Protein AF-A0A813G0X5-F1 (afdb_monomer)

InterPro domains:
  IPR016039 Thiolase-like [G3DSA:3.40.47.10] (2-83)

Organism: Polarella glacialis (NCBI:txid89957)

Nearest PDB structures (foldseek):
  5zu5-assembly1_A  TM=3.132E-01  e=1.385E-01  Vibrio splendidus
  8wok-assembly1_A  TM=3.064E-01  e=2.233E-01  Saccharina japonica
  7w12-assembly1_A  TM=3.823E-01  e=6.451E-01  Vibrio splendidus
  4u59-assembly1_A  TM=1.296E-01  e=5.743E-03  Salmonella enterica subsp. enterica serovar Typhimurium
  8wok-assembly2_B  TM=1.815E-01  e=2.483E-01  Saccharina japonica

pLDDT: mean 80.86, std 19.65, range [25.77, 98.5]

Sequence (488 aa):
MSNATPNCHLRDMNPHLDVDGFPAYFESESVETRLNSNYAGVSSFGFSGTNARADVWSQCKKGPRKAAQKVDVTKADQIHRRCPITLGHIELVTGEPATAAFKKKRDYKADVLRDEWAPYDISRLAYEGGFRYRRAPAAEEQDEELDPNVEVFICGSWSGWTRSEAMERREGGLFVAPVVLGEGRYEMFRLCLNNTRTMELYPTIKDASEKIWIEGPDSKANGRYWIIDGRDLQVAAGTAYQVLFRWHSEVKSIRWEEIRSELPPMLPAFEHRYALTGTFSSGHFLDMKPAAEGQHGVWEGRFRVGVTGEEEFQIARDSDPNQLIYPAMAGALRTTIPVRGPDSLGKGKFWLIRGMPNEVVRIRLEIADAHVAVTTSSEVRGDKVWESLEGWDRHQYCVVGSWSGWVPAAMVMDPAEPGLFKAYGKVGKALSLRKPCLKRAAFAAQVAQAWSHQHGAYIERFQVAVDGDSAQASKTSLQAVVLVVRLL

Solvent-accessible surface area (backbone atoms only — not comparable to full-atom values): 28002 Å² total; per-residue (Å²): 92,27,58,49,75,40,42,93,82,60,86,71,80,64,91,84,64,86,57,86,92,53,98,72,84,87,46,69,51,74,44,77,67,83,34,38,49,48,76,50,72,51,74,46,85,44,99,86,73,64,64,49,74,50,76,45,76,49,62,9,84,41,63,99,45,42,39,73,95,61,85,58,68,91,72,47,46,74,56,73,42,67,12,74,63,32,62,35,50,12,32,60,82,55,4,42,66,60,28,70,71,56,72,68,56,68,77,59,68,88,55,57,37,57,40,88,92,56,73,37,73,33,29,54,93,76,51,90,73,60,68,76,42,64,79,66,84,56,72,73,78,51,72,32,72,65,60,88,91,59,47,51,19,42,33,26,52,66,45,72,65,72,50,71,44,78,37,51,78,50,80,62,21,28,30,37,41,80,45,58,23,43,51,61,12,41,41,39,33,36,37,19,43,65,79,32,78,60,27,24,34,23,33,80,45,55,71,22,56,58,68,39,31,68,40,68,70,28,66,75,49,85,85,21,19,36,44,54,72,28,41,55,79,59,44,59,45,65,47,39,29,38,38,41,38,35,48,41,96,70,55,56,50,49,43,73,45,76,58,88,64,88,76,70,90,74,72,82,80,58,84,80,46,45,15,41,28,22,62,83,49,77,62,42,72,43,76,37,42,72,48,66,95,89,46,81,49,30,34,39,39,70,52,54,27,44,89,81,22,53,38,39,37,38,37,18,46,64,69,32,84,56,25,18,32,22,34,75,45,56,64,38,74,57,55,89,46,34,36,37,61,70,27,65,70,36,82,85,20,25,32,43,46,76,49,56,59,67,39,61,39,36,37,37,40,38,43,51,68,45,44,37,39,44,33,42,37,31,95,88,78,43,75,46,58,25,42,40,52,64,35,64,68,59,61,86,54,64,51,67,39,80,88,51,74,62,43,74,42,70,42,45,71,38,90,91,44,82,60,29,33,38,35,81,45,78,63,69,96,78,72,79,82,83,67,100,61,100,58,87,60,61,66,62,50,55,55,52,50,59,50,23,77,74,53,69,54,66,65,62,44,82,44,80,46,66,67,76,85,72,99,70,83,62,102,74,77,82,47,44,35,42,41,36,41,32,54,124

Structure (mmCIF, N/CA/C/O backbone):
data_AF-A0A813G0X5-F1
#
_entry.id   AF-A0A813G0X5-F1
#
loop_
_atom_site.group_PDB
_atom_site.id
_atom_site.type_symbol
_atom_site.label_atom_id
_atom_site.label_alt_id
_atom_site.label_comp_id
_atom_site.label_asym_id
_atom_site.label_entity_id
_atom_site.label_seq_id
_atom_site.pdbx_PDB_ins_code
_atom_site.Cartn_x
_atom_site.Cartn_y
_atom_site.Cartn_z
_atom_site.occupancy
_atom_site.B_iso_or_equiv
_atom_site.auth_seq_id
_atom_site.auth_comp_id
_atom_site.auth_asym_id
_atom_site.auth_atom_id
_atom_site.pdbx_PDB_model_num
ATOM 1 N N . MET A 1 1 ? 13.283 38.219 -19.180 1.00 61.62 1 MET A N 1
ATOM 2 C CA . MET A 1 1 ? 14.517 37.792 -18.504 1.00 61.62 1 MET A CA 1
ATOM 3 C C . MET A 1 1 ? 14.166 36.597 -17.634 1.00 61.62 1 MET A C 1
ATOM 5 O O . MET A 1 1 ? 13.019 36.514 -17.198 1.00 61.62 1 MET A O 1
ATOM 9 N N . SER A 1 2 ? 15.069 35.624 -17.519 1.00 73.00 2 SER A N 1
ATOM 10 C CA . SER A 1 2 ? 14.877 34.453 -16.661 1.00 73.00 2 SER A CA 1
ATOM 11 C C . SER A 1 2 ? 15.291 34.841 -15.251 1.00 73.00 2 SER A C 1
ATOM 13 O O . SER A 1 2 ? 16.487 34.983 -14.997 1.00 73.00 2 SER A O 1
ATOM 15 N N . ASN A 1 3 ? 14.327 35.050 -14.360 1.00 79.38 3 ASN A N 1
ATOM 16 C CA . ASN A 1 3 ? 14.588 35.634 -13.048 1.00 79.38 3 ASN A CA 1
ATOM 17 C C . ASN A 1 3 ? 14.038 34.737 -11.934 1.00 79.38 3 ASN A C 1
ATOM 19 O O . ASN A 1 3 ? 13.016 34.076 -12.133 1.00 79.38 3 ASN A O 1
ATOM 23 N N . ALA A 1 4 ? 14.708 34.738 -10.785 1.00 82.00 4 ALA A N 1
ATOM 24 C CA . ALA A 1 4 ? 14.129 34.336 -9.512 1.00 82.00 4 ALA A CA 1
ATOM 25 C C . ALA A 1 4 ? 13.266 35.495 -8.993 1.00 82.00 4 ALA A C 1
ATOM 27 O O . ALA A 1 4 ? 13.633 36.667 -9.126 1.00 82.00 4 ALA A O 1
ATOM 28 N N . THR A 1 5 ? 12.068 35.179 -8.507 1.00 79.62 5 THR A N 1
ATOM 29 C CA . THR A 1 5 ? 11.125 36.182 -8.001 1.00 79.62 5 THR A CA 1
ATOM 30 C C . THR A 1 5 ? 11.486 36.574 -6.573 1.00 79.62 5 THR A C 1
ATOM 32 O O . THR A 1 5 ? 11.813 35.681 -5.798 1.00 79.62 5 THR A O 1
ATOM 35 N N . PRO A 1 6 ? 11.358 37.858 -6.195 1.00 82.62 6 PRO A N 1
ATOM 36 C CA . PRO A 1 6 ? 11.661 38.300 -4.840 1.00 82.62 6 PRO A CA 1
ATOM 37 C C . PRO A 1 6 ? 10.765 37.599 -3.824 1.00 82.62 6 PRO A C 1
ATOM 39 O O . PRO A 1 6 ? 9.581 37.358 -4.087 1.00 82.62 6 PRO A O 1
ATOM 42 N N . ASN A 1 7 ? 11.299 37.352 -2.633 1.00 78.56 7 ASN A N 1
ATOM 43 C CA . ASN A 1 7 ? 10.490 36.887 -1.522 1.00 78.56 7 ASN A CA 1
ATOM 44 C C . ASN A 1 7 ? 9.668 38.058 -0.957 1.00 78.56 7 ASN A C 1
ATOM 46 O O . ASN A 1 7 ? 10.181 38.911 -0.235 1.00 78.56 7 ASN A O 1
ATOM 50 N N . CYS A 1 8 ? 8.375 38.108 -1.295 1.00 72.50 8 CYS A N 1
ATOM 51 C CA . CYS A 1 8 ? 7.492 39.239 -0.982 1.00 72.50 8 CYS A CA 1
ATOM 52 C C . CYS A 1 8 ? 7.300 39.518 0.521 1.00 72.50 8 CYS A C 1
ATOM 54 O O . CYS A 1 8 ? 6.747 40.560 0.873 1.00 72.50 8 CYS A O 1
ATOM 56 N N . HIS A 1 9 ? 7.730 38.608 1.400 1.00 76.38 9 HIS A N 1
ATOM 57 C CA . HIS A 1 9 ? 7.592 38.732 2.853 1.00 76.38 9 HIS A CA 1
ATOM 58 C C . HIS A 1 9 ? 8.935 38.745 3.599 1.00 76.38 9 HIS A C 1
ATOM 60 O O . HIS A 1 9 ? 8.946 38.772 4.829 1.00 76.38 9 HIS A O 1
ATOM 66 N N . LEU A 1 10 ? 10.064 38.760 2.883 1.00 78.62 10 LEU A N 1
ATOM 67 C CA . LEU A 1 10 ? 11.391 38.804 3.491 1.00 78.62 10 LEU A CA 1
ATOM 68 C C . LEU A 1 10 ? 11.828 40.259 3.709 1.00 78.62 10 LEU A C 1
ATOM 70 O O . LEU A 1 10 ? 12.359 40.900 2.805 1.00 78.62 10 LEU A O 1
ATOM 74 N N . ARG A 1 11 ? 11.579 40.788 4.914 1.00 78.69 11 ARG A N 1
ATOM 75 C CA . ARG A 1 11 ? 12.043 42.127 5.325 1.00 78.69 11 ARG A CA 1
ATOM 76 C C . ARG A 1 11 ? 13.406 42.091 6.006 1.00 78.69 11 ARG A C 1
ATOM 78 O O . ARG A 1 11 ? 14.220 42.973 5.766 1.00 78.69 11 ARG A O 1
ATOM 85 N N . ASP A 1 12 ? 13.615 41.095 6.855 1.00 82.56 12 ASP A N 1
ATOM 86 C CA . ASP A 1 12 ? 14.874 40.852 7.545 1.00 82.56 12 ASP A CA 1
ATOM 87 C C . ASP A 1 12 ? 15.024 39.343 7.762 1.00 82.56 12 ASP A C 1
ATOM 89 O O . ASP A 1 12 ? 14.021 38.637 7.932 1.00 82.56 12 ASP A O 1
ATOM 93 N N . MET A 1 13 ? 16.252 38.838 7.706 1.00 79.88 13 MET A N 1
ATOM 94 C CA . MET A 1 13 ? 16.524 37.421 7.956 1.00 79.88 13 MET A CA 1
ATOM 95 C C . MET A 1 13 ? 16.481 37.153 9.458 1.00 79.88 13 MET A C 1
ATOM 97 O O . MET A 1 13 ? 16.937 37.968 10.254 1.00 79.88 13 MET A O 1
ATOM 101 N N . ASN A 1 14 ? 15.954 35.997 9.864 1.00 81.62 14 ASN A N 1
ATOM 102 C CA . ASN A 1 14 ? 16.012 35.609 11.270 1.00 81.62 14 ASN A CA 1
ATOM 103 C C . ASN A 1 14 ? 17.492 35.426 11.675 1.00 81.62 14 ASN A C 1
ATOM 105 O O . ASN A 1 14 ? 18.146 34.557 11.101 1.00 81.62 14 ASN A O 1
ATOM 109 N N . PRO A 1 15 ? 18.025 36.186 12.652 1.00 82.31 15 PRO A N 1
ATOM 110 C CA . PRO A 1 15 ? 19.436 36.115 13.047 1.00 82.31 15 PRO A CA 1
ATOM 111 C C . PRO A 1 15 ? 19.827 34.777 13.692 1.00 82.31 15 PRO A C 1
ATOM 113 O O . PRO A 1 15 ? 21.009 34.509 13.877 1.00 82.31 15 PRO A O 1
ATOM 116 N N . HIS A 1 16 ? 18.848 33.937 14.038 1.00 84.31 16 HIS A N 1
ATOM 117 C CA . HIS A 1 16 ? 19.056 32.579 14.543 1.00 84.31 16 HIS A CA 1
ATOM 118 C C . HIS A 1 16 ? 18.974 31.503 13.448 1.00 84.31 16 HIS A C 1
ATOM 120 O O . HIS A 1 16 ? 19.062 30.316 13.758 1.00 84.31 16 HIS A O 1
ATOM 126 N N . LEU A 1 17 ? 18.749 31.889 12.188 1.00 81.94 17 LEU A N 1
ATOM 127 C CA . LEU A 1 17 ? 18.749 30.965 11.058 1.00 81.94 17 LEU A CA 1
ATOM 128 C C . LEU A 1 17 ? 20.197 30.632 10.682 1.00 81.94 17 LEU A C 1
ATOM 130 O O . LEU A 1 17 ? 20.912 31.490 10.170 1.00 81.94 17 LEU A O 1
ATOM 134 N N . ASP A 1 18 ? 20.610 29.389 10.920 1.00 81.19 18 ASP A N 1
ATOM 135 C CA . ASP A 1 18 ? 21.898 28.884 10.448 1.00 81.19 18 ASP A CA 1
ATOM 136 C C . ASP A 1 18 ? 21.823 28.596 8.943 1.00 81.19 18 ASP A C 1
ATOM 138 O O . ASP A 1 18 ? 20.979 27.827 8.474 1.00 81.19 18 ASP A O 1
ATOM 142 N N . VAL A 1 19 ? 22.679 29.273 8.185 1.00 81.88 19 VAL A N 1
ATOM 143 C CA . VAL A 1 19 ? 22.779 29.162 6.726 1.00 81.88 19 VAL A CA 1
ATOM 144 C C . VAL A 1 19 ? 24.152 28.649 6.292 1.00 81.88 19 VAL A C 1
ATOM 146 O O . VAL A 1 19 ? 24.400 28.521 5.089 1.00 81.88 19 VAL A O 1
ATOM 149 N N . ASP A 1 20 ? 25.043 28.339 7.240 1.00 83.50 20 ASP A N 1
ATOM 150 C CA . ASP A 1 20 ? 26.391 27.885 6.924 1.00 83.50 20 ASP A CA 1
ATOM 151 C C . ASP A 1 20 ? 26.344 26.533 6.201 1.00 83.50 20 ASP A C 1
ATOM 153 O O . ASP A 1 20 ? 25.703 25.567 6.614 1.00 83.50 20 ASP A O 1
ATOM 157 N N . GLY A 1 21 ? 27.011 26.474 5.046 1.00 77.44 21 GLY A N 1
ATOM 158 C CA . GLY A 1 21 ? 27.030 25.288 4.188 1.00 77.44 21 GLY A CA 1
ATOM 159 C C . GLY A 1 21 ? 25.767 25.067 3.346 1.00 77.44 21 GLY A C 1
ATOM 160 O O . GLY A 1 21 ? 25.745 24.120 2.557 1.00 77.44 21 GLY A O 1
ATOM 161 N N . PHE A 1 22 ? 24.748 25.932 3.436 1.00 78.94 22 PHE A N 1
ATOM 162 C CA . PHE A 1 22 ? 23.573 25.879 2.565 1.00 78.94 22 PHE A CA 1
ATOM 163 C C . PHE A 1 22 ? 23.739 26.856 1.385 1.00 78.94 22 PHE A C 1
ATOM 165 O O . PHE A 1 22 ? 23.655 28.068 1.581 1.00 78.94 22 PHE A O 1
ATOM 172 N N . PRO A 1 23 ? 23.984 26.378 0.146 1.00 76.75 23 PRO A N 1
ATOM 173 C CA . PRO A 1 23 ? 24.228 27.241 -1.010 1.00 76.75 23 PRO A CA 1
ATOM 174 C C . PRO A 1 23 ? 22.915 27.857 -1.521 1.00 76.75 23 PRO A C 1
ATOM 176 O O . PRO A 1 23 ? 22.400 27.484 -2.577 1.00 76.75 23 PRO A O 1
ATOM 179 N N . ALA A 1 24 ? 22.361 28.792 -0.753 1.00 80.88 24 ALA A N 1
ATOM 180 C CA . ALA A 1 24 ? 21.135 29.512 -1.059 1.00 80.88 24 ALA A CA 1
ATOM 181 C C . ALA A 1 24 ? 21.386 31.020 -1.150 1.00 80.88 24 ALA A C 1
ATOM 183 O O . ALA A 1 24 ? 22.147 31.595 -0.375 1.00 80.88 24 ALA A O 1
ATOM 184 N N . TYR A 1 25 ? 20.702 31.658 -2.096 1.00 80.56 25 TYR A N 1
ATOM 185 C CA . TYR A 1 25 ? 20.570 33.108 -2.155 1.00 80.56 25 TYR A CA 1
ATOM 186 C C . TYR A 1 25 ? 19.180 33.485 -1.645 1.00 80.56 25 TYR A C 1
ATOM 188 O O . TYR A 1 25 ? 18.181 32.920 -2.083 1.00 80.56 25 TYR A O 1
ATOM 196 N N . PHE A 1 26 ? 19.121 34.417 -0.694 1.00 85.81 26 PHE A N 1
ATOM 197 C CA . PHE A 1 26 ? 17.869 34.938 -0.151 1.00 85.81 26 PHE A CA 1
ATOM 198 C C . PHE A 1 26 ? 17.554 36.270 -0.829 1.00 85.81 26 PHE A C 1
ATOM 200 O O . PHE A 1 26 ? 18.076 37.316 -0.446 1.00 85.81 26 PHE A O 1
ATOM 207 N N . GLU A 1 27 ? 16.740 36.228 -1.880 1.00 83.81 27 GLU A N 1
ATOM 208 C CA . GLU A 1 27 ? 16.447 37.415 -2.679 1.00 83.81 27 GLU A CA 1
ATOM 209 C C . GLU A 1 27 ? 15.315 38.297 -2.114 1.00 83.81 27 GLU A C 1
ATOM 211 O O . GLU A 1 27 ? 14.176 37.860 -1.931 1.00 83.81 27 GLU A O 1
ATOM 216 N N . SER A 1 28 ? 15.612 39.584 -1.907 1.00 84.12 28 SER A N 1
ATOM 217 C CA . SER A 1 28 ? 14.626 40.642 -1.627 1.00 84.12 28 SER A CA 1
ATOM 218 C C . SER A 1 28 ? 14.151 41.371 -2.895 1.00 84.12 28 SER A C 1
ATOM 220 O O . SER A 1 28 ? 13.141 42.073 -2.876 1.00 84.12 28 SER A O 1
ATOM 222 N N . GLU A 1 29 ? 14.841 41.168 -4.019 1.00 83.81 29 GLU A N 1
ATOM 223 C CA . GLU A 1 29 ? 14.529 41.736 -5.332 1.00 83.81 29 GLU A CA 1
ATOM 224 C C . GLU A 1 29 ? 14.552 40.664 -6.435 1.00 83.81 29 GLU A C 1
ATOM 226 O O . GLU A 1 29 ? 14.914 39.516 -6.204 1.00 83.81 29 GLU A O 1
ATOM 231 N N . SER A 1 30 ? 14.116 40.997 -7.652 1.00 84.00 30 SER A N 1
ATOM 232 C CA . SER A 1 30 ? 14.170 40.029 -8.758 1.00 84.00 30 SER A CA 1
ATOM 233 C C . SER A 1 30 ? 15.614 39.796 -9.207 1.00 84.00 30 SER A C 1
ATOM 235 O O . SER A 1 30 ? 16.231 40.709 -9.752 1.00 84.00 30 SER A O 1
ATOM 237 N N . VAL A 1 31 ? 16.121 38.568 -9.085 1.00 85.12 31 VAL A N 1
ATOM 238 C CA . VAL A 1 31 ? 17.505 38.226 -9.463 1.00 85.12 31 VAL A CA 1
ATOM 239 C C . VAL A 1 31 ? 17.541 37.536 -10.824 1.00 85.12 31 VAL A C 1
ATOM 241 O O . VAL A 1 31 ? 16.832 36.559 -11.060 1.00 85.12 31 VAL A O 1
ATOM 244 N N . GLU A 1 32 ? 18.373 38.018 -11.750 1.00 81.69 32 GLU A N 1
ATOM 245 C CA . GLU A 1 32 ? 18.557 37.365 -13.050 1.00 81.69 32 GLU A CA 1
ATOM 246 C C . GLU A 1 32 ? 19.384 36.075 -12.913 1.00 81.69 32 GLU A C 1
ATOM 248 O O . GLU A 1 32 ? 20.536 36.084 -12.492 1.00 81.69 32 GLU A O 1
ATOM 253 N N . THR A 1 33 ? 18.821 34.956 -13.370 1.00 81.19 33 THR A N 1
ATOM 254 C CA . THR A 1 33 ? 19.461 33.623 -13.321 1.00 81.19 33 THR A CA 1
ATOM 255 C C . THR A 1 33 ? 20.426 33.354 -14.476 1.00 81.19 33 THR A C 1
ATOM 257 O O . THR A 1 33 ? 21.085 32.322 -14.511 1.00 81.19 33 THR A O 1
ATOM 260 N N . ARG A 1 34 ? 20.498 34.259 -15.461 1.00 82.06 34 ARG A N 1
ATOM 261 C CA . ARG A 1 34 ? 21.300 34.164 -16.701 1.00 82.06 34 ARG A CA 1
ATOM 262 C C . ARG A 1 34 ? 20.977 32.974 -17.619 1.00 82.06 34 ARG A C 1
ATOM 264 O O . ARG A 1 34 ? 21.628 32.817 -18.653 1.00 82.06 34 ARG A O 1
ATOM 271 N N . LEU A 1 35 ? 19.955 32.184 -17.302 1.00 81.69 35 LEU A N 1
ATOM 272 C CA . LEU A 1 35 ? 19.498 31.054 -18.110 1.00 81.69 35 LEU A CA 1
ATOM 273 C C . LEU A 1 35 ? 18.450 31.479 -19.154 1.00 81.69 35 LEU A C 1
ATOM 275 O O . LEU A 1 35 ? 17.855 32.555 -19.083 1.00 81.69 35 LEU A O 1
ATOM 279 N N . ASN A 1 36 ? 18.216 30.632 -20.159 1.00 81.88 36 ASN A N 1
ATOM 280 C CA . ASN A 1 36 ? 17.144 30.821 -21.149 1.00 81.88 36 ASN A CA 1
ATOM 281 C C . ASN A 1 36 ? 15.823 30.140 -20.737 1.00 81.88 36 ASN A C 1
ATOM 283 O O . ASN A 1 36 ? 14.782 30.376 -21.346 1.00 81.88 36 ASN A O 1
ATOM 287 N N . SER A 1 37 ? 15.845 29.323 -19.690 1.00 81.12 37 SER A N 1
ATOM 288 C CA . SER A 1 37 ? 14.687 28.709 -19.050 1.00 81.12 37 SER A CA 1
ATOM 289 C C . SER A 1 37 ? 14.995 28.498 -17.574 1.00 81.12 37 SER A C 1
ATOM 291 O O . SER A 1 37 ? 16.164 28.475 -17.194 1.00 81.12 37 SER A O 1
ATOM 293 N N . ASN A 1 38 ? 13.959 28.392 -16.750 1.00 78.88 38 ASN A N 1
ATOM 294 C CA . ASN A 1 38 ? 14.112 28.218 -15.316 1.00 78.88 38 ASN A CA 1
ATOM 295 C C . ASN A 1 38 ? 13.070 27.255 -14.761 1.00 78.88 38 ASN A C 1
ATOM 297 O O . ASN A 1 38 ? 11.992 27.082 -15.339 1.00 78.88 38 ASN A O 1
ATOM 301 N N . TYR A 1 39 ? 13.402 26.678 -13.616 1.00 80.00 39 TYR A N 1
ATOM 302 C CA . TYR A 1 39 ? 12.510 25.890 -12.789 1.00 80.00 39 TYR A CA 1
ATOM 303 C C . TYR A 1 39 ? 12.348 26.613 -11.454 1.00 80.00 39 TYR A C 1
ATOM 305 O O . TYR A 1 39 ? 13.339 26.930 -10.802 1.00 80.00 39 TYR A O 1
ATOM 313 N N . ALA A 1 40 ? 11.114 26.900 -11.062 1.00 78.31 40 ALA A N 1
ATOM 314 C CA . ALA A 1 40 ? 10.792 27.527 -9.789 1.00 78.31 40 ALA A CA 1
ATOM 315 C C . ALA A 1 40 ? 9.806 26.638 -9.034 1.00 78.31 40 ALA A C 1
ATOM 317 O O . ALA A 1 40 ? 8.807 26.204 -9.603 1.00 78.31 40 ALA A O 1
ATOM 318 N N . GLY A 1 41 ? 10.086 26.370 -7.763 1.00 78.50 41 GLY A N 1
ATOM 319 C CA . GLY A 1 41 ? 9.209 25.594 -6.895 1.00 78.50 41 GLY A CA 1
ATOM 320 C C . GLY A 1 41 ? 8.661 26.465 -5.775 1.00 78.50 41 GLY A C 1
ATOM 321 O O . GLY A 1 41 ? 9.437 27.101 -5.069 1.00 78.50 41 GLY A O 1
ATOM 322 N N . VAL A 1 42 ? 7.346 26.465 -5.572 1.00 77.12 42 VAL A N 1
ATOM 323 C CA . VAL A 1 42 ? 6.714 27.035 -4.376 1.00 77.12 42 VAL A CA 1
ATOM 324 C C . VAL A 1 42 ? 6.265 25.880 -3.499 1.00 77.12 42 VAL A C 1
ATOM 326 O O . VAL A 1 42 ? 5.498 25.025 -3.939 1.00 77.12 42 VAL A O 1
ATOM 329 N N . SER A 1 43 ? 6.769 25.837 -2.269 1.00 75.12 43 SER A N 1
ATOM 330 C CA . SER A 1 43 ? 6.363 24.849 -1.268 1.00 75.12 43 SER A CA 1
ATOM 331 C C . SER A 1 43 ? 5.579 25.553 -0.167 1.00 75.12 43 SER A C 1
ATOM 333 O O . SER A 1 43 ? 6.050 26.532 0.406 1.00 75.12 43 SER A O 1
ATOM 335 N N . SER A 1 44 ? 4.371 25.074 0.102 1.00 73.12 44 SER A N 1
ATOM 336 C CA . SER A 1 44 ? 3.555 25.478 1.240 1.00 73.12 44 SER A CA 1
ATOM 337 C C . SER A 1 44 ? 3.726 24.441 2.339 1.00 73.12 44 SER A C 1
ATOM 339 O O . SER A 1 44 ? 3.520 23.251 2.096 1.00 73.12 44 SER A O 1
ATOM 341 N N . PHE A 1 45 ? 4.111 24.903 3.527 1.00 66.62 45 PHE A N 1
ATOM 342 C CA . PHE A 1 45 ? 4.219 24.085 4.727 1.00 66.62 45 PHE A CA 1
ATOM 343 C C . PHE A 1 45 ? 3.123 24.509 5.704 1.00 66.62 45 PHE A C 1
ATOM 345 O O . PHE A 1 45 ? 3.108 25.652 6.161 1.00 66.62 45 PHE A O 1
ATOM 352 N N . GLY A 1 46 ? 2.178 23.612 5.981 1.00 59.69 46 GLY A N 1
ATOM 353 C CA . GLY A 1 46 ? 1.058 23.861 6.886 1.00 59.69 46 GLY A CA 1
ATOM 354 C C . GLY A 1 46 ? 1.148 22.988 8.133 1.00 59.69 46 GLY A C 1
ATOM 355 O O . GLY A 1 46 ? 1.410 21.791 8.035 1.00 59.69 46 GLY A O 1
ATOM 356 N N . PHE A 1 47 ? 0.866 23.562 9.305 1.00 52.66 47 PHE A N 1
ATOM 357 C CA . PHE A 1 47 ? 0.888 22.843 10.589 1.00 52.66 47 PHE A CA 1
ATOM 358 C C . PHE A 1 47 ? -0.125 21.676 10.645 1.00 52.66 47 PHE A C 1
ATOM 360 O O . PHE A 1 47 ? 0.052 20.733 11.403 1.00 52.66 47 PHE A O 1
ATOM 367 N N . SER A 1 48 ? -1.160 21.697 9.793 1.00 52.53 48 SER A N 1
ATOM 368 C CA . SER A 1 48 ? -2.198 20.658 9.678 1.00 52.53 48 SER A CA 1
ATOM 369 C C . SER A 1 48 ? -1.864 19.517 8.697 1.00 52.53 48 SER A C 1
ATOM 371 O O . SER A 1 48 ? -2.722 18.689 8.383 1.00 52.53 48 SER A O 1
ATOM 373 N N . GLY A 1 49 ? -0.621 19.440 8.206 1.00 54.28 49 GLY A N 1
ATOM 374 C CA . GLY A 1 49 ? -0.101 18.249 7.524 1.00 54.28 49 GLY A CA 1
ATOM 375 C C . GLY A 1 49 ? -0.487 18.087 6.050 1.00 54.28 49 GLY A C 1
ATOM 376 O O . GLY A 1 49 ? -0.352 16.987 5.516 1.00 54.28 49 GLY A O 1
ATOM 377 N N . THR A 1 50 ? -0.953 19.148 5.382 1.00 53.69 50 THR A N 1
ATOM 378 C CA . THR A 1 50 ? -1.036 19.189 3.910 1.00 53.69 50 THR A CA 1
ATOM 379 C C . THR A 1 50 ? 0.003 20.167 3.388 1.00 53.69 50 THR A C 1
ATOM 381 O O . THR A 1 50 ? -0.203 21.378 3.424 1.00 53.69 50 THR A O 1
ATOM 384 N N . ASN A 1 51 ? 1.119 19.629 2.901 1.00 72.56 51 ASN A N 1
ATOM 385 C CA . ASN A 1 51 ? 2.134 20.416 2.218 1.00 72.56 51 ASN A CA 1
ATOM 386 C C . ASN A 1 51 ? 1.868 20.342 0.716 1.00 72.56 51 ASN A C 1
ATOM 388 O O . ASN A 1 51 ? 1.765 19.253 0.151 1.00 72.56 51 ASN A O 1
ATOM 392 N N . ALA A 1 52 ? 1.743 21.491 0.066 1.00 61.72 52 ALA A N 1
ATOM 393 C CA . ALA A 1 52 ? 1.570 21.568 -1.378 1.00 61.72 52 ALA A CA 1
ATOM 394 C C . ALA A 1 52 ? 2.874 22.047 -2.008 1.00 61.72 52 ALA A C 1
ATOM 396 O O . ALA A 1 52 ? 3.438 23.052 -1.577 1.00 61.72 52 ALA A O 1
ATOM 397 N N . ARG A 1 53 ? 3.341 21.351 -3.046 1.00 75.69 53 ARG A N 1
ATOM 398 C CA . ARG A 1 53 ? 4.460 21.804 -3.870 1.00 75.69 53 ARG A CA 1
ATOM 399 C C . ARG A 1 53 ? 3.976 22.034 -5.291 1.00 75.69 53 ARG A C 1
ATOM 401 O O . ARG A 1 53 ? 3.437 21.128 -5.921 1.00 75.69 53 ARG A O 1
ATOM 408 N N . ALA A 1 54 ? 4.185 23.245 -5.783 1.00 66.69 54 ALA A N 1
ATOM 409 C CA . ALA A 1 54 ? 3.975 23.596 -7.174 1.00 66.69 54 ALA A CA 1
ATOM 410 C C . ALA A 1 54 ? 5.334 23.842 -7.814 1.00 66.69 54 ALA A C 1
ATOM 412 O O . ALA A 1 54 ? 6.038 24.777 -7.442 1.00 66.69 54 ALA A O 1
ATOM 413 N N . ASP A 1 55 ? 5.680 23.002 -8.777 1.00 75.81 55 ASP A N 1
ATOM 414 C CA . ASP A 1 55 ? 6.877 23.159 -9.578 1.00 75.81 55 ASP A CA 1
ATOM 415 C C . ASP A 1 55 ? 6.510 23.714 -10.954 1.00 75.81 55 ASP A C 1
ATOM 417 O O . ASP A 1 55 ? 5.662 23.177 -11.669 1.00 75.81 55 ASP A O 1
ATOM 421 N N . VAL A 1 56 ? 7.144 24.822 -11.317 1.00 73.19 56 VAL A N 1
ATOM 422 C CA . VAL A 1 56 ? 6.868 25.573 -12.534 1.00 73.19 56 VAL A CA 1
ATOM 423 C C . VAL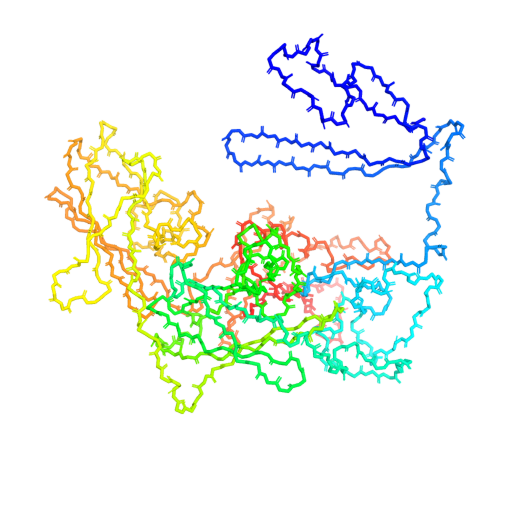 A 1 56 ? 8.147 25.672 -13.336 1.00 73.19 56 VAL A C 1
ATOM 425 O O . VAL A 1 56 ? 9.088 26.376 -12.976 1.00 73.19 56 VAL A O 1
ATOM 428 N N . TRP A 1 57 ? 8.151 25.011 -14.484 1.00 80.38 57 TRP A N 1
ATOM 429 C CA . TRP A 1 57 ? 9.131 25.284 -15.517 1.00 80.38 57 TRP A CA 1
ATOM 430 C C . TRP A 1 57 ? 8.612 26.370 -16.459 1.00 80.38 57 TRP A C 1
ATOM 432 O O . TRP A 1 57 ? 7.449 26.359 -16.873 1.00 80.38 57 TRP A O 1
ATOM 442 N N . SER A 1 58 ? 9.480 27.305 -16.832 1.00 72.19 58 SER A N 1
ATOM 443 C CA . SER A 1 58 ? 9.157 28.319 -17.828 1.00 72.19 58 SER A CA 1
ATOM 444 C C . SER A 1 58 ? 10.377 28.708 -18.644 1.00 72.19 58 SER A C 1
ATOM 446 O O . SER A 1 58 ? 11.519 28.671 -18.191 1.00 72.19 58 SER A O 1
ATOM 448 N N . GLN A 1 59 ? 10.119 29.135 -19.871 1.00 80.06 59 GLN A N 1
ATOM 449 C CA . GLN A 1 59 ? 11.131 29.661 -20.768 1.00 80.06 59 GLN A CA 1
ATOM 450 C C . GLN A 1 59 ? 11.173 31.184 -20.720 1.00 80.06 59 GLN A C 1
ATOM 452 O O . GLN A 1 59 ? 10.148 31.857 -20.580 1.00 80.06 59 GLN A O 1
ATOM 457 N N . CYS A 1 60 ? 12.359 31.751 -20.915 1.00 79.56 60 CYS A N 1
ATOM 458 C CA . CYS A 1 60 ? 12.541 33.187 -21.034 1.00 79.56 60 CYS A CA 1
ATOM 459 C C . CYS A 1 60 ? 11.851 33.691 -22.312 1.00 79.56 60 CYS A C 1
ATOM 461 O O . CYS A 1 60 ? 12.324 33.473 -23.424 1.00 79.56 60 CYS A O 1
ATOM 463 N N . LYS A 1 61 ? 10.710 34.376 -22.173 1.00 74.31 61 LYS A N 1
ATOM 464 C CA . LYS A 1 61 ? 9.900 34.830 -23.323 1.00 74.31 61 LYS A CA 1
ATOM 465 C C . LYS A 1 61 ? 10.395 36.137 -23.962 1.00 74.31 61 LYS A C 1
ATOM 467 O O . LYS A 1 61 ? 9.999 36.458 -25.083 1.00 74.31 61 LYS A O 1
ATOM 472 N N . LYS A 1 62 ? 11.218 36.914 -23.249 1.00 71.81 62 LYS A N 1
ATOM 473 C CA . LYS A 1 62 ? 11.673 38.268 -23.625 1.00 71.81 62 LYS A CA 1
ATOM 474 C C . LYS A 1 62 ? 13.088 38.543 -23.097 1.00 71.81 62 LYS A C 1
ATOM 476 O O . LYS A 1 62 ? 13.410 38.099 -21.995 1.00 71.81 62 LYS A O 1
ATOM 481 N N . GLY A 1 63 ? 13.867 39.356 -23.812 1.00 78.81 63 GLY A N 1
ATOM 482 C CA . GLY A 1 63 ? 15.215 39.799 -23.419 1.00 78.81 63 GLY A CA 1
ATOM 483 C C . GLY A 1 63 ? 16.358 39.030 -24.104 1.00 78.81 63 GLY A C 1
ATOM 484 O O . GLY A 1 63 ? 16.084 38.168 -24.939 1.00 78.81 63 GLY A O 1
ATOM 485 N N . PRO A 1 64 ? 17.628 39.310 -23.751 1.00 77.31 64 PRO A N 1
ATOM 486 C CA . PRO A 1 64 ? 18.813 38.759 -24.431 1.00 77.31 64 PRO A CA 1
ATOM 487 C C . PRO A 1 64 ? 18.923 37.230 -24.371 1.00 77.31 64 PRO A C 1
ATOM 489 O O . PRO A 1 64 ? 19.514 36.605 -25.244 1.00 77.31 64 PRO A O 1
ATOM 492 N N . ARG A 1 65 ? 18.324 36.613 -23.346 1.00 79.06 65 ARG A N 1
ATOM 493 C CA . ARG A 1 65 ? 18.267 35.156 -23.149 1.00 79.06 65 ARG A CA 1
ATOM 494 C C . ARG A 1 65 ? 16.946 34.536 -23.611 1.00 79.06 65 ARG A C 1
ATOM 496 O O . ARG A 1 65 ? 16.567 33.482 -23.111 1.00 79.06 65 ARG A O 1
ATOM 503 N N . LYS A 1 66 ? 16.201 35.202 -24.501 1.00 80.19 66 LYS A N 1
ATOM 504 C CA . LYS A 1 66 ? 14.914 34.704 -25.003 1.00 80.19 66 LYS A CA 1
ATOM 505 C C . LYS A 1 66 ? 15.091 33.302 -25.596 1.00 80.19 66 LYS A C 1
ATOM 507 O O . LYS A 1 66 ? 15.837 33.123 -26.554 1.00 80.19 66 LYS A O 1
ATOM 512 N N . ALA A 1 67 ? 14.392 32.322 -25.036 1.00 72.50 67 ALA A N 1
ATOM 513 C CA . ALA A 1 67 ? 14.331 30.985 -25.606 1.00 72.50 67 ALA A CA 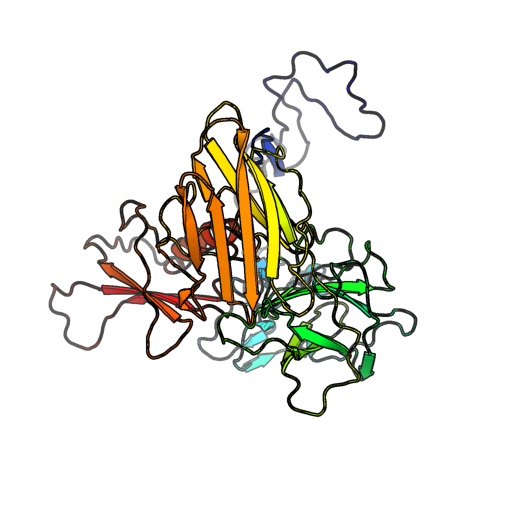1
ATOM 514 C C . ALA A 1 67 ? 13.533 31.003 -26.915 1.00 72.50 67 ALA A C 1
ATOM 516 O O . ALA A 1 67 ? 12.636 31.835 -27.105 1.00 72.50 67 ALA A O 1
ATOM 517 N N . ALA A 1 68 ? 13.836 30.065 -27.812 1.00 66.75 68 ALA A N 1
ATOM 518 C CA . ALA A 1 68 ? 13.018 29.838 -28.996 1.00 66.75 68 ALA A CA 1
ATOM 519 C C . ALA A 1 68 ? 11.549 29.636 -28.573 1.00 66.75 68 ALA A C 1
ATOM 521 O O . ALA A 1 68 ? 11.256 28.852 -27.679 1.00 66.75 68 ALA A O 1
ATOM 522 N N . GLN A 1 69 ? 10.625 30.380 -29.192 1.00 62.25 69 GLN A N 1
ATOM 523 C CA . GLN A 1 69 ? 9.222 30.535 -28.757 1.00 62.25 69 GLN A CA 1
ATOM 524 C C . GLN A 1 69 ? 8.407 29.230 -28.665 1.00 62.25 69 GLN A C 1
ATOM 526 O O . GLN A 1 69 ? 7.327 29.233 -28.072 1.00 62.25 69 GLN A O 1
ATOM 531 N N . LYS A 1 70 ? 8.896 28.141 -29.264 1.00 61.56 70 LYS A N 1
ATOM 532 C CA . LYS A 1 70 ? 8.366 26.784 -29.147 1.00 61.56 70 LYS A CA 1
ATOM 533 C C . LYS A 1 70 ? 9.540 25.840 -28.915 1.00 61.56 70 LYS A C 1
ATOM 535 O O . LYS A 1 70 ? 10.500 25.877 -29.681 1.00 61.56 70 LYS A O 1
ATOM 540 N N . VAL A 1 71 ? 9.432 24.981 -27.900 1.00 62.53 71 VAL A N 1
ATOM 541 C CA . VAL A 1 71 ? 10.213 23.740 -27.874 1.00 62.53 71 VAL A CA 1
ATOM 542 C C . VAL A 1 71 ? 9.822 22.984 -29.127 1.00 62.53 71 VAL A C 1
ATOM 544 O O . VAL A 1 71 ? 8.659 22.614 -29.301 1.00 62.53 71 VAL A O 1
ATOM 547 N N . ASP A 1 72 ? 10.780 22.831 -30.025 1.00 66.31 72 ASP A N 1
ATOM 548 C CA . ASP A 1 72 ? 10.587 22.015 -31.200 1.00 66.31 72 ASP A CA 1
ATOM 549 C C . ASP A 1 72 ? 10.678 20.555 -30.761 1.00 66.31 72 ASP A C 1
ATOM 551 O O . ASP A 1 72 ? 11.761 19.985 -30.677 1.00 66.31 72 ASP A O 1
ATOM 555 N N . VAL A 1 73 ? 9.539 19.973 -30.383 1.00 65.12 73 VAL A N 1
ATOM 556 C CA . VAL A 1 73 ? 9.454 18.574 -29.937 1.00 65.12 73 VAL A CA 1
ATOM 557 C C . VAL A 1 73 ? 9.970 17.600 -30.995 1.00 65.12 73 VAL A C 1
ATOM 559 O O . VAL A 1 73 ? 10.390 16.509 -30.636 1.00 65.12 73 VAL A O 1
ATOM 562 N N . THR A 1 74 ? 10.017 17.991 -32.276 1.00 63.91 74 THR A N 1
ATOM 563 C CA . THR A 1 74 ? 10.618 17.160 -33.331 1.00 63.91 74 THR A CA 1
ATOM 564 C C . THR A 1 74 ? 12.147 17.163 -33.294 1.00 63.91 74 THR A C 1
ATOM 566 O O . THR A 1 74 ? 12.766 16.371 -33.992 1.00 63.91 74 THR A O 1
ATOM 569 N N . LYS A 1 75 ? 12.759 18.058 -32.509 1.00 67.50 75 LYS A N 1
ATOM 570 C CA . LYS A 1 75 ? 14.199 18.093 -32.207 1.00 67.50 75 LYS A CA 1
ATOM 571 C C . LYS A 1 75 ? 14.519 17.544 -30.817 1.00 67.50 75 LYS A C 1
ATOM 573 O O . LYS A 1 75 ? 15.672 17.601 -30.405 1.00 67.50 75 LYS A O 1
ATOM 578 N N . ALA A 1 76 ? 13.517 17.088 -30.064 1.00 71.19 76 ALA A N 1
ATOM 579 C CA . ALA A 1 76 ? 13.768 16.421 -28.798 1.00 71.19 76 ALA A CA 1
ATOM 580 C C . ALA A 1 76 ? 14.308 15.018 -29.089 1.00 71.19 76 ALA A C 1
ATOM 582 O O . ALA A 1 76 ? 13.642 14.236 -29.762 1.00 71.19 76 ALA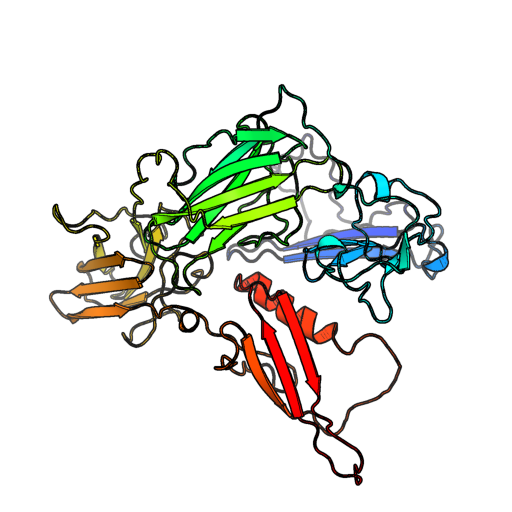 A O 1
ATOM 583 N N . ASP A 1 77 ? 15.490 14.705 -28.557 1.00 75.25 77 ASP A N 1
ATOM 584 C CA . ASP A 1 77 ? 16.089 13.371 -28.682 1.00 75.25 77 ASP A CA 1
ATOM 585 C C . ASP A 1 77 ? 15.190 12.283 -28.087 1.00 75.25 77 ASP A C 1
ATOM 587 O O . ASP A 1 77 ? 15.166 11.153 -28.570 1.00 75.25 77 ASP A O 1
ATOM 591 N N . GLN A 1 78 ? 14.482 12.619 -27.001 1.00 81.50 78 GLN A N 1
ATOM 592 C CA . GLN A 1 78 ? 13.621 11.708 -26.257 1.00 81.50 78 GLN A CA 1
ATOM 593 C C . GLN A 1 78 ? 12.455 12.461 -25.619 1.00 81.50 78 GLN A C 1
ATOM 595 O O . GLN A 1 78 ? 12.628 13.557 -25.078 1.00 81.50 78 GLN A O 1
ATOM 600 N N . ILE A 1 79 ? 11.276 11.841 -25.619 1.00 83.75 79 ILE A N 1
ATOM 601 C CA . ILE A 1 79 ? 10.114 12.321 -24.871 1.00 83.75 79 ILE A CA 1
ATOM 602 C C . ILE A 1 79 ? 9.626 11.172 -24.002 1.00 83.75 79 ILE A C 1
ATOM 604 O O . ILE A 1 79 ? 9.287 10.105 -24.506 1.00 83.75 79 ILE A O 1
ATOM 608 N N . HIS A 1 80 ? 9.592 11.381 -22.687 1.00 88.19 80 HIS A N 1
ATOM 609 C CA . HIS A 1 80 ? 9.104 10.375 -21.747 1.00 88.19 80 HIS A CA 1
ATOM 610 C C . HIS A 1 80 ? 7.757 10.784 -21.170 1.00 88.19 80 HIS A C 1
ATOM 612 O O . HIS A 1 80 ? 7.446 11.967 -21.018 1.00 88.19 80 HIS A O 1
ATOM 618 N N . ARG A 1 81 ? 6.972 9.786 -20.786 1.00 86.06 81 ARG A N 1
ATOM 619 C CA . ARG A 1 81 ? 5.761 9.950 -19.984 1.00 86.06 81 ARG A CA 1
ATOM 620 C C . ARG A 1 81 ? 5.702 8.882 -18.906 1.00 86.06 81 ARG A C 1
ATOM 622 O O . ARG A 1 81 ? 6.440 7.907 -18.957 1.00 86.06 81 ARG A O 1
ATOM 629 N N . ARG A 1 82 ? 4.806 9.043 -17.940 1.00 87.25 82 ARG A N 1
ATOM 630 C CA . ARG A 1 82 ? 4.546 8.010 -16.937 1.00 87.25 82 ARG A CA 1
ATOM 631 C C . ARG A 1 82 ? 3.571 6.971 -17.494 1.00 87.25 82 ARG A C 1
ATOM 633 O O . ARG A 1 82 ? 2.520 7.349 -18.009 1.00 87.25 82 ARG A O 1
ATOM 640 N N . CYS A 1 83 ? 3.913 5.689 -17.392 1.00 86.31 83 CYS A N 1
ATOM 641 C CA . CYS A 1 83 ? 2.983 4.603 -17.685 1.00 86.31 83 CYS A CA 1
ATOM 642 C C . CYS A 1 83 ? 1.830 4.629 -16.667 1.00 86.31 83 CYS A C 1
ATOM 644 O O . CYS A 1 83 ? 2.106 4.704 -15.473 1.00 86.31 83 CYS A O 1
ATOM 646 N N . PRO A 1 84 ? 0.556 4.543 -17.087 1.00 83.50 84 PRO A N 1
ATOM 647 C CA . PRO A 1 84 ? -0.568 4.550 -16.151 1.00 83.50 84 PRO A CA 1
ATOM 648 C C . PRO A 1 84 ? -0.668 3.273 -15.304 1.00 83.50 84 PRO A C 1
ATOM 650 O O . PRO A 1 84 ? -1.240 3.333 -14.225 1.00 83.50 84 PRO A O 1
ATOM 653 N N . ILE A 1 85 ? -0.097 2.158 -15.774 1.00 84.50 85 ILE A N 1
ATOM 654 C CA . ILE A 1 85 ? -0.092 0.875 -15.062 1.00 84.50 85 ILE A CA 1
ATOM 655 C C . ILE A 1 85 ? 1.151 0.808 -14.172 1.00 84.50 85 ILE A C 1
ATOM 657 O O . ILE A 1 85 ? 1.064 0.941 -12.958 1.00 84.50 85 ILE A O 1
ATOM 661 N N . THR A 1 86 ? 2.344 0.709 -14.756 1.00 89.25 86 THR A N 1
ATOM 662 C CA . THR A 1 86 ? 3.561 0.489 -13.960 1.00 89.25 86 THR A CA 1
ATOM 663 C C . THR A 1 86 ? 4.027 1.720 -13.185 1.00 89.25 86 THR A C 1
ATOM 665 O O . THR A 1 86 ? 4.893 1.607 -12.328 1.00 89.25 86 THR A O 1
ATOM 668 N N . LEU A 1 87 ? 3.521 2.917 -13.508 1.00 90.38 87 LEU A N 1
ATOM 669 C CA . LEU A 1 87 ? 3.963 4.209 -12.959 1.00 90.38 87 LEU A CA 1
ATOM 670 C C . LEU A 1 87 ? 5.444 4.557 -13.202 1.00 90.38 87 LEU A C 1
ATOM 672 O O . LEU A 1 87 ? 5.887 5.646 -12.826 1.00 90.38 87 LEU A O 1
ATOM 676 N N . GLY A 1 88 ? 6.177 3.702 -13.917 1.00 89.81 88 GLY A N 1
ATOM 677 C CA . GLY A 1 88 ? 7.515 3.979 -14.423 1.00 89.81 88 GLY A CA 1
ATOM 678 C C . GLY A 1 88 ? 7.490 4.948 -15.605 1.00 89.81 88 GLY A C 1
ATOM 679 O O . GLY A 1 88 ? 6.476 5.113 -16.293 1.00 89.81 88 GLY A O 1
ATOM 680 N N . HIS A 1 89 ? 8.621 5.604 -15.858 1.00 91.94 89 HIS A N 1
ATOM 681 C CA . HIS A 1 89 ? 8.786 6.410 -17.066 1.00 91.94 89 HIS A CA 1
ATOM 682 C C . HIS A 1 89 ? 8.953 5.504 -18.286 1.00 91.94 89 HIS A C 1
ATOM 684 O O . HIS A 1 89 ? 9.712 4.540 -18.245 1.00 91.94 89 HIS A O 1
ATOM 690 N N . ILE A 1 90 ? 8.266 5.842 -19.371 1.00 91.50 90 ILE A N 1
ATOM 691 C CA . ILE A 1 90 ? 8.320 5.153 -20.658 1.00 91.50 90 ILE A CA 1
ATOM 692 C C . ILE A 1 90 ? 8.564 6.160 -21.776 1.00 91.50 90 ILE A C 1
ATOM 694 O O . ILE A 1 90 ? 8.138 7.316 -21.686 1.00 91.50 90 ILE A O 1
ATOM 698 N N . GLU A 1 91 ? 9.226 5.721 -22.836 1.00 90.62 91 GLU A N 1
ATOM 699 C CA . GLU A 1 91 ? 9.352 6.466 -24.083 1.00 90.62 91 GLU A CA 1
ATOM 700 C C . GLU A 1 91 ? 7.969 6.616 -24.739 1.00 90.62 91 GLU A C 1
ATOM 702 O O . GLU A 1 91 ? 7.150 5.694 -24.735 1.00 90.62 91 GLU A O 1
ATOM 707 N N . LEU A 1 92 ? 7.669 7.813 -25.242 1.00 85.25 92 LEU A N 1
ATOM 708 C CA . LEU A 1 92 ? 6.336 8.183 -25.708 1.00 85.25 92 LEU A CA 1
ATOM 709 C C . LEU A 1 92 ? 5.863 7.361 -26.917 1.00 85.25 92 LEU A C 1
ATOM 711 O O . LEU A 1 92 ? 4.670 7.065 -27.007 1.00 85.25 92 LEU A O 1
ATOM 715 N N . VAL A 1 93 ? 6.764 7.048 -27.848 1.00 85.81 93 VAL A N 1
ATOM 716 C CA . VAL A 1 93 ? 6.462 6.410 -29.135 1.00 85.81 93 VAL A CA 1
ATOM 717 C C . VAL A 1 93 ? 6.482 4.887 -2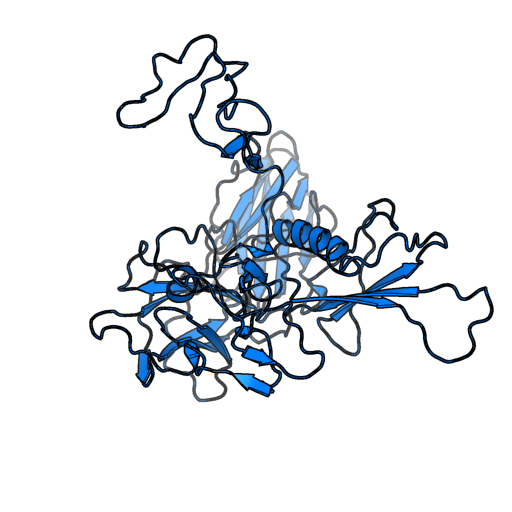9.030 1.00 85.81 93 VAL A C 1
ATOM 719 O O . VAL A 1 93 ? 5.601 4.245 -29.590 1.00 85.81 93 VAL A O 1
ATOM 722 N N . THR A 1 94 ? 7.442 4.299 -28.316 1.00 89.06 94 THR A N 1
ATOM 723 C CA . THR A 1 94 ? 7.647 2.842 -28.228 1.00 89.06 94 THR A CA 1
ATOM 724 C C . THR A 1 94 ? 7.057 2.218 -26.965 1.00 89.06 94 THR A C 1
ATOM 726 O O . THR A 1 94 ? 6.845 1.001 -26.909 1.00 89.06 94 THR A O 1
ATOM 729 N N . GLY A 1 95 ? 6.744 3.029 -25.950 1.00 89.81 95 GLY A N 1
ATOM 730 C CA . GLY A 1 95 ? 6.289 2.541 -24.648 1.00 89.81 95 GLY A CA 1
ATOM 731 C C . GLY A 1 95 ? 7.339 1.682 -23.933 1.00 89.81 95 GLY A C 1
ATOM 732 O O . GLY A 1 95 ? 6.999 0.927 -23.022 1.00 89.81 95 GLY A O 1
ATOM 733 N N . GLU A 1 96 ? 8.598 1.746 -24.369 1.00 90.88 96 GLU A N 1
ATOM 734 C CA . GLU A 1 96 ? 9.727 1.085 -23.719 1.00 90.88 96 GLU A CA 1
ATOM 735 C C . GLU A 1 96 ? 10.083 1.829 -22.420 1.00 90.88 96 GLU A C 1
ATOM 737 O O . GLU A 1 96 ? 9.993 3.060 -22.384 1.00 90.88 96 GLU A O 1
ATOM 742 N N . PRO A 1 97 ? 10.481 1.132 -21.343 1.00 91.44 97 PRO A N 1
ATOM 743 C CA . PRO A 1 97 ? 10.927 1.780 -20.117 1.00 91.44 97 PRO A CA 1
ATOM 744 C C . PRO A 1 97 ? 12.081 2.759 -20.361 1.00 91.44 97 PRO A C 1
ATOM 746 O O . PRO A 1 97 ? 13.048 2.453 -21.056 1.00 91.44 97 PRO A O 1
ATOM 749 N N . ALA A 1 98 ? 12.012 3.937 -19.745 1.00 90.69 98 ALA A N 1
ATOM 750 C CA . ALA A 1 98 ? 13.063 4.946 -19.808 1.00 90.69 98 ALA A CA 1
ATOM 751 C C . ALA A 1 98 ? 14.195 4.606 -18.822 1.00 90.69 98 ALA A C 1
ATOM 753 O O . ALA A 1 98 ? 14.371 5.266 -17.789 1.00 90.69 98 ALA A O 1
ATOM 754 N N . THR A 1 99 ? 14.944 3.550 -19.141 1.00 89.12 99 THR A N 1
ATOM 755 C CA . THR A 1 99 ? 16.053 3.042 -18.327 1.00 89.12 99 THR A CA 1
ATOM 756 C C . THR A 1 99 ? 17.236 4.024 -18.245 1.00 89.12 99 THR A C 1
ATOM 758 O O . THR A 1 99 ? 17.259 5.072 -18.903 1.00 89.12 99 THR A O 1
ATOM 761 N N . ALA A 1 100 ? 18.240 3.717 -17.420 1.00 86.75 100 ALA A N 1
ATOM 762 C CA . ALA A 1 100 ? 19.421 4.565 -17.261 1.00 86.75 100 ALA A CA 1
ATOM 763 C C . ALA A 1 100 ? 20.257 4.630 -18.549 1.00 86.75 100 ALA A C 1
ATOM 765 O O . ALA A 1 100 ? 20.653 5.719 -18.975 1.00 86.75 100 ALA A O 1
ATOM 766 N N . ALA A 1 101 ? 20.480 3.488 -19.203 1.00 85.50 101 ALA A N 1
ATOM 767 C CA . ALA A 1 101 ? 21.109 3.414 -20.516 1.00 85.50 101 ALA A CA 1
ATOM 768 C C . ALA A 1 101 ? 20.268 4.124 -21.584 1.00 85.50 101 ALA A C 1
ATOM 770 O O . ALA A 1 101 ? 20.815 4.871 -22.399 1.00 85.50 101 ALA A O 1
ATOM 771 N N . PHE A 1 102 ? 18.938 3.961 -21.548 1.00 84.31 102 PHE A N 1
ATOM 772 C CA . PHE A 1 102 ? 18.038 4.640 -22.477 1.00 84.31 102 PHE A CA 1
ATOM 773 C C . PHE A 1 102 ? 18.193 6.162 -22.397 1.00 84.31 102 PHE A C 1
ATOM 775 O O . PHE A 1 102 ? 18.438 6.805 -23.414 1.00 84.31 102 PHE A O 1
ATOM 782 N N . LYS A 1 103 ? 18.175 6.735 -21.189 1.00 84.12 103 LYS A N 1
ATOM 783 C CA . LYS A 1 103 ? 18.331 8.183 -20.945 1.00 84.12 103 LYS A CA 1
ATOM 784 C C . LYS A 1 103 ? 19.644 8.779 -21.466 1.00 84.12 103 LYS A C 1
ATOM 786 O O . LYS A 1 103 ? 19.726 9.990 -21.640 1.00 84.12 103 LYS A O 1
ATOM 791 N N . LYS A 1 104 ? 20.670 7.958 -21.719 1.00 84.94 104 LYS A N 1
ATOM 792 C CA . LYS A 1 104 ? 21.959 8.397 -22.280 1.00 84.94 104 LYS A CA 1
ATOM 793 C C . LYS A 1 104 ? 21.976 8.427 -23.816 1.00 84.94 104 LYS A C 1
ATOM 795 O O . LYS A 1 104 ? 22.885 9.034 -24.383 1.00 84.94 104 LYS A O 1
ATOM 800 N N . LYS A 1 105 ? 21.014 7.789 -24.501 1.00 81.56 105 LYS A N 1
ATOM 801 C CA . LYS A 1 105 ? 20.945 7.763 -25.974 1.00 81.56 105 LYS A CA 1
ATOM 802 C C . LYS A 1 105 ? 20.660 9.162 -26.537 1.00 81.56 105 LYS A C 1
ATOM 804 O O . LYS A 1 105 ? 19.803 9.880 -26.033 1.00 81.56 105 LYS A O 1
ATOM 809 N N . ARG A 1 106 ? 21.341 9.535 -27.616 1.00 80.62 106 ARG A N 1
ATOM 810 C CA . ARG A 1 106 ? 21.034 10.739 -28.409 1.00 80.62 106 ARG A CA 1
ATOM 811 C C . ARG A 1 106 ? 20.437 10.324 -29.744 1.00 80.62 106 ARG A C 1
ATOM 813 O O . ARG A 1 106 ? 20.680 9.191 -30.165 1.00 80.62 106 ARG A O 1
ATOM 820 N N . ASP A 1 107 ? 19.648 11.199 -30.365 1.00 79.00 107 ASP A N 1
ATOM 821 C CA . ASP A 1 107 ? 19.015 10.943 -31.662 1.00 79.00 107 ASP A CA 1
ATOM 822 C C . ASP A 1 107 ? 18.249 9.603 -31.704 1.00 79.00 107 ASP A C 1
ATOM 824 O O . ASP A 1 107 ? 18.312 8.857 -32.690 1.00 79.00 107 ASP A O 1
ATOM 828 N N . TYR A 1 108 ? 17.568 9.247 -30.605 1.00 81.12 108 TYR A N 1
ATOM 829 C CA . TYR A 1 108 ? 16.889 7.958 -30.506 1.00 81.12 108 TYR A CA 1
ATOM 830 C C . TYR A 1 108 ? 15.791 7.856 -31.567 1.00 81.12 108 TYR A C 1
ATOM 832 O O . TYR A 1 108 ? 14.951 8.740 -31.729 1.00 81.12 108 TYR A O 1
ATOM 840 N N . LYS A 1 109 ? 15.792 6.735 -32.289 1.00 81.00 109 LYS A N 1
ATOM 841 C CA . LYS A 1 109 ? 14.750 6.379 -33.248 1.00 81.00 109 LYS A CA 1
ATOM 842 C C . LYS A 1 109 ? 14.039 5.142 -32.738 1.00 81.00 109 LYS A C 1
ATOM 844 O O . LYS A 1 109 ? 14.708 4.175 -32.376 1.00 81.00 109 LYS A O 1
ATOM 849 N N . ALA A 1 110 ? 12.710 5.180 -32.773 1.00 84.19 110 ALA A N 1
ATOM 850 C CA . ALA A 1 110 ? 11.868 4.041 -32.442 1.00 84.19 110 ALA A CA 1
ATOM 851 C C . ALA A 1 110 ? 12.337 2.787 -33.195 1.00 84.19 110 ALA A C 1
ATOM 853 O O . ALA A 1 110 ? 12.460 2.785 -34.422 1.00 84.19 110 ALA A O 1
ATOM 854 N N . ASP A 1 111 ? 12.627 1.733 -32.442 1.00 87.06 111 ASP A N 1
ATOM 855 C CA . ASP A 1 111 ? 13.204 0.478 -32.926 1.00 87.06 111 ASP A CA 1
ATOM 856 C C . ASP A 1 111 ? 12.386 -0.751 -32.502 1.00 87.06 111 ASP A C 1
ATOM 858 O O . ASP A 1 111 ? 12.863 -1.886 -32.5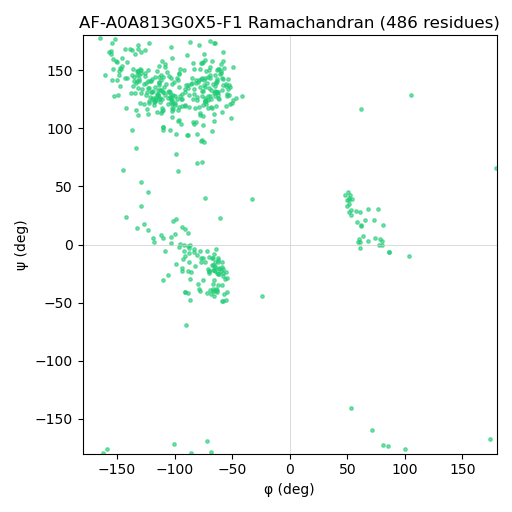84 1.00 87.06 111 ASP A O 1
ATOM 862 N N . VAL A 1 112 ? 11.134 -0.512 -32.102 1.00 89.75 112 VAL A N 1
ATOM 863 C CA . VAL A 1 112 ? 10.163 -1.512 -31.660 1.00 89.75 112 VAL A CA 1
ATOM 864 C C . VAL A 1 112 ? 8.798 -1.216 -32.283 1.00 89.75 112 VAL A C 1
ATOM 866 O O . VAL A 1 112 ? 8.351 -0.069 -32.306 1.00 89.75 112 VAL A O 1
ATOM 869 N N . LEU A 1 113 ? 8.135 -2.265 -32.766 1.00 91.50 113 LEU A N 1
ATOM 870 C CA . LEU A 1 113 ? 6.778 -2.269 -33.295 1.00 91.50 113 LEU A CA 1
ATOM 871 C C . LEU A 1 113 ? 6.007 -3.434 -32.656 1.00 91.50 113 LEU A C 1
ATOM 873 O O . LEU A 1 113 ? 6.292 -4.599 -32.925 1.00 91.50 113 LEU A O 1
ATOM 877 N N . ARG A 1 114 ? 5.034 -3.111 -31.808 1.00 92.81 114 ARG A N 1
ATOM 878 C CA . ARG A 1 114 ? 4.012 -4.011 -31.253 1.00 92.81 114 ARG A CA 1
ATOM 879 C C . ARG A 1 114 ? 3.012 -4.458 -32.330 1.00 92.81 114 ARG A C 1
ATOM 881 O O . ARG A 1 114 ? 3.054 -3.984 -33.469 1.00 92.81 114 ARG A O 1
ATOM 888 N N . ASP A 1 115 ? 2.110 -5.357 -31.959 1.00 91.50 115 ASP A N 1
ATOM 889 C CA . ASP A 1 115 ? 0.995 -5.790 -32.802 1.00 91.50 115 ASP A CA 1
ATOM 890 C C . ASP A 1 115 ? 0.077 -4.641 -33.241 1.00 91.50 115 ASP A C 1
ATOM 892 O O . ASP A 1 115 ? 0.123 -3.516 -32.733 1.00 91.50 115 ASP A O 1
ATOM 896 N N . GLU A 1 116 ? -0.769 -4.918 -34.235 1.00 88.81 116 GLU A N 1
ATOM 897 C CA . GLU A 1 116 ? -1.757 -3.942 -34.690 1.00 88.81 116 GLU A CA 1
ATOM 898 C C . GLU A 1 116 ? -2.673 -3.530 -33.549 1.00 88.81 116 GLU A C 1
ATOM 900 O O . GLU A 1 116 ? -3.137 -4.375 -32.787 1.00 88.81 116 GLU A O 1
ATOM 905 N N . TRP A 1 117 ? -2.955 -2.230 -33.462 1.00 84.88 117 TRP A N 1
ATOM 906 C CA . TRP A 1 117 ? -3.828 -1.660 -32.432 1.00 84.88 117 TRP A CA 1
ATOM 907 C C . TRP A 1 117 ? -3.305 -1.815 -30.995 1.00 84.88 117 TRP A C 1
ATOM 909 O O . TRP A 1 117 ? -4.004 -1.441 -30.052 1.00 84.88 117 TRP A O 1
ATOM 919 N N . ALA A 1 118 ? -2.069 -2.294 -30.815 1.00 87.50 118 ALA A N 1
ATOM 920 C CA . ALA A 1 118 ? -1.449 -2.396 -29.507 1.00 87.50 118 ALA A CA 1
ATOM 921 C C . ALA A 1 118 ? -1.246 -1.007 -28.871 1.00 87.50 118 ALA A C 1
ATOM 923 O O . ALA A 1 118 ? -0.819 -0.058 -29.544 1.00 87.50 118 ALA A O 1
ATOM 924 N N . PRO A 1 119 ? -1.509 -0.865 -27.561 1.00 85.56 119 PRO A N 1
ATOM 925 C CA . PRO A 1 119 ? -1.302 0.391 -26.865 1.00 85.56 119 PRO A CA 1
ATOM 926 C C . PRO A 1 119 ? 0.194 0.635 -26.671 1.00 85.56 119 PRO A C 1
ATOM 928 O O . PRO A 1 119 ? 0.885 -0.157 -26.040 1.00 85.56 119 PRO A O 1
ATOM 931 N N . TYR A 1 120 ? 0.689 1.773 -27.147 1.00 86.81 120 TYR A N 1
ATOM 932 C CA . TYR A 1 120 ? 1.997 2.325 -26.750 1.00 86.81 120 TYR A CA 1
ATOM 933 C C . TYR A 1 120 ? 1.882 3.207 -25.503 1.00 86.81 120 TYR A C 1
ATOM 935 O O . TYR A 1 120 ? 2.877 3.627 -24.916 1.00 86.81 120 TYR A O 1
ATOM 943 N N . ASP A 1 121 ? 0.630 3.443 -25.092 1.00 82.75 121 ASP A N 1
ATOM 944 C CA . ASP A 1 121 ? 0.111 3.880 -23.796 1.00 82.75 121 ASP A CA 1
ATOM 945 C C . ASP A 1 121 ? 0.919 3.623 -22.544 1.00 82.75 121 ASP A C 1
ATOM 947 O O . ASP A 1 121 ? 1.002 4.403 -21.595 1.00 82.75 121 ASP A O 1
ATOM 951 N N . ILE A 1 122 ? 1.399 2.390 -22.561 1.00 88.75 122 ILE A N 1
ATOM 952 C CA . ILE A 1 122 ? 1.722 1.584 -21.414 1.00 88.75 122 ILE A CA 1
ATOM 953 C C . ILE A 1 122 ? 3.104 0.999 -21.618 1.00 88.75 122 ILE A C 1
ATOM 955 O O . ILE A 1 122 ? 3.539 0.720 -22.744 1.00 88.75 122 ILE A O 1
ATOM 959 N N . SER A 1 123 ? 3.773 0.796 -20.493 1.00 91.88 123 SER A N 1
ATOM 960 C CA . SER A 1 123 ? 5.041 0.103 -20.451 1.00 91.88 123 SER A CA 1
ATOM 961 C C . SER A 1 123 ? 4.904 -1.244 -21.126 1.00 91.88 123 SER A C 1
ATOM 963 O O . SER A 1 123 ? 3.892 -1.926 -20.959 1.00 91.88 123 SER A O 1
ATOM 965 N N . ARG A 1 124 ? 5.945 -1.646 -21.847 1.00 89.75 124 ARG A N 1
ATOM 966 C CA . ARG A 1 124 ? 6.036 -3.012 -22.360 1.00 89.75 124 ARG A CA 1
ATOM 967 C C . ARG A 1 124 ? 5.887 -4.056 -21.245 1.00 89.75 124 ARG A C 1
ATOM 969 O O . ARG A 1 124 ? 5.373 -5.125 -21.504 1.00 89.75 124 ARG A O 1
ATOM 976 N N . LEU A 1 125 ? 6.283 -3.711 -20.015 1.00 88.94 125 LEU A N 1
ATOM 977 C CA . LEU A 1 125 ? 6.191 -4.588 -18.839 1.00 88.94 125 LEU A CA 1
ATOM 978 C C . LEU A 1 125 ? 4.747 -4.880 -18.418 1.00 88.94 125 LEU A C 1
ATOM 980 O O . LEU A 1 125 ? 4.501 -5.800 -17.656 1.00 88.94 125 LEU A O 1
ATOM 984 N N . ALA A 1 126 ? 3.801 -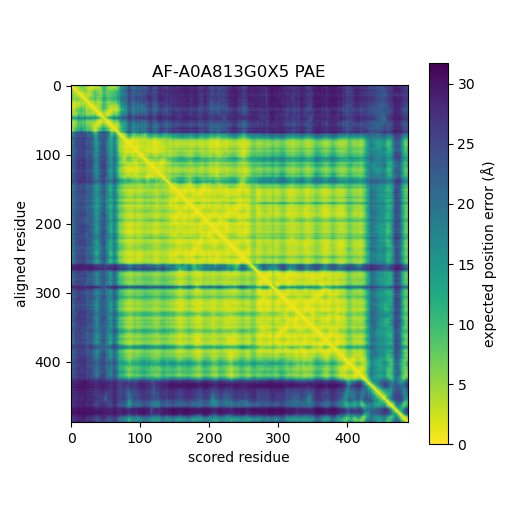4.067 -18.886 1.00 89.62 126 ALA A N 1
ATOM 985 C CA . ALA A 1 126 ? 2.372 -4.260 -18.675 1.00 89.62 126 ALA A CA 1
ATOM 986 C C . ALA A 1 126 ? 1.644 -4.645 -19.974 1.00 89.62 126 ALA A C 1
ATOM 988 O O . ALA A 1 126 ? 0.416 -4.666 -20.009 1.00 89.62 126 ALA A O 1
ATOM 989 N N . TYR A 1 127 ? 2.380 -4.864 -21.066 1.00 89.88 127 TYR A N 1
ATOM 990 C CA . TYR A 1 127 ? 1.826 -5.219 -22.363 1.00 89.88 127 TYR A CA 1
ATOM 991 C C . TYR A 1 127 ? 2.010 -6.716 -22.600 1.00 89.88 127 TYR A C 1
ATOM 993 O O . TYR A 1 127 ? 3.131 -7.201 -22.689 1.00 89.88 127 TYR A O 1
ATOM 1001 N N . GLU A 1 128 ? 0.894 -7.424 -22.734 1.00 88.75 128 GLU A N 1
ATOM 1002 C CA . GLU A 1 128 ? 0.859 -8.887 -22.872 1.00 88.75 128 GLU A CA 1
ATOM 1003 C C . GLU A 1 128 ? 0.787 -9.357 -24.338 1.00 88.75 128 GLU A C 1
ATOM 1005 O O . GLU A 1 128 ? 0.755 -10.554 -24.608 1.00 88.75 128 GLU A O 1
ATOM 1010 N N . GLY A 1 129 ? 0.724 -8.428 -25.300 1.00 88.81 129 GLY A N 1
ATOM 1011 C CA . GLY A 1 129 ? 0.656 -8.764 -26.724 1.00 88.81 129 GLY A CA 1
ATOM 1012 C C . GLY A 1 129 ? 2.030 -8.980 -27.369 1.00 88.81 129 GLY A C 1
ATOM 1013 O O . GLY A 1 129 ? 3.079 -8.843 -26.740 1.00 88.81 129 GLY A O 1
ATOM 1014 N N . GLY A 1 130 ? 2.032 -9.277 -28.668 1.00 90.19 130 GLY A N 1
ATOM 1015 C CA . GLY A 1 130 ? 3.236 -9.555 -29.443 1.00 90.19 130 GLY A CA 1
ATOM 1016 C C . GLY A 1 130 ? 3.917 -8.318 -30.033 1.00 90.19 130 GLY A C 1
ATOM 1017 O O . GLY A 1 130 ? 3.431 -7.179 -29.956 1.00 90.19 130 GLY A O 1
ATOM 1018 N N . PHE A 1 131 ? 5.078 -8.572 -30.641 1.00 91.38 131 PHE A N 1
ATOM 1019 C CA . PHE A 1 131 ? 5.870 -7.599 -31.385 1.00 91.38 131 PHE A CA 1
ATOM 1020 C C . PHE A 1 131 ? 6.004 -8.038 -32.843 1.00 91.38 131 PHE A C 1
ATOM 1022 O O . PHE A 1 131 ? 6.487 -9.129 -33.135 1.00 91.38 131 PHE A O 1
ATOM 1029 N N . ARG A 1 132 ? 5.640 -7.146 -33.767 1.00 92.31 132 ARG A N 1
ATOM 1030 C CA . ARG A 1 132 ? 5.873 -7.300 -35.209 1.00 92.31 132 ARG A CA 1
ATOM 1031 C C . ARG A 1 132 ? 7.330 -7.053 -35.587 1.00 92.31 132 ARG A C 1
ATOM 1033 O O . ARG A 1 132 ? 7.810 -7.607 -36.570 1.00 92.31 132 ARG A O 1
ATOM 1040 N N . TYR A 1 133 ? 8.023 -6.193 -34.842 1.00 90.88 133 TYR A N 1
ATOM 1041 C CA . TYR A 1 133 ? 9.440 -5.910 -35.050 1.00 90.88 133 TYR A CA 1
ATOM 1042 C C . TYR A 1 133 ? 10.099 -5.427 -33.757 1.00 90.88 133 TYR A C 1
ATOM 1044 O O . TYR A 1 133 ? 9.528 -4.631 -33.014 1.00 90.88 133 TYR A O 1
ATOM 1052 N N . ARG A 1 134 ? 11.336 -5.859 -33.516 1.00 88.56 134 ARG A N 1
ATOM 1053 C CA . ARG A 1 134 ? 12.186 -5.369 -32.429 1.00 88.56 134 ARG A CA 1
ATOM 1054 C C . ARG A 1 134 ? 13.646 -5.532 -32.842 1.00 88.56 134 ARG A C 1
ATOM 1056 O O . ARG A 1 134 ? 14.051 -6.611 -33.260 1.00 88.56 134 ARG A O 1
ATOM 1063 N N . ARG A 1 135 ? 14.434 -4.456 -32.748 1.00 86.75 135 ARG A N 1
ATOM 1064 C CA . ARG A 1 135 ? 15.851 -4.480 -33.157 1.00 86.75 135 ARG A CA 1
ATOM 1065 C C . ARG A 1 135 ? 16.743 -5.274 -32.201 1.00 86.75 135 ARG A C 1
ATOM 1067 O O . ARG A 1 135 ? 17.651 -5.954 -32.662 1.00 86.75 135 ARG A O 1
ATOM 1074 N N . ALA A 1 136 ? 16.535 -5.121 -30.897 1.00 78.81 136 ALA A N 1
ATOM 1075 C CA . ALA A 1 136 ? 17.343 -5.748 -29.857 1.00 78.81 136 ALA A CA 1
ATOM 1076 C C . ALA A 1 136 ? 16.427 -6.432 -28.838 1.00 78.81 136 ALA A C 1
ATOM 1078 O O . ALA A 1 136 ? 15.370 -5.867 -28.549 1.00 78.81 136 ALA A O 1
ATOM 1079 N N . PRO A 1 137 ? 16.810 -7.603 -28.298 1.00 77.88 137 PRO A N 1
ATOM 1080 C CA . PRO A 1 137 ? 16.049 -8.256 -27.240 1.00 77.88 137 PRO A CA 1
ATOM 1081 C C . PRO A 1 137 ? 15.905 -7.325 -26.040 1.00 77.88 137 PRO A C 1
ATOM 1083 O O . PRO A 1 137 ? 16.719 -6.419 -25.820 1.00 77.88 137 PRO A O 1
ATOM 1086 N N . ALA A 1 138 ? 14.824 -7.515 -25.299 1.00 74.00 138 ALA A N 1
ATOM 1087 C CA . ALA A 1 138 ? 14.501 -6.640 -24.190 1.00 74.00 138 ALA A CA 1
ATOM 1088 C C . ALA A 1 138 ? 15.490 -6.846 -23.031 1.00 74.00 138 ALA A C 1
ATOM 1090 O O . ALA A 1 138 ? 16.006 -7.942 -22.855 1.00 74.00 138 ALA A O 1
ATOM 1091 N N . ALA A 1 139 ? 15.754 -5.804 -22.234 1.00 70.69 139 ALA A N 1
ATOM 1092 C CA . ALA A 1 139 ? 16.755 -5.881 -21.163 1.00 70.69 139 ALA A CA 1
ATOM 1093 C C . ALA A 1 139 ? 16.472 -7.041 -20.187 1.00 70.69 139 ALA A C 1
ATOM 1095 O O . ALA A 1 139 ? 17.329 -7.875 -19.968 1.00 70.69 139 ALA A O 1
ATOM 1096 N N . GLU A 1 140 ? 15.233 -7.185 -19.714 1.00 67.50 140 GLU A N 1
ATOM 1097 C CA . GLU A 1 140 ? 14.833 -8.304 -18.836 1.00 67.50 140 GLU A CA 1
ATOM 1098 C C . GLU A 1 140 ? 14.832 -9.701 -19.475 1.00 67.50 140 GLU A C 1
ATOM 1100 O O . GLU A 1 140 ? 14.653 -10.680 -18.760 1.00 67.50 140 GLU A O 1
ATOM 1105 N N . GLU A 1 141 ? 14.954 -9.804 -20.803 1.00 71.19 141 GLU A N 1
ATOM 1106 C CA . GLU A 1 141 ? 15.129 -11.097 -21.481 1.00 71.19 141 GLU A CA 1
ATOM 1107 C C . GLU A 1 141 ? 16.596 -11.555 -21.399 1.00 71.19 141 GLU A C 1
ATOM 1109 O O . GLU A 1 141 ? 16.917 -12.674 -21.793 1.00 71.19 141 GLU A O 1
ATOM 1114 N N . GLN A 1 142 ? 17.490 -10.686 -20.918 1.00 79.25 142 GLN A N 1
ATOM 1115 C CA . GLN A 1 142 ? 18.881 -11.000 -20.637 1.00 79.25 142 GLN A CA 1
ATOM 1116 C C . GLN A 1 142 ? 19.026 -11.204 -19.134 1.00 79.25 142 GLN A C 1
ATOM 1118 O O . GLN A 1 142 ? 18.821 -10.279 -18.346 1.00 79.25 142 GLN A O 1
ATOM 1123 N N . ASP A 1 143 ? 19.387 -12.420 -18.745 1.00 82.25 143 ASP A N 1
ATOM 1124 C CA . ASP A 1 143 ? 19.689 -12.711 -17.352 1.00 82.25 143 ASP A CA 1
ATOM 1125 C C . ASP A 1 143 ? 20.947 -11.939 -16.923 1.00 82.25 143 ASP A C 1
ATOM 1127 O O . ASP A 1 143 ? 21.982 -11.964 -17.596 1.00 82.25 143 ASP A O 1
ATOM 1131 N N . GLU A 1 144 ? 20.853 -11.244 -15.789 1.00 90.31 144 GLU A N 1
ATOM 1132 C CA . GLU A 1 144 ? 21.961 -10.512 -15.181 1.00 90.31 144 GLU A CA 1
ATOM 1133 C C . GLU A 1 144 ? 22.158 -11.001 -13.745 1.00 90.31 144 GLU A C 1
ATOM 1135 O O . GLU A 1 144 ? 21.297 -10.828 -12.881 1.00 90.31 144 GLU A O 1
ATOM 1140 N N . GLU A 1 145 ? 23.322 -11.582 -13.473 1.00 92.19 145 GLU A N 1
ATOM 1141 C CA . GLU A 1 145 ? 23.703 -11.969 -12.118 1.00 92.19 145 GLU A CA 1
ATOM 1142 C C . GLU A 1 145 ? 24.125 -10.740 -11.306 1.00 92.19 145 GLU A C 1
ATOM 1144 O O . GLU A 1 145 ? 25.002 -9.968 -11.704 1.00 92.19 145 GLU A O 1
ATOM 1149 N N . LEU A 1 146 ? 23.526 -10.576 -10.126 1.00 94.12 146 LEU A N 1
ATOM 1150 C CA . LEU A 1 146 ? 24.013 -9.624 -9.132 1.00 94.12 146 LEU A CA 1
ATOM 1151 C C . LEU A 1 146 ? 25.353 -10.115 -8.568 1.00 94.12 146 LEU A C 1
ATOM 1153 O O . LEU A 1 146 ? 25.495 -11.316 -8.336 1.00 94.12 146 LEU A O 1
ATOM 1157 N N . ASP A 1 147 ? 26.284 -9.197 -8.277 1.00 93.81 147 ASP A N 1
ATOM 1158 C CA . ASP A 1 147 ? 27.581 -9.504 -7.648 1.00 93.81 147 ASP A CA 1
ATOM 1159 C C . ASP A 1 147 ? 27.413 -10.548 -6.519 1.00 93.81 147 ASP A C 1
ATOM 1161 O O . ASP A 1 147 ? 26.548 -10.362 -5.655 1.00 93.81 147 ASP A O 1
ATOM 1165 N N . PRO A 1 148 ? 28.185 -11.654 -6.520 1.00 93.06 148 PRO A N 1
ATOM 1166 C CA . PRO A 1 148 ? 28.064 -12.715 -5.518 1.00 93.06 148 PRO A CA 1
ATOM 1167 C C . PRO A 1 148 ? 28.253 -12.248 -4.072 1.00 93.06 148 PRO A C 1
ATOM 1169 O O . PRO A 1 148 ? 27.735 -12.884 -3.160 1.00 93.06 148 PRO A O 1
ATOM 1172 N N . ASN A 1 149 ? 28.971 -11.143 -3.855 1.00 95.00 149 ASN A N 1
ATOM 1173 C CA . ASN A 1 149 ? 29.187 -10.559 -2.530 1.00 95.00 149 ASN A CA 1
ATOM 1174 C C . ASN A 1 149 ? 28.029 -9.660 -2.076 1.00 95.00 149 ASN A C 1
ATOM 1176 O O . ASN A 1 149 ? 28.076 -9.111 -0.976 1.00 95.00 149 ASN A O 1
ATOM 1180 N N . VAL A 1 150 ? 27.029 -9.448 -2.934 1.00 95.69 150 VAL A N 1
ATOM 1181 C CA . VAL A 1 150 ? 25.833 -8.679 -2.606 1.00 95.69 150 VAL A CA 1
ATOM 1182 C C . VAL A 1 150 ? 24.680 -9.637 -2.349 1.00 95.69 150 VAL A C 1
ATOM 1184 O O . VAL A 1 150 ? 24.288 -10.426 -3.206 1.00 95.69 150 VAL A O 1
ATOM 1187 N N . GLU A 1 151 ? 24.098 -9.540 -1.166 1.00 96.88 151 GLU A N 1
ATOM 1188 C CA . GLU A 1 151 ? 22.940 -10.322 -0.755 1.00 96.88 151 GLU A CA 1
ATOM 1189 C C . GLU A 1 151 ? 21.676 -9.464 -0.813 1.00 96.88 151 GLU A C 1
ATOM 1191 O O . GLU A 1 151 ? 21.694 -8.270 -0.497 1.00 96.88 151 GLU A O 1
ATOM 1196 N N . VAL A 1 152 ? 20.561 -10.075 -1.205 1.00 98.12 152 VAL A N 1
ATOM 1197 C CA . VAL A 1 152 ? 19.246 -9.430 -1.185 1.00 98.12 152 VAL A CA 1
ATOM 1198 C C . VAL A 1 152 ? 18.515 -9.891 0.064 1.00 98.12 152 VAL A C 1
ATOM 1200 O O . VAL A 1 152 ? 18.399 -11.086 0.315 1.00 98.12 152 VAL A O 1
ATOM 1203 N N . PHE A 1 153 ? 18.013 -8.941 0.841 1.00 97.94 153 PHE A N 1
ATOM 1204 C CA . PHE A 1 153 ? 17.225 -9.188 2.039 1.00 97.94 153 PHE A CA 1
ATOM 1205 C C . PHE A 1 153 ? 15.794 -8.703 1.837 1.00 97.94 153 PHE A C 1
ATOM 1207 O O . PHE A 1 153 ? 15.577 -7.658 1.223 1.00 97.94 153 PHE A O 1
ATOM 1214 N N . ILE A 1 154 ? 14.832 -9.420 2.409 1.00 97.38 154 ILE A N 1
ATOM 1215 C CA . ILE A 1 154 ? 13.422 -9.038 2.481 1.00 97.38 154 ILE A CA 1
ATOM 1216 C C . ILE A 1 154 ? 13.066 -8.640 3.916 1.00 97.38 154 ILE A C 1
ATOM 1218 O O . ILE A 1 154 ? 13.503 -9.269 4.878 1.00 97.38 154 ILE A O 1
ATOM 1222 N N . CYS A 1 155 ? 12.295 -7.568 4.068 1.00 95.44 155 CYS A N 1
ATOM 1223 C CA . CYS A 1 155 ? 11.823 -7.071 5.357 1.00 95.44 155 CYS A CA 1
ATOM 1224 C C . CYS A 1 155 ? 10.357 -6.669 5.213 1.00 95.44 155 CYS A C 1
ATOM 1226 O O . CYS A 1 155 ? 10.011 -5.930 4.285 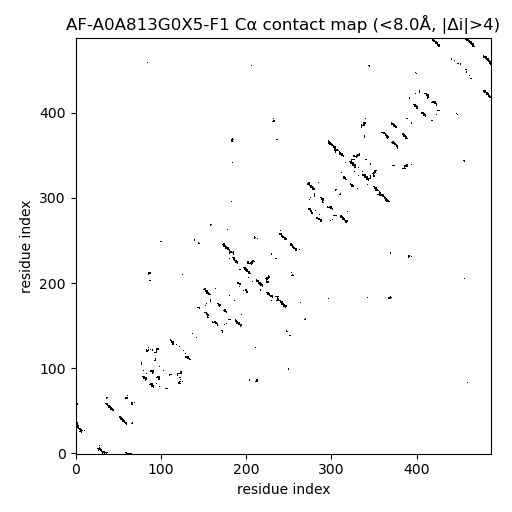1.00 95.44 155 CYS A O 1
ATOM 1228 N N . GLY A 1 156 ? 9.505 -7.137 6.121 1.00 95.31 156 GLY A N 1
ATOM 1229 C CA . GLY A 1 156 ? 8.070 -6.909 6.020 1.00 95.31 156 GLY A CA 1
ATOM 1230 C C . GLY A 1 156 ? 7.328 -6.885 7.346 1.00 95.31 156 GLY A C 1
ATOM 1231 O O . GLY A 1 156 ? 7.907 -7.096 8.422 1.00 95.31 156 GLY A O 1
ATOM 1232 N N . SER A 1 157 ? 6.028 -6.607 7.251 1.00 95.31 157 SER A N 1
ATOM 1233 C CA . SER A 1 157 ? 5.127 -6.474 8.398 1.00 95.31 157 SER A CA 1
ATOM 1234 C C . SER A 1 157 ? 5.004 -7.759 9.209 1.00 95.31 157 SER A C 1
ATOM 1236 O O . SER A 1 157 ? 4.854 -7.651 10.417 1.00 95.31 157 SER A O 1
ATOM 1238 N N . TRP A 1 158 ? 5.227 -8.942 8.625 1.00 93.44 158 TRP A N 1
ATOM 1239 C CA . TRP A 1 158 ? 5.224 -10.245 9.320 1.00 93.44 158 TRP A CA 1
ATOM 1240 C C . TRP A 1 158 ? 6.322 -10.396 10.379 1.00 93.44 158 TRP A C 1
ATOM 1242 O O . TRP A 1 158 ? 6.431 -11.427 11.029 1.00 93.44 158 TRP A O 1
ATOM 1252 N N . SER A 1 159 ? 7.196 -9.403 10.519 1.00 91.44 159 SER A N 1
ATOM 1253 C CA . SER A 1 159 ? 8.199 -9.315 11.583 1.00 91.44 159 SER A CA 1
ATOM 1254 C C . SER A 1 159 ? 8.066 -8.026 12.402 1.00 91.44 159 SER A C 1
ATOM 1256 O O . SER A 1 159 ? 9.010 -7.623 13.085 1.00 91.44 159 SER A O 1
ATOM 1258 N N . GLY A 1 160 ? 6.957 -7.297 12.246 1.00 90.88 160 GLY A N 1
ATOM 1259 C CA . GLY A 1 160 ? 6.794 -5.933 12.747 1.00 90.88 160 GLY A CA 1
ATOM 1260 C C . GLY A 1 160 ? 7.853 -4.968 12.201 1.00 90.88 160 GLY A C 1
ATOM 1261 O O . GLY A 1 160 ? 8.256 -4.044 12.902 1.00 90.88 160 GLY A O 1
ATOM 1262 N N . TRP A 1 161 ? 8.383 -5.215 10.992 1.00 92.00 161 TRP A N 1
ATOM 1263 C CA . TRP A 1 161 ? 9.521 -4.487 10.405 1.00 92.00 161 TRP A CA 1
ATOM 1264 C C . TRP A 1 161 ? 10.823 -4.532 11.233 1.00 92.00 161 TRP A C 1
ATOM 1266 O O . TRP A 1 161 ? 11.713 -3.692 11.053 1.00 92.00 161 TRP A O 1
ATOM 1276 N N . THR A 1 162 ? 10.954 -5.491 12.157 1.00 90.88 162 THR A N 1
ATOM 1277 C CA . THR A 1 162 ? 12.112 -5.585 13.064 1.00 90.88 162 THR A CA 1
ATOM 1278 C C . THR A 1 162 ? 13.216 -6.505 12.555 1.00 90.88 162 THR A C 1
ATOM 1280 O O . THR A 1 162 ? 14.373 -6.335 12.946 1.00 90.88 162 THR A O 1
ATOM 1283 N N . ARG A 1 163 ? 12.887 -7.451 11.668 1.00 90.56 163 ARG A N 1
ATOM 1284 C CA . ARG A 1 163 ? 13.824 -8.445 11.139 1.00 90.56 163 ARG A CA 1
ATOM 1285 C C . ARG A 1 163 ? 13.850 -8.397 9.614 1.00 90.56 163 ARG A C 1
ATOM 1287 O O . ARG A 1 163 ? 12.814 -8.267 8.968 1.00 90.56 163 ARG A O 1
ATOM 1294 N N . SER A 1 164 ? 15.049 -8.521 9.058 1.00 93.31 164 SER A N 1
ATOM 1295 C CA . SER A 1 164 ? 15.258 -8.766 7.633 1.00 93.31 164 SER A CA 1
ATOM 1296 C C . SER A 1 164 ? 15.783 -10.182 7.444 1.00 93.31 164 SER A C 1
ATOM 1298 O O . SER A 1 164 ? 16.580 -10.662 8.252 1.00 93.31 164 SER A O 1
ATOM 1300 N N . GLU A 1 165 ? 15.371 -10.833 6.368 1.00 94.25 165 GLU A N 1
ATOM 1301 C CA . GLU A 1 165 ? 15.703 -12.223 6.063 1.00 94.25 165 GLU A CA 1
ATOM 1302 C C . GLU A 1 165 ? 16.406 -12.279 4.707 1.00 94.25 165 GLU A C 1
ATOM 1304 O O . GLU A 1 165 ? 15.998 -11.595 3.769 1.00 94.25 165 GLU A O 1
ATOM 1309 N N . ALA A 1 166 ? 17.498 -13.038 4.610 1.00 96.38 166 ALA A N 1
ATOM 1310 C CA . ALA A 1 166 ? 18.215 -13.194 3.349 1.00 96.38 166 ALA A CA 1
ATOM 1311 C C . ALA A 1 166 ? 17.354 -13.999 2.367 1.00 96.38 166 ALA A C 1
ATOM 1313 O O . ALA A 1 166 ? 16.803 -15.041 2.726 1.00 96.38 166 ALA A O 1
ATOM 1314 N N . MET A 1 167 ? 17.239 -13.517 1.133 1.00 97.12 167 MET A N 1
ATOM 1315 C CA . MET A 1 167 ? 16.562 -14.239 0.062 1.00 97.12 167 MET A CA 1
ATOM 1316 C C . MET A 1 167 ? 17.486 -15.324 -0.502 1.00 97.12 167 MET A C 1
ATOM 1318 O O . MET A 1 167 ? 18.685 -15.104 -0.685 1.00 97.12 167 MET A O 1
ATOM 1322 N N . GLU A 1 168 ? 16.921 -16.483 -0.829 1.00 96.25 168 GLU A N 1
ATOM 1323 C CA . GLU A 1 168 ? 17.636 -17.568 -1.498 1.00 96.25 168 GLU A CA 1
ATOM 1324 C C . GLU A 1 168 ? 17.965 -17.138 -2.932 1.00 96.25 168 GLU A C 1
ATOM 1326 O O . GLU A 1 168 ? 17.071 -16.869 -3.739 1.00 96.25 168 GLU A O 1
ATOM 1331 N N . ARG A 1 169 ? 19.257 -17.071 -3.253 1.00 96.38 169 ARG A N 1
ATOM 1332 C CA . ARG A 1 169 ? 19.737 -16.822 -4.612 1.00 96.38 169 ARG A CA 1
ATOM 1333 C C . ARG A 1 169 ? 19.591 -18.086 -5.464 1.00 96.38 169 ARG A C 1
ATOM 1335 O O . ARG A 1 169 ? 20.037 -19.160 -5.067 1.00 96.38 169 ARG A O 1
ATOM 1342 N N . ARG A 1 170 ? 19.032 -17.927 -6.659 1.00 94.81 170 ARG A N 1
ATOM 1343 C CA . ARG A 1 170 ? 18.893 -18.935 -7.718 1.00 94.81 170 ARG A CA 1
ATOM 1344 C C . ARG A 1 170 ? 19.569 -18.443 -9.002 1.00 94.81 170 ARG A C 1
ATOM 1346 O O . ARG A 1 170 ? 20.023 -17.304 -9.070 1.00 94.81 170 ARG A O 1
ATOM 1353 N N . GLU A 1 171 ? 19.647 -19.310 -10.007 1.00 90.00 171 GLU A N 1
ATOM 1354 C CA . GLU A 1 171 ? 20.218 -18.976 -11.319 1.00 90.00 171 GLU A CA 1
ATOM 1355 C C . GLU A 1 171 ? 19.443 -17.848 -12.023 1.00 90.00 171 GLU A C 1
ATOM 1357 O O . GLU A 1 171 ? 18.233 -17.684 -11.830 1.00 90.00 171 GLU A O 1
ATOM 1362 N N . GLY A 1 172 ? 20.141 -17.081 -12.864 1.00 86.19 172 GLY A N 1
ATOM 1363 C CA . GLY A 1 172 ? 19.540 -16.042 -13.703 1.00 86.19 172 GLY A CA 1
ATOM 1364 C C . GLY A 1 172 ? 19.196 -14.769 -12.928 1.00 86.19 172 GLY A C 1
ATOM 1365 O O . GLY A 1 172 ? 18.205 -14.101 -13.232 1.00 86.19 172 GLY A O 1
ATOM 1366 N N . GLY A 1 173 ? 19.962 -14.461 -11.872 1.00 90.88 173 GLY A N 1
ATOM 1367 C CA . GLY A 1 173 ? 19.733 -13.283 -11.027 1.00 90.88 173 GLY A CA 1
ATOM 1368 C C . GLY A 1 173 ? 18.415 -13.316 -10.241 1.00 90.88 173 GLY A C 1
ATOM 1369 O O . GLY A 1 173 ? 17.898 -12.263 -9.854 1.00 90.88 173 GLY A O 1
ATOM 1370 N N . LEU A 1 174 ? 17.840 -14.504 -10.033 1.00 96.00 174 LEU A N 1
ATOM 1371 C CA . LEU A 1 174 ? 16.583 -14.699 -9.318 1.00 96.00 174 LEU A CA 1
ATOM 1372 C C . LEU A 1 174 ? 16.827 -14.861 -7.813 1.00 96.00 174 LEU A C 1
ATOM 1374 O O . LEU A 1 174 ? 17.666 -15.644 -7.384 1.00 96.00 174 LEU A O 1
ATOM 1378 N N . PHE A 1 175 ? 16.032 -14.173 -7.004 1.00 97.69 175 PHE A N 1
ATOM 1379 C CA . PHE A 1 175 ? 16.021 -14.276 -5.551 1.00 97.69 175 PHE A CA 1
ATOM 1380 C C . PHE A 1 175 ? 14.623 -14.655 -5.088 1.00 97.69 175 PHE A C 1
ATOM 1382 O O . PHE A 1 175 ? 13.642 -14.062 -5.545 1.00 97.69 175 PHE A O 1
ATOM 1389 N N . VAL A 1 176 ? 14.524 -15.618 -4.174 1.00 97.12 176 VAL A N 1
ATOM 1390 C CA . VAL A 1 176 ? 13.237 -16.081 -3.652 1.00 97.12 176 VAL A CA 1
ATOM 1391 C C . VAL A 1 176 ? 13.172 -16.024 -2.131 1.00 97.12 176 VAL A C 1
ATOM 1393 O O . VAL A 1 176 ? 14.162 -16.264 -1.443 1.00 97.12 176 VAL A O 1
ATOM 1396 N N . ALA A 1 177 ? 11.993 -15.717 -1.596 1.00 94.88 177 ALA A N 1
ATOM 1397 C CA . ALA A 1 177 ? 11.725 -15.814 -0.164 1.00 94.88 177 ALA A CA 1
ATOM 1398 C C . ALA A 1 177 ? 10.264 -16.205 0.100 1.00 94.88 177 ALA A C 1
ATOM 1400 O O . ALA A 1 177 ? 9.372 -15.663 -0.559 1.00 94.88 177 ALA A O 1
ATOM 1401 N N . PRO A 1 178 ? 9.994 -17.127 1.039 1.00 93.44 178 PRO A N 1
ATOM 1402 C CA . PRO A 1 178 ? 8.638 -17.404 1.485 1.00 93.44 178 PRO A CA 1
ATOM 1403 C C . PRO A 1 178 ? 8.135 -16.293 2.419 1.00 93.44 178 PRO A C 1
ATOM 1405 O O . PRO A 1 178 ? 8.879 -15.774 3.246 1.00 93.44 178 PRO A O 1
ATOM 1408 N N . VAL A 1 179 ? 6.854 -15.961 2.310 1.00 92.56 179 VAL A N 1
ATOM 1409 C CA . VAL A 1 179 ? 6.129 -15.017 3.167 1.00 92.56 179 VAL A CA 1
ATOM 1410 C C . VAL A 1 179 ? 4.810 -15.662 3.556 1.00 92.56 179 VAL A C 1
ATOM 1412 O O . VAL A 1 179 ? 4.165 -16.289 2.725 1.00 92.56 179 VAL A O 1
ATOM 1415 N N . VAL A 1 180 ? 4.393 -15.514 4.807 1.00 91.56 180 VAL A N 1
ATOM 1416 C CA . VAL A 1 180 ? 3.170 -16.131 5.329 1.00 91.56 180 VAL A CA 1
ATOM 1417 C C . VAL A 1 180 ? 2.203 -15.027 5.708 1.00 91.56 180 VAL A C 1
ATOM 1419 O O . VAL A 1 180 ? 2.586 -14.104 6.424 1.00 91.56 180 VAL A O 1
ATOM 1422 N N . LEU A 1 181 ? 0.960 -15.121 5.242 1.00 92.56 181 LEU A N 1
ATOM 1423 C CA . LEU A 1 181 ? -0.066 -14.158 5.621 1.00 92.56 181 LEU A CA 1
ATOM 1424 C C . LEU A 1 181 ? -0.470 -14.353 7.086 1.00 92.56 181 LEU A C 1
ATOM 1426 O O . LEU A 1 181 ? -0.878 -15.450 7.468 1.00 92.56 181 LEU A O 1
ATOM 1430 N N . GLY A 1 182 ? -0.381 -13.294 7.894 1.00 91.00 182 GLY A N 1
ATOM 1431 C CA . GLY A 1 182 ? -0.862 -13.302 9.275 1.00 91.00 182 GLY A CA 1
ATOM 1432 C C . GLY A 1 182 ? -2.391 -13.310 9.387 1.00 91.00 182 GLY A C 1
ATOM 1433 O O . GLY A 1 182 ? -3.123 -13.441 8.401 1.00 91.00 182 GLY A O 1
ATOM 1434 N N . GLU A 1 183 ? -2.895 -13.099 10.602 1.00 91.88 183 GLU A N 1
ATOM 1435 C CA . GLU A 1 183 ? -4.328 -13.065 10.918 1.00 91.88 183 GLU A CA 1
ATOM 1436 C C . GLU A 1 183 ? -5.095 -11.980 10.152 1.00 91.88 183 GLU A C 1
ATOM 1438 O O . GLU A 1 183 ? -6.295 -12.112 9.943 1.00 91.88 183 GLU A O 1
ATOM 1443 N N . GLY A 1 184 ? -4.409 -10.931 9.687 1.00 92.06 184 GLY A N 1
ATOM 1444 C CA . GLY A 1 184 ? -4.984 -9.881 8.847 1.00 92.06 184 GLY A CA 1
ATOM 1445 C C . GLY A 1 184 ? -5.158 -10.257 7.370 1.00 92.06 184 GLY A C 1
ATOM 1446 O O . GLY A 1 184 ? -5.713 -9.454 6.623 1.00 92.06 184 GLY A O 1
ATOM 1447 N N . ARG A 1 185 ? -4.683 -11.433 6.925 1.00 94.12 185 ARG A N 1
ATOM 1448 C CA . ARG A 1 185 ? -4.640 -11.877 5.512 1.00 94.12 185 ARG A CA 1
ATOM 1449 C C . ARG A 1 185 ? -3.947 -10.898 4.558 1.00 94.12 185 ARG A C 1
ATOM 1451 O O . ARG A 1 185 ? -4.230 -10.887 3.364 1.00 94.12 185 ARG A O 1
ATOM 1458 N N . TYR A 1 186 ? -3.045 -10.063 5.058 1.00 95.12 186 TYR A N 1
ATOM 1459 C CA . TYR A 1 186 ? -2.215 -9.207 4.221 1.00 95.12 186 TYR A CA 1
ATOM 1460 C C . TYR A 1 186 ? -0.844 -9.030 4.853 1.00 95.12 186 TYR A C 1
ATOM 1462 O O . TYR A 1 186 ? -0.726 -9.013 6.077 1.00 95.12 186 TYR A O 1
ATOM 1470 N N . GLU A 1 187 ? 0.167 -8.826 4.019 1.00 96.19 187 GLU A N 1
ATOM 1471 C CA . GLU A 1 187 ? 1.509 -8.484 4.468 1.00 96.19 187 GLU A CA 1
ATOM 1472 C C . GLU A 1 187 ? 2.175 -7.485 3.516 1.00 96.19 187 GLU A C 1
ATOM 1474 O O . GLU A 1 187 ? 2.000 -7.534 2.299 1.00 96.19 187 GLU A O 1
ATOM 1479 N N . MET A 1 188 ? 2.947 -6.560 4.075 1.00 96.50 188 MET A N 1
ATOM 1480 C CA . MET A 1 188 ? 3.652 -5.494 3.368 1.00 96.50 188 MET A CA 1
ATOM 1481 C C . MET A 1 188 ? 5.153 -5.736 3.429 1.00 96.50 188 MET A C 1
ATOM 1483 O O . MET A 1 188 ? 5.651 -6.205 4.451 1.00 96.50 188 MET A O 1
ATOM 1487 N N . PHE A 1 189 ? 5.899 -5.372 2.385 1.00 97.31 189 PHE A N 1
ATOM 1488 C CA . PHE A 1 189 ? 7.345 -5.593 2.389 1.00 97.31 189 PHE A CA 1
ATOM 1489 C C . PHE A 1 189 ? 8.156 -4.663 1.492 1.00 97.31 189 PHE A C 1
ATOM 1491 O O . PHE A 1 189 ? 7.651 -3.994 0.587 1.00 97.31 189 PHE A O 1
ATOM 1498 N N . ARG A 1 190 ? 9.460 -4.645 1.765 1.00 96.88 190 ARG A N 1
ATOM 1499 C CA . ARG A 1 190 ? 10.520 -4.035 0.960 1.00 96.88 190 ARG A CA 1
ATOM 1500 C C . ARG A 1 190 ? 11.692 -4.998 0.849 1.00 96.88 190 ARG A C 1
ATOM 1502 O O . ARG A 1 190 ? 11.812 -5.934 1.640 1.00 96.88 190 ARG A O 1
ATOM 1509 N N . LEU A 1 191 ? 12.575 -4.727 -0.106 1.00 98.00 191 LEU A N 1
ATOM 1510 C CA . LEU A 1 191 ? 13.856 -5.414 -0.204 1.00 98.00 191 LEU A CA 1
ATOM 1511 C C . LEU A 1 191 ? 14.984 -4.441 0.139 1.00 98.00 191 LEU A C 1
ATOM 1513 O O . LEU A 1 191 ? 14.831 -3.226 0.012 1.00 98.00 191 LEU A O 1
ATOM 1517 N N . CYS A 1 192 ? 16.136 -4.954 0.542 1.00 96.56 192 CYS A N 1
ATOM 1518 C CA . CYS A 1 192 ? 17.349 -4.157 0.676 1.00 96.56 192 CYS A CA 1
ATOM 1519 C C . CYS A 1 192 ? 18.587 -4.979 0.331 1.00 96.56 192 CYS A C 1
ATOM 1521 O O . CYS A 1 192 ? 18.586 -6.204 0.442 1.00 96.56 192 CYS A O 1
ATOM 1523 N N . LEU A 1 193 ? 19.645 -4.302 -0.106 1.00 97.19 193 LEU A N 1
ATOM 1524 C CA . LEU A 1 193 ? 20.929 -4.945 -0.375 1.00 97.19 193 LEU A CA 1
ATOM 1525 C C . LEU A 1 193 ? 21.778 -4.971 0.898 1.00 97.19 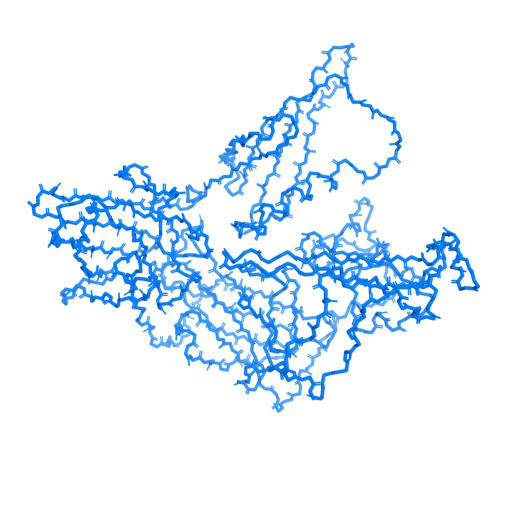193 LEU A C 1
ATOM 1527 O O . LEU A 1 193 ? 21.840 -3.972 1.621 1.00 97.19 193 LEU A O 1
ATOM 1531 N N . ASN A 1 194 ? 22.437 -6.100 1.165 1.00 95.94 194 ASN A N 1
ATOM 1532 C CA . ASN A 1 194 ? 23.352 -6.309 2.295 1.00 95.94 194 ASN A CA 1
ATOM 1533 C C . ASN A 1 194 ? 22.756 -5.886 3.647 1.00 95.94 194 ASN A C 1
ATOM 1535 O O . ASN A 1 194 ? 23.431 -5.255 4.462 1.00 95.94 194 ASN A O 1
ATOM 1539 N N . ASN A 1 195 ? 21.459 -6.146 3.845 1.00 94.81 195 ASN A N 1
ATOM 1540 C CA . ASN A 1 195 ? 20.701 -5.776 5.044 1.00 94.81 195 ASN A CA 1
ATOM 1541 C C . ASN A 1 195 ? 20.870 -4.295 5.453 1.00 94.81 195 ASN A C 1
ATOM 1543 O O . ASN A 1 195 ? 20.908 -3.943 6.634 1.00 94.81 195 ASN A O 1
ATOM 1547 N N . THR A 1 196 ? 21.033 -3.410 4.468 1.00 93.06 196 THR A N 1
ATOM 1548 C CA . THR A 1 196 ? 21.369 -2.004 4.693 1.00 93.06 196 THR A CA 1
ATOM 1549 C C . THR A 1 196 ? 20.186 -1.109 4.327 1.00 93.06 196 THR A C 1
ATOM 1551 O O . THR A 1 196 ? 19.808 -1.004 3.162 1.00 93.06 196 THR A O 1
ATOM 1554 N N . ARG A 1 197 ? 19.637 -0.384 5.314 1.00 86.19 197 ARG A N 1
ATOM 1555 C CA . ARG A 1 197 ? 18.470 0.516 5.144 1.00 86.19 197 ARG A CA 1
ATOM 1556 C C . ARG A 1 197 ? 18.690 1.687 4.178 1.00 86.19 197 ARG A C 1
ATOM 1558 O O . ARG A 1 197 ? 17.738 2.340 3.772 1.00 86.19 197 ARG A O 1
ATOM 1565 N N . THR A 1 198 ? 19.934 1.997 3.821 1.00 92.44 198 THR A N 1
ATOM 1566 C CA . THR A 1 198 ? 20.233 3.015 2.801 1.00 92.44 198 THR A CA 1
ATOM 1567 C C . THR A 1 198 ? 20.255 2.461 1.379 1.00 92.44 198 THR A C 1
ATOM 1569 O O . THR A 1 198 ? 20.431 3.232 0.440 1.00 92.44 198 THR A O 1
ATOM 1572 N N . MET A 1 199 ? 20.078 1.148 1.222 1.00 96.19 199 MET A N 1
ATOM 1573 C CA . MET A 1 199 ? 20.120 0.420 -0.045 1.00 96.19 199 MET A CA 1
ATOM 1574 C C . MET A 1 199 ? 18.799 -0.331 -0.263 1.00 96.19 199 MET A C 1
ATOM 1576 O O . MET A 1 199 ? 18.799 -1.512 -0.614 1.00 96.19 199 MET A O 1
ATOM 1580 N N . GLU A 1 200 ? 17.670 0.334 -0.011 1.00 96.38 200 GLU A N 1
ATOM 1581 C CA . GLU A 1 200 ? 16.336 -0.251 -0.151 1.00 96.38 200 GLU A CA 1
ATOM 1582 C C . GLU A 1 200 ? 15.873 -0.237 -1.609 1.00 96.38 200 GLU A C 1
ATOM 1584 O O . GLU A 1 200 ? 16.035 0.751 -2.328 1.00 96.38 200 GLU A O 1
ATOM 1589 N N . LEU A 1 201 ? 15.243 -1.332 -2.021 1.00 98.00 201 LEU A N 1
ATOM 1590 C CA . LEU A 1 201 ? 14.456 -1.439 -3.240 1.00 98.00 201 LEU A CA 1
ATOM 1591 C C . LEU A 1 201 ? 12.984 -1.417 -2.842 1.00 98.00 201 LEU A C 1
ATOM 1593 O O . LEU A 1 201 ? 12.553 -2.139 -1.936 1.00 98.00 201 LEU A O 1
ATOM 1597 N N . TYR A 1 202 ? 12.216 -0.578 -3.519 1.00 97.44 202 TYR A N 1
ATOM 1598 C CA . TYR A 1 202 ? 10.834 -0.297 -3.150 1.00 97.44 202 TYR A CA 1
ATOM 1599 C C . TYR A 1 202 ? 10.031 0.140 -4.385 1.00 97.44 202 TYR A C 1
ATOM 1601 O O . TYR A 1 202 ? 10.611 0.575 -5.383 1.00 97.44 202 TYR A O 1
ATOM 1609 N N . PRO A 1 203 ? 8.696 0.047 -4.350 1.00 96.75 203 PRO A N 1
ATOM 1610 C CA . PRO A 1 203 ? 7.860 0.458 -5.472 1.00 96.75 203 PRO A CA 1
ATOM 1611 C C . PRO A 1 203 ? 7.737 1.982 -5.591 1.00 96.75 203 PRO A C 1
ATOM 1613 O O . PRO A 1 203 ? 7.854 2.721 -4.614 1.00 96.75 203 PRO A O 1
ATOM 1616 N N . THR A 1 204 ? 7.413 2.486 -6.785 1.00 91.81 204 THR A N 1
ATOM 1617 C CA . THR A 1 204 ? 7.192 3.928 -7.010 1.00 91.81 204 THR A CA 1
ATOM 1618 C C . THR A 1 204 ? 6.080 4.521 -6.123 1.00 91.81 204 THR A C 1
ATOM 1620 O O . THR A 1 204 ? 6.161 5.708 -5.788 1.00 91.81 204 THR A O 1
ATOM 1623 N N . ILE A 1 205 ? 5.090 3.727 -5.697 1.00 88.81 205 ILE A N 1
ATOM 1624 C CA . ILE A 1 205 ? 3.969 4.126 -4.818 1.00 88.81 205 ILE A CA 1
ATOM 1625 C C . ILE A 1 205 ? 3.860 3.224 -3.580 1.00 88.81 205 ILE A C 1
ATOM 1627 O O . ILE A 1 205 ? 4.501 2.183 -3.526 1.00 88.81 205 ILE A O 1
ATOM 1631 N N . LYS A 1 206 ? 3.064 3.631 -2.581 1.00 89.31 206 LYS A N 1
ATOM 1632 C CA . LYS A 1 206 ? 2.696 2.770 -1.442 1.00 89.31 206 LYS A CA 1
ATOM 1633 C C . LYS A 1 206 ? 1.665 1.717 -1.856 1.00 89.31 206 LYS A C 1
ATOM 1635 O O . LYS A 1 206 ? 1.012 1.912 -2.881 1.00 89.31 206 LYS A O 1
ATOM 1640 N N . ASP A 1 207 ? 1.498 0.684 -1.028 1.00 89.19 207 ASP A N 1
ATOM 1641 C CA . ASP A 1 207 ? 0.479 -0.361 -1.209 1.00 89.19 207 ASP A CA 1
ATOM 1642 C C . ASP A 1 207 ? 0.526 -0.974 -2.629 1.00 89.19 207 ASP A C 1
ATOM 1644 O O . ASP A 1 207 ? -0.492 -1.155 -3.293 1.00 89.19 207 ASP A O 1
ATOM 1648 N N . ALA A 1 208 ? 1.735 -1.195 -3.155 1.00 92.00 208 ALA A N 1
ATOM 1649 C CA . ALA A 1 208 ? 1.934 -1.494 -4.569 1.00 92.00 208 ALA A CA 1
ATOM 1650 C C . ALA A 1 208 ? 1.755 -2.979 -4.910 1.00 92.00 208 ALA A C 1
ATOM 1652 O O . ALA A 1 208 ? 2.241 -3.851 -4.188 1.00 92.00 208 ALA A O 1
ATOM 1653 N N . SER A 1 209 ? 1.176 -3.250 -6.083 1.00 92.50 209 SER A N 1
ATOM 1654 C CA . SER A 1 209 ? 1.210 -4.573 -6.712 1.00 92.50 209 SER A CA 1
ATOM 1655 C C . SER A 1 209 ? 2.551 -4.845 -7.406 1.00 92.50 209 SER A C 1
ATOM 1657 O O . SER A 1 209 ? 3.390 -3.953 -7.577 1.00 92.50 209 SER A O 1
ATOM 1659 N N . GLU A 1 210 ? 2.740 -6.080 -7.864 1.00 94.62 210 GLU A N 1
ATOM 1660 C CA . GLU A 1 210 ? 3.933 -6.534 -8.589 1.00 94.62 210 GLU A CA 1
ATOM 1661 C C . GLU A 1 210 ? 4.187 -5.807 -9.923 1.00 94.62 210 GLU A C 1
ATOM 1663 O O . GLU A 1 210 ? 5.319 -5.758 -10.402 1.00 94.62 210 GLU A O 1
ATOM 1668 N N . LYS A 1 211 ? 3.162 -5.167 -10.509 1.00 91.94 211 LYS A N 1
ATOM 1669 C CA . LYS A 1 211 ? 3.290 -4.428 -11.780 1.00 91.94 211 LYS A CA 1
ATOM 1670 C C . LYS A 1 211 ? 3.956 -3.058 -11.619 1.00 91.94 211 LYS A C 1
ATOM 1672 O O . LYS A 1 211 ? 4.321 -2.430 -12.618 1.00 91.94 211 LYS A O 1
ATOM 1677 N N . ILE A 1 212 ? 4.059 -2.547 -10.393 1.00 94.12 212 ILE A N 1
ATOM 1678 C CA . ILE A 1 212 ? 4.593 -1.210 -10.128 1.00 94.12 212 ILE A CA 1
ATOM 1679 C C . ILE A 1 212 ? 6.111 -1.193 -10.285 1.00 94.12 212 ILE A C 1
ATOM 1681 O O . ILE A 1 212 ? 6.823 -2.074 -9.812 1.00 94.12 212 ILE A O 1
ATOM 1685 N N . TRP A 1 213 ? 6.603 -0.137 -10.930 1.00 94.88 213 TRP A N 1
ATOM 1686 C CA . TRP A 1 213 ? 8.019 0.098 -11.165 1.00 94.88 213 TRP A CA 1
ATOM 1687 C C . TRP A 1 213 ? 8.830 0.094 -9.862 1.00 94.88 213 TRP A C 1
ATOM 1689 O O . TRP A 1 213 ? 8.412 0.663 -8.849 1.00 94.88 213 TRP A O 1
ATOM 1699 N N . ILE A 1 214 ? 10.002 -0.539 -9.919 1.00 96.38 214 ILE A N 1
ATOM 1700 C CA . ILE A 1 214 ? 10.927 -0.680 -8.794 1.00 96.38 214 ILE A CA 1
ATOM 1701 C C . ILE A 1 214 ? 11.949 0.458 -8.834 1.00 96.38 214 ILE A C 1
ATOM 1703 O O . ILE A 1 214 ? 12.646 0.657 -9.829 1.00 96.38 214 ILE A O 1
ATOM 1707 N N . GLU A 1 215 ? 12.045 1.192 -7.734 1.00 94.44 215 GLU A N 1
ATOM 1708 C CA . GLU A 1 215 ? 13.026 2.248 -7.494 1.00 94.44 215 GLU A CA 1
ATOM 1709 C C . GLU A 1 215 ? 14.146 1.745 -6.564 1.00 94.44 215 GLU A C 1
ATOM 1711 O O . GLU A 1 215 ? 14.048 0.676 -5.953 1.00 94.44 215 GLU A O 1
ATOM 1716 N N . GLY A 1 216 ? 15.211 2.538 -6.438 1.00 93.25 216 GLY A N 1
ATOM 1717 C CA . GLY A 1 216 ? 16.390 2.190 -5.646 1.00 93.25 216 GLY A CA 1
ATOM 1718 C C . GLY A 1 216 ? 17.423 1.341 -6.411 1.00 93.25 216 GLY A C 1
ATOM 1719 O O . GLY A 1 216 ? 17.301 1.139 -7.625 1.00 93.25 216 GLY A O 1
ATOM 1720 N N . PRO A 1 217 ? 18.477 0.853 -5.734 1.00 95.25 217 PRO A N 1
ATOM 1721 C CA . PRO A 1 217 ? 18.664 0.870 -4.282 1.00 95.25 217 PRO A CA 1
ATOM 1722 C C . PRO A 1 217 ? 19.013 2.270 -3.746 1.00 95.25 217 PRO A C 1
ATOM 1724 O O . PRO A 1 217 ? 19.996 2.864 -4.183 1.00 95.25 217 PRO A O 1
ATOM 1727 N N . ASP A 1 218 ? 18.214 2.807 -2.819 1.00 95.06 218 ASP A N 1
ATOM 1728 C CA . ASP A 1 218 ? 18.519 4.043 -2.075 1.00 95.06 218 ASP A CA 1
ATOM 1729 C C . ASP A 1 218 ? 17.722 4.137 -0.752 1.00 95.06 218 ASP A C 1
ATOM 1731 O O . ASP A 1 218 ? 17.019 3.208 -0.370 1.00 95.06 218 ASP A O 1
ATOM 1735 N N . SER A 1 219 ? 17.843 5.249 -0.018 1.00 92.69 219 SER A N 1
ATOM 1736 C CA . SER A 1 219 ? 17.157 5.486 1.265 1.00 92.69 219 SER A CA 1
ATOM 1737 C C . SER A 1 219 ? 15.817 6.226 1.141 1.00 92.69 219 SER A C 1
ATOM 1739 O O . SER A 1 219 ? 15.310 6.764 2.127 1.00 92.69 219 SER A O 1
ATOM 1741 N N . LYS A 1 220 ? 15.240 6.327 -0.064 1.00 93.62 220 LYS A N 1
ATOM 1742 C CA . LYS A 1 220 ? 14.080 7.195 -0.334 1.00 93.62 220 LYS A CA 1
ATOM 1743 C C . LYS A 1 220 ? 12.760 6.437 -0.381 1.00 93.62 220 LYS A C 1
ATOM 1745 O O . LYS A 1 220 ? 11.792 6.964 -0.932 1.00 93.62 220 LYS A O 1
ATOM 1750 N N . ALA A 1 221 ? 12.674 5.239 0.196 1.00 89.38 221 ALA A N 1
ATOM 1751 C CA . ALA A 1 221 ? 11.433 4.468 0.193 1.00 89.38 221 ALA A CA 1
ATOM 1752 C C . ALA A 1 221 ? 10.253 5.269 0.755 1.00 89.38 221 ALA A C 1
ATOM 1754 O O . ALA A 1 221 ? 9.184 5.268 0.151 1.00 89.38 221 ALA A O 1
ATOM 1755 N N . ASN A 1 222 ? 10.457 6.038 1.834 1.00 87.88 222 ASN A N 1
ATOM 1756 C CA . ASN A 1 222 ? 9.459 6.957 2.403 1.00 87.88 222 ASN A CA 1
ATOM 1757 C C . ASN A 1 222 ? 8.088 6.293 2.647 1.00 87.88 222 ASN A C 1
ATOM 1759 O O . ASN A 1 222 ? 7.053 6.843 2.276 1.00 87.88 222 ASN A O 1
ATOM 1763 N N . GLY A 1 223 ? 8.081 5.091 3.233 1.00 86.38 223 GLY A N 1
ATOM 1764 C CA . GLY A 1 223 ? 6.845 4.345 3.498 1.00 86.38 223 GLY A CA 1
ATOM 1765 C C . GLY A 1 223 ? 6.194 3.743 2.248 1.00 86.38 223 GLY A C 1
ATOM 1766 O O . GLY A 1 223 ? 4.997 3.481 2.260 1.00 86.38 223 GLY A O 1
ATOM 1767 N N . ARG A 1 224 ? 6.951 3.546 1.162 1.00 93.06 224 ARG A N 1
ATOM 1768 C CA . ARG A 1 224 ? 6.510 2.792 -0.018 1.00 93.06 224 ARG A CA 1
ATOM 1769 C C . ARG A 1 224 ? 6.950 1.342 0.097 1.00 93.06 224 ARG A C 1
ATOM 1771 O O . ARG A 1 224 ? 8.117 1.070 0.356 1.00 93.06 224 ARG A O 1
ATOM 1778 N N . TYR A 1 225 ? 6.015 0.431 -0.102 1.00 94.88 225 TYR A N 1
ATOM 1779 C CA . TYR A 1 225 ? 6.196 -1.008 0.037 1.00 94.88 225 TYR A CA 1
ATOM 1780 C C . TYR A 1 225 ? 5.228 -1.717 -0.905 1.00 94.88 225 TYR A C 1
ATOM 1782 O O . TYR A 1 225 ? 4.218 -1.143 -1.331 1.00 94.88 225 TYR A O 1
ATOM 1790 N N . TRP A 1 226 ? 5.560 -2.956 -1.236 1.00 97.56 226 TRP A N 1
ATOM 1791 C CA . TRP A 1 226 ? 4.616 -3.863 -1.872 1.00 97.56 226 TRP A CA 1
ATOM 1792 C C . TRP A 1 226 ? 3.652 -4.405 -0.827 1.00 97.56 226 TRP A C 1
ATOM 1794 O O . TRP A 1 226 ? 3.983 -4.427 0.361 1.00 97.56 226 TRP A O 1
ATOM 1804 N N . ILE A 1 227 ? 2.477 -4.836 -1.272 1.00 96.06 227 ILE A N 1
ATOM 1805 C CA . ILE A 1 227 ? 1.494 -5.508 -0.429 1.00 96.06 227 ILE A CA 1
ATOM 1806 C C . ILE A 1 227 ? 1.038 -6.804 -1.099 1.00 96.06 227 ILE A C 1
ATOM 1808 O O . ILE A 1 227 ? 0.661 -6.814 -2.269 1.00 96.06 227 ILE A O 1
ATOM 1812 N N . ILE A 1 228 ? 1.070 -7.893 -0.339 1.00 96.31 228 ILE A N 1
ATOM 1813 C CA . ILE A 1 228 ? 0.369 -9.135 -0.652 1.00 96.31 228 ILE A CA 1
ATOM 1814 C C . ILE A 1 228 ? -0.955 -9.045 0.104 1.00 96.31 228 ILE A C 1
ATOM 1816 O O . ILE A 1 228 ? -0.959 -9.158 1.328 1.00 96.31 228 ILE A O 1
ATOM 1820 N N . ASP A 1 229 ? -2.058 -8.764 -0.592 1.00 94.31 229 ASP A N 1
ATOM 1821 C CA . ASP A 1 229 ? -3.379 -8.579 0.022 1.00 94.31 229 ASP A CA 1
ATOM 1822 C C . ASP A 1 229 ? -4.317 -9.740 -0.341 1.00 94.31 229 ASP A C 1
ATOM 1824 O O . ASP A 1 229 ? -4.874 -9.801 -1.433 1.00 94.31 229 ASP A O 1
ATOM 1828 N N . GLY A 1 230 ? -4.485 -10.680 0.589 1.00 94.25 230 GLY A N 1
ATOM 1829 C CA . GLY A 1 230 ? -5.364 -11.839 0.451 1.00 94.25 230 GLY A CA 1
ATOM 1830 C C . GLY A 1 230 ? -6.802 -11.595 0.915 1.00 94.25 230 GLY A C 1
ATOM 1831 O O . GLY A 1 230 ? -7.627 -12.502 0.823 1.00 94.25 230 GLY A O 1
ATOM 1832 N N . ARG A 1 231 ? -7.140 -10.401 1.419 1.00 93.38 231 ARG A N 1
ATOM 1833 C CA . ARG A 1 231 ? -8.453 -10.128 2.033 1.00 93.38 231 ARG A CA 1
ATOM 1834 C C . ARG A 1 231 ? -9.596 -10.129 1.016 1.00 93.38 231 ARG A C 1
ATOM 1836 O O . ARG A 1 231 ? -10.658 -10.669 1.314 1.00 93.38 231 ARG A O 1
ATOM 1843 N N . ASP A 1 232 ? -9.377 -9.582 -0.182 1.00 90.81 232 ASP A N 1
ATOM 1844 C CA . ASP A 1 232 ? -10.414 -9.470 -1.227 1.00 90.81 232 ASP A CA 1
ATOM 1845 C C . ASP A 1 232 ? -10.834 -10.842 -1.762 1.00 90.81 232 ASP A C 1
ATOM 1847 O O . ASP A 1 232 ? -12.020 -11.118 -1.949 1.00 90.81 232 ASP A O 1
ATOM 1851 N N . LEU A 1 233 ? -9.849 -11.726 -1.935 1.00 91.44 233 LEU A N 1
ATOM 1852 C CA . LEU A 1 233 ? -10.033 -13.117 -2.347 1.00 91.44 233 LEU A CA 1
ATOM 1853 C C . LEU A 1 233 ? -10.289 -14.067 -1.169 1.00 91.44 233 LEU A C 1
ATOM 1855 O O . LEU A 1 233 ? -10.475 -15.260 -1.385 1.00 91.44 233 LEU A O 1
ATOM 1859 N N . GLN A 1 234 ? -10.307 -13.544 0.061 1.00 93.12 234 GLN A N 1
ATOM 1860 C CA . GLN A 1 234 ? -10.513 -14.306 1.294 1.00 93.12 234 GLN A CA 1
ATOM 1861 C C . GLN A 1 234 ? -9.542 -15.490 1.455 1.00 93.12 234 GLN A C 1
ATOM 1863 O O . GLN A 1 234 ? -9.913 -16.563 1.931 1.00 93.12 234 GLN A O 1
ATOM 1868 N N . VAL A 1 235 ? -8.284 -15.288 1.062 1.00 93.25 235 VAL A N 1
ATOM 1869 C CA . VAL A 1 235 ? -7.200 -16.263 1.230 1.00 93.25 235 VAL A CA 1
ATOM 1870 C C . VAL A 1 235 ? -6.982 -16.512 2.719 1.00 93.25 235 VAL A C 1
ATOM 1872 O O . VAL A 1 235 ? -6.823 -15.561 3.477 1.00 93.25 235 VAL A O 1
ATOM 1875 N N . ALA A 1 236 ? -6.967 -17.775 3.146 1.00 92.00 236 ALA A N 1
ATOM 1876 C CA . ALA A 1 236 ? -6.870 -18.133 4.560 1.00 92.00 236 ALA A CA 1
ATOM 1877 C C . ALA A 1 236 ? -5.597 -17.575 5.222 1.00 92.00 236 ALA A C 1
ATOM 1879 O O . ALA A 1 236 ? -4.516 -17.574 4.618 1.00 92.00 236 ALA A O 1
ATOM 1880 N N . ALA A 1 237 ? -5.710 -17.152 6.484 1.00 91.12 237 ALA A N 1
ATOM 1881 C CA . ALA A 1 237 ? -4.537 -16.839 7.294 1.00 91.12 237 ALA A CA 1
ATOM 1882 C C . ALA A 1 237 ? -3.616 -18.072 7.390 1.00 91.12 237 ALA A C 1
ATOM 1884 O O . ALA A 1 237 ? -4.073 -19.214 7.437 1.00 91.12 237 ALA A O 1
ATOM 1885 N N . GLY A 1 238 ? -2.304 -17.847 7.376 1.00 89.69 238 GLY A N 1
ATOM 1886 C CA . GLY A 1 238 ? -1.293 -18.904 7.311 1.00 89.69 238 GLY A CA 1
ATOM 1887 C C . GLY A 1 238 ? -0.947 -19.377 5.894 1.00 89.69 238 GLY A C 1
ATOM 1888 O O . GLY A 1 238 ? 0.007 -20.139 5.739 1.00 89.69 238 GLY A O 1
ATOM 1889 N N . THR A 1 239 ? -1.653 -18.915 4.854 1.00 91.31 239 THR A N 1
ATOM 1890 C CA . THR A 1 239 ? -1.271 -19.201 3.461 1.00 91.31 239 THR A CA 1
ATOM 1891 C C . THR A 1 239 ? 0.097 -18.594 3.157 1.00 91.31 239 THR A C 1
ATOM 1893 O O . THR A 1 239 ? 0.341 -17.417 3.443 1.00 91.31 239 THR A O 1
ATOM 1896 N N . ALA A 1 240 ? 0.989 -19.389 2.566 1.00 92.06 240 ALA A N 1
ATOM 1897 C CA . ALA A 1 240 ? 2.320 -18.937 2.189 1.00 92.06 240 ALA A CA 1
ATOM 1898 C C . ALA A 1 240 ? 2.392 -18.528 0.716 1.00 92.06 240 ALA A C 1
ATOM 1900 O O . ALA A 1 240 ? 1.845 -19.184 -0.168 1.00 92.06 240 ALA A O 1
ATOM 1901 N N . TYR A 1 241 ? 3.138 -17.464 0.460 1.00 94.12 241 TYR A N 1
ATOM 1902 C CA . TYR A 1 241 ? 3.498 -16.956 -0.852 1.00 94.12 241 TYR A CA 1
ATOM 1903 C C . TYR A 1 241 ? 5.009 -17.037 -1.031 1.00 94.12 241 TYR A C 1
ATOM 1905 O O . TYR A 1 241 ? 5.769 -16.809 -0.094 1.00 94.12 241 TYR A O 1
ATOM 1913 N N . GLN A 1 242 ? 5.464 -17.324 -2.242 1.00 95.12 242 GLN A N 1
ATOM 1914 C CA . GLN A 1 242 ? 6.855 -17.177 -2.635 1.00 95.12 242 GLN A CA 1
ATOM 1915 C C . GLN A 1 242 ? 7.008 -15.839 -3.350 1.00 95.12 242 GLN A C 1
ATOM 1917 O O . GLN A 1 242 ? 6.430 -15.637 -4.413 1.00 95.12 242 GLN A O 1
ATOM 1922 N N . VAL A 1 243 ? 7.784 -14.925 -2.772 1.00 97.69 243 VAL A N 1
ATOM 1923 C CA . VAL A 1 243 ? 8.202 -13.683 -3.426 1.00 97.69 243 VAL A CA 1
ATOM 1924 C C . VAL A 1 243 ? 9.377 -14.002 -4.340 1.00 97.69 243 VAL A C 1
ATOM 1926 O O . VAL A 1 243 ? 10.369 -14.569 -3.889 1.00 97.69 243 VAL A O 1
ATOM 1929 N N . LEU A 1 244 ? 9.271 -13.623 -5.611 1.00 97.75 244 LEU A N 1
ATOM 1930 C CA . LEU A 1 244 ? 10.293 -13.787 -6.638 1.00 97.75 244 LEU A CA 1
ATOM 1931 C C . LEU A 1 244 ? 10.769 -12.408 -7.088 1.00 97.75 244 LEU A C 1
ATOM 1933 O O . LEU A 1 244 ? 10.016 -11.653 -7.703 1.00 97.75 244 LEU A O 1
ATOM 1937 N N . PHE A 1 245 ? 12.027 -12.091 -6.819 1.00 97.81 245 PHE A N 1
ATOM 1938 C CA . PHE A 1 245 ? 12.675 -10.865 -7.264 1.00 97.81 245 PHE A CA 1
ATOM 1939 C C . PHE A 1 245 ? 13.762 -11.199 -8.283 1.00 97.81 245 PHE A C 1
ATOM 1941 O O . PHE A 1 245 ? 14.679 -11.956 -7.984 1.00 97.81 245 PHE A O 1
ATOM 1948 N N . ARG A 1 246 ? 13.680 -10.625 -9.484 1.00 95.94 246 ARG A N 1
ATOM 1949 C CA . ARG A 1 246 ? 14.730 -10.748 -10.500 1.00 95.94 246 ARG A CA 1
ATOM 1950 C C . ARG A 1 246 ? 15.548 -9.468 -10.542 1.00 95.94 246 ARG A C 1
ATOM 1952 O O . ARG A 1 246 ? 15.013 -8.381 -10.804 1.00 95.94 246 ARG A O 1
ATOM 1959 N N . TRP A 1 247 ? 16.843 -9.612 -10.290 1.00 94.88 247 TRP A N 1
ATOM 1960 C CA . TRP A 1 247 ? 17.797 -8.527 -10.421 1.00 94.88 247 TRP A CA 1
ATOM 1961 C C . TRP A 1 247 ? 18.098 -8.228 -11.891 1.00 94.88 247 TRP A C 1
ATOM 1963 O O . TRP A 1 247 ? 18.217 -9.124 -12.716 1.00 94.88 247 TRP A O 1
ATOM 1973 N N . HIS A 1 248 ? 18.247 -6.939 -12.185 1.00 92.88 248 HIS A N 1
ATOM 1974 C CA . HIS A 1 248 ? 18.862 -6.424 -13.402 1.00 92.88 248 HIS A CA 1
ATOM 1975 C C . HIS A 1 248 ? 19.272 -4.962 -13.137 1.00 92.88 248 HIS A C 1
ATOM 1977 O O . HIS A 1 248 ? 18.586 -4.216 -12.418 1.00 92.88 248 HIS A O 1
ATOM 1983 N N . SER A 1 249 ? 20.374 -4.509 -13.730 1.00 89.81 249 SER A N 1
ATOM 1984 C CA . SER A 1 249 ? 20.880 -3.132 -13.623 1.00 89.81 249 SER A CA 1
ATOM 1985 C C . SER A 1 249 ? 19.865 -2.085 -14.107 1.00 89.81 249 SER A C 1
ATOM 1987 O O . SER A 1 249 ? 19.568 -1.125 -13.396 1.00 89.81 249 SER A O 1
ATOM 1989 N N . GLU A 1 250 ? 19.285 -2.307 -15.287 1.00 88.69 250 GLU A N 1
ATOM 1990 C CA . GLU A 1 250 ? 18.293 -1.444 -15.937 1.00 88.69 250 GLU A CA 1
ATOM 1991 C C . GLU A 1 250 ? 16.823 -1.689 -15.536 1.00 88.69 250 GLU A C 1
ATOM 1993 O O . GLU A 1 250 ? 16.116 -0.715 -15.267 1.00 88.69 250 GLU A O 1
ATOM 1998 N N . VAL A 1 251 ? 16.334 -2.941 -15.525 1.00 90.94 251 VAL A N 1
ATOM 1999 C CA . VAL A 1 251 ? 14.900 -3.256 -15.326 1.00 90.94 251 VAL A CA 1
ATOM 2000 C C . VAL A 1 251 ? 14.708 -4.434 -14.374 1.00 90.94 251 VAL A C 1
ATOM 2002 O O . VAL A 1 251 ? 14.779 -5.589 -14.773 1.00 90.94 251 VAL A O 1
ATOM 2005 N N . LYS A 1 252 ? 14.418 -4.133 -13.111 1.00 93.62 252 LYS A N 1
ATOM 2006 C CA . LYS A 1 252 ? 14.117 -5.145 -12.089 1.00 93.62 252 LYS A CA 1
ATOM 2007 C C . LYS A 1 252 ? 12.652 -5.560 -12.179 1.00 93.62 252 LYS A C 1
ATOM 2009 O O . LYS A 1 252 ? 11.802 -4.736 -12.521 1.00 93.62 252 LYS A O 1
ATOM 2014 N N . SER A 1 253 ? 12.349 -6.795 -11.795 1.00 94.12 253 SER A N 1
ATOM 2015 C CA . SER A 1 253 ? 10.969 -7.273 -11.674 1.00 94.12 253 SER A CA 1
ATOM 2016 C C . SER A 1 253 ? 10.752 -7.979 -10.349 1.00 94.12 253 SER A C 1
ATOM 2018 O O . SER A 1 253 ? 11.658 -8.633 -9.831 1.00 94.12 253 SER A O 1
ATOM 2020 N N . ILE A 1 254 ? 9.533 -7.896 -9.840 1.00 97.06 254 ILE A N 1
ATOM 2021 C CA . ILE A 1 254 ? 9.093 -8.644 -8.673 1.00 97.06 254 ILE A CA 1
ATOM 2022 C C . ILE A 1 254 ? 7.741 -9.272 -8.980 1.00 97.06 254 ILE A C 1
ATOM 2024 O O . ILE A 1 254 ? 6.996 -8.721 -9.783 1.00 97.06 254 ILE A O 1
ATOM 2028 N N . ARG A 1 255 ? 7.455 -10.421 -8.380 1.00 96.69 255 ARG A N 1
ATOM 2029 C CA . ARG A 1 255 ? 6.141 -11.069 -8.389 1.00 96.69 255 ARG A CA 1
ATOM 2030 C C . ARG A 1 255 ? 5.999 -11.965 -7.170 1.00 96.69 255 ARG A C 1
ATOM 2032 O O . ARG A 1 255 ? 7.008 -12.281 -6.535 1.00 96.69 255 ARG A O 1
ATOM 2039 N N . TRP A 1 256 ? 4.793 -12.409 -6.861 1.00 97.19 256 TRP A N 1
ATOM 2040 C CA . TRP A 1 256 ? 4.589 -13.414 -5.819 1.00 97.19 256 TRP A CA 1
ATOM 2041 C C . TRP A 1 256 ? 3.508 -14.415 -6.199 1.00 97.19 256 TRP A C 1
ATOM 2043 O O . TRP A 1 256 ? 2.506 -14.073 -6.817 1.00 97.19 256 TRP A O 1
ATOM 2053 N N . GLU A 1 257 ? 3.714 -15.669 -5.812 1.00 95.31 257 GLU A N 1
ATOM 2054 C CA . GLU A 1 257 ? 2.790 -16.763 -6.108 1.00 95.31 257 GLU A CA 1
ATOM 2055 C C . GLU A 1 257 ? 2.513 -17.608 -4.868 1.00 95.31 257 GLU A C 1
ATOM 2057 O O . GLU A 1 257 ? 3.376 -17.771 -4.009 1.00 95.31 257 GLU A O 1
ATOM 2062 N N . GLU A 1 258 ? 1.292 -18.121 -4.756 1.00 93.38 258 GLU A N 1
ATOM 2063 C CA . GLU A 1 258 ? 0.885 -18.986 -3.649 1.00 93.38 258 GLU A CA 1
ATOM 2064 C C . GLU A 1 258 ? 1.668 -20.309 -3.684 1.00 93.38 258 GLU A C 1
ATOM 2066 O O . GLU A 1 258 ? 1.736 -20.987 -4.715 1.00 93.38 258 GLU A O 1
ATOM 2071 N N . ILE A 1 259 ? 2.231 -20.707 -2.544 1.00 91.19 259 ILE A N 1
ATOM 2072 C CA . ILE A 1 259 ? 2.923 -21.988 -2.395 1.00 91.19 259 ILE A CA 1
ATOM 2073 C C . ILE A 1 259 ? 1.870 -23.074 -2.166 1.00 91.19 259 ILE A C 1
ATOM 2075 O O . ILE A 1 259 ? 1.308 -23.193 -1.083 1.00 91.19 259 ILE A O 1
ATOM 2079 N N . ARG A 1 260 ? 1.622 -23.893 -3.194 1.00 82.19 260 ARG A N 1
ATOM 2080 C CA . ARG A 1 260 ? 0.641 -24.998 -3.149 1.00 82.19 260 ARG A CA 1
ATOM 2081 C C . ARG A 1 260 ? 1.223 -26.351 -2.714 1.00 82.19 260 ARG A C 1
ATOM 2083 O O . ARG A 1 260 ? 0.484 -27.326 -2.609 1.00 82.19 260 ARG A O 1
ATOM 2090 N N . SER A 1 261 ? 2.540 -26.435 -2.539 1.00 75.62 261 SER A N 1
ATOM 2091 C CA . SER A 1 261 ? 3.276 -27.646 -2.143 1.00 75.62 261 SER A CA 1
ATOM 2092 C C . SER A 1 261 ? 3.628 -27.637 -0.651 1.00 75.62 261 SER A C 1
ATOM 2094 O O . SER A 1 261 ? 3.183 -26.759 0.083 1.00 75.62 261 SER A O 1
ATOM 2096 N N . GLU A 1 262 ? 4.448 -28.595 -0.199 1.00 63.66 262 GLU A N 1
ATOM 2097 C CA . GLU A 1 262 ? 4.960 -28.625 1.177 1.00 63.66 262 GLU A CA 1
ATOM 2098 C C . GLU A 1 262 ? 5.562 -27.272 1.570 1.00 63.66 262 GLU A C 1
ATOM 2100 O O . GLU A 1 262 ? 6.463 -26.748 0.908 1.00 63.66 262 GLU A O 1
ATOM 2105 N N . LEU A 1 263 ? 5.003 -26.699 2.638 1.00 62.22 263 LEU A N 1
ATOM 2106 C CA . LEU A 1 263 ? 5.431 -25.425 3.188 1.00 62.22 263 LEU A CA 1
ATOM 2107 C C . LEU A 1 263 ? 6.880 -25.567 3.678 1.00 62.22 263 LEU A C 1
ATOM 2109 O O . LEU A 1 263 ? 7.181 -26.525 4.398 1.00 62.22 263 LEU A O 1
ATOM 2113 N N . PRO A 1 264 ? 7.786 -24.639 3.323 1.00 61.56 264 PRO A N 1
ATOM 2114 C CA . PRO A 1 264 ? 9.123 -24.633 3.897 1.00 61.56 264 PRO A CA 1
ATOM 2115 C C . PRO A 1 264 ? 9.042 -24.517 5.430 1.00 61.56 264 PRO A C 1
ATOM 2117 O O . PRO A 1 264 ? 8.033 -24.025 5.945 1.00 61.56 264 PRO A O 1
ATOM 2120 N N . PRO A 1 265 ? 10.086 -24.941 6.172 1.00 59.94 265 PRO A N 1
ATOM 2121 C CA . PRO A 1 265 ? 10.126 -24.825 7.627 1.00 59.94 265 PRO A CA 1
ATOM 2122 C C . PRO A 1 265 ? 9.806 -23.387 8.034 1.00 59.94 265 PRO A C 1
ATOM 2124 O O . PRO A 1 265 ? 10.574 -22.466 7.756 1.00 59.94 265 PRO A O 1
ATOM 2127 N N . MET A 1 266 ? 8.624 -23.193 8.616 1.00 58.44 266 MET A N 1
ATOM 2128 C CA . MET A 1 266 ? 8.107 -21.857 8.869 1.00 58.44 266 MET A CA 1
ATOM 2129 C C . MET A 1 266 ? 8.927 -21.206 9.976 1.00 58.44 266 MET A C 1
ATOM 2131 O O . MET A 1 266 ? 9.200 -21.813 11.015 1.00 58.44 266 MET A O 1
ATOM 2135 N N . LEU A 1 267 ? 9.309 -19.950 9.760 1.00 57.19 267 LEU A N 1
ATOM 2136 C CA . LEU A 1 267 ? 9.802 -19.115 10.844 1.00 57.19 267 LEU A CA 1
ATOM 2137 C C . LEU A 1 267 ? 8.709 -18.990 11.915 1.00 57.19 267 LEU A C 1
ATOM 2139 O O . LEU A 1 267 ? 7.522 -19.041 11.582 1.00 57.19 267 LEU A O 1
ATOM 2143 N N . PRO A 1 268 ? 9.080 -18.835 13.198 1.00 61.75 268 PRO A N 1
ATOM 2144 C CA . PRO A 1 268 ? 8.099 -18.646 14.254 1.00 61.75 268 PRO A CA 1
ATOM 2145 C C . PRO A 1 268 ? 7.197 -17.461 13.904 1.00 61.75 268 PRO A C 1
ATOM 2147 O O . PRO A 1 268 ? 7.696 -16.386 13.551 1.00 61.75 268 PRO A O 1
ATOM 2150 N N . ALA A 1 269 ? 5.884 -17.687 13.985 1.00 71.62 269 ALA A N 1
ATOM 2151 C CA . ALA A 1 269 ? 4.884 -16.661 13.744 1.00 71.62 269 ALA A CA 1
ATOM 2152 C C . ALA A 1 269 ? 5.178 -15.457 14.646 1.00 71.62 269 ALA A C 1
ATOM 2154 O O . ALA A 1 269 ? 5.386 -15.603 15.853 1.00 71.62 269 ALA A O 1
ATOM 2155 N N . PHE A 1 270 ? 5.257 -14.275 14.045 1.00 84.75 270 PHE A N 1
ATOM 2156 C CA . PHE A 1 270 ? 5.408 -13.045 14.800 1.00 84.75 270 PHE A CA 1
ATOM 2157 C C . PHE A 1 270 ? 4.078 -12.715 15.465 1.00 84.75 270 PHE A C 1
ATOM 2159 O O . PHE A 1 270 ? 3.040 -12.657 14.811 1.00 84.75 270 PHE A O 1
ATOM 2166 N N . GLU A 1 271 ? 4.109 -12.512 16.776 1.00 87.31 271 GLU A N 1
ATOM 2167 C CA . GLU A 1 271 ? 2.929 -12.097 17.518 1.00 87.31 271 GLU A CA 1
ATOM 2168 C C . GLU A 1 271 ? 2.780 -10.578 17.407 1.00 87.31 271 GLU A C 1
ATOM 2170 O O . GLU A 1 271 ? 3.511 -9.813 18.047 1.00 87.31 271 GLU A O 1
ATOM 2175 N N . HIS A 1 272 ? 1.845 -10.151 16.561 1.00 92.50 272 HIS A N 1
ATOM 2176 C CA . HIS A 1 272 ? 1.514 -8.741 16.393 1.00 92.50 272 HIS A CA 1
ATOM 2177 C C . HIS A 1 272 ? 0.983 -8.141 17.685 1.00 92.50 272 HIS A C 1
ATOM 2179 O O . HIS A 1 272 ? 0.361 -8.820 18.499 1.00 92.50 272 HIS A O 1
ATOM 2185 N N . ARG A 1 273 ? 1.197 -6.839 17.859 1.00 94.62 273 ARG A N 1
ATOM 2186 C CA . ARG A 1 273 ? 0.642 -6.074 18.980 1.00 94.62 273 ARG A CA 1
ATOM 2187 C C . ARG A 1 273 ? -0.367 -5.069 18.474 1.00 94.62 273 ARG A C 1
ATOM 2189 O O . ARG A 1 273 ? -0.266 -4.586 17.353 1.00 94.62 273 ARG A O 1
ATOM 2196 N N . TYR A 1 274 ? -1.313 -4.706 19.324 1.00 97.19 274 TYR A N 1
ATOM 2197 C CA . TYR A 1 274 ? -2.317 -3.703 18.995 1.00 97.19 274 TYR A CA 1
ATOM 2198 C C . TYR A 1 274 ? -2.275 -2.590 20.027 1.00 97.19 274 TYR A C 1
ATOM 2200 O O . TYR A 1 274 ? -2.079 -2.846 21.212 1.00 97.19 274 TYR A O 1
ATOM 2208 N N . ALA A 1 275 ? -2.437 -1.352 19.578 1.00 98.19 275 ALA A N 1
ATOM 2209 C CA . ALA A 1 275 ? -2.400 -0.182 20.439 1.00 98.19 275 ALA A CA 1
ATOM 2210 C C . ALA A 1 275 ? -3.583 0.742 20.156 1.00 98.19 275 ALA A C 1
ATOM 2212 O O . ALA A 1 275 ? -3.955 0.963 19.004 1.00 98.19 275 ALA A O 1
ATOM 2213 N N . LEU A 1 276 ? -4.156 1.318 21.210 1.00 98.38 276 LEU A N 1
ATOM 2214 C CA . LEU A 1 276 ? -5.158 2.370 21.102 1.00 98.38 276 LEU A CA 1
ATOM 2215 C C . LEU A 1 276 ? -4.476 3.714 20.834 1.00 98.38 276 LEU A C 1
ATOM 2217 O O . LEU A 1 276 ? -3.469 4.041 21.457 1.00 98.38 276 LEU A O 1
ATOM 2221 N N . THR A 1 277 ? -5.057 4.528 19.963 1.00 98.12 277 THR A N 1
ATOM 2222 C CA . THR A 1 277 ? -4.658 5.928 19.772 1.00 98.12 277 THR A CA 1
ATOM 2223 C C . THR A 1 277 ? -5.894 6.802 19.653 1.00 98.12 277 THR A C 1
ATOM 2225 O O . THR A 1 277 ? -6.924 6.356 19.147 1.00 98.12 277 THR A O 1
ATOM 2228 N N . GLY A 1 278 ? -5.830 8.033 20.149 1.00 96.75 278 GLY A N 1
ATOM 2229 C CA . GLY A 1 278 ? -6.994 8.901 20.183 1.00 96.75 278 GLY A CA 1
ATOM 2230 C C . GLY A 1 278 ? -6.762 10.211 20.917 1.00 96.75 278 GLY A C 1
ATOM 2231 O O . GLY A 1 278 ? -5.632 10.577 21.248 1.00 96.75 278 GLY A O 1
ATOM 2232 N N . THR A 1 279 ? -7.852 10.916 21.199 1.00 96.94 279 THR A N 1
ATOM 2233 C CA . THR A 1 279 ? -7.829 12.184 21.945 1.00 96.94 279 THR A CA 1
ATOM 2234 C C . THR A 1 279 ? -7.309 12.002 23.374 1.00 96.94 279 THR A C 1
ATOM 2236 O O . THR A 1 279 ? -6.483 12.797 23.818 1.00 96.94 279 THR A O 1
ATOM 2239 N N . PHE A 1 280 ? -7.668 10.905 24.048 1.00 95.31 280 PHE A N 1
ATOM 2240 C CA . PHE A 1 280 ? -7.224 10.568 25.411 1.00 95.31 280 PHE A CA 1
ATOM 2241 C C . PHE A 1 280 ? -5.714 10.307 25.532 1.00 95.31 280 PHE A C 1
ATOM 2243 O O . PHE A 1 280 ? -5.168 10.356 26.634 1.00 95.31 280 PHE A O 1
ATOM 2250 N N . SER A 1 281 ? -5.037 9.999 24.423 1.00 95.75 281 SER A N 1
ATOM 2251 C CA . SER A 1 281 ? -3.593 9.755 24.371 1.00 95.75 281 SER A CA 1
ATOM 2252 C C . SER A 1 281 ? -2.838 10.835 23.599 1.00 95.75 281 SER A C 1
ATOM 2254 O O . SER A 1 281 ? -1.649 10.667 23.333 1.00 95.75 281 SER A O 1
ATOM 2256 N N . SER A 1 282 ? -3.498 11.933 23.211 1.00 95.00 282 SER A N 1
ATOM 2257 C CA . SER A 1 282 ? -2.927 12.967 22.333 1.00 95.00 282 SER A CA 1
ATOM 2258 C C . SER A 1 282 ? -2.317 12.389 21.044 1.00 95.00 282 SER A C 1
ATOM 2260 O O . SER A 1 282 ? -1.295 12.869 20.557 1.00 95.00 282 SER A O 1
ATOM 2262 N N . GLY A 1 283 ? -2.920 11.325 20.505 1.00 93.94 283 GLY A N 1
ATOM 2263 C CA . GLY A 1 283 ? -2.443 10.616 19.316 1.00 93.94 283 GLY A CA 1
ATOM 2264 C C . GLY A 1 283 ? -1.291 9.630 19.554 1.00 93.94 283 GLY A C 1
ATOM 2265 O O . GLY A 1 283 ? -0.862 8.973 18.605 1.00 93.94 283 GLY A O 1
ATOM 2266 N N . HIS A 1 284 ? -0.792 9.479 20.785 1.00 96.81 284 HIS A N 1
ATOM 2267 C CA . HIS A 1 284 ? 0.192 8.445 21.113 1.00 96.81 284 HIS A CA 1
ATOM 2268 C C . HIS A 1 284 ? -0.444 7.049 21.132 1.00 96.81 284 HIS A C 1
ATOM 2270 O O . HIS A 1 284 ? -1.616 6.888 21.477 1.00 96.81 284 HIS A O 1
ATOM 2276 N N . PHE A 1 285 ? 0.348 6.033 20.794 1.00 97.81 285 PHE A N 1
ATOM 2277 C CA . PHE A 1 285 ? -0.067 4.635 20.853 1.00 97.81 285 PHE A CA 1
ATOM 2278 C C . PHE A 1 285 ? 0.036 4.104 22.288 1.00 97.81 285 PHE A C 1
ATOM 2280 O O . PHE A 1 285 ? 1.090 4.195 22.917 1.00 97.81 285 PHE A O 1
ATOM 2287 N N . LEU A 1 286 ? -1.071 3.574 22.809 1.00 97.62 286 LEU A N 1
ATOM 2288 C CA . LEU A 1 286 ? -1.159 2.903 24.103 1.00 97.62 286 LEU A CA 1
ATOM 2289 C C . LEU A 1 286 ? -1.421 1.412 23.887 1.00 97.62 286 LEU A C 1
ATOM 2291 O O . LEU A 1 286 ? -2.506 1.043 23.438 1.00 97.62 286 LEU A O 1
ATOM 2295 N N . ASP A 1 287 ? -0.451 0.568 24.232 1.00 97.62 287 ASP A N 1
ATOM 2296 C CA . ASP A 1 287 ? -0.540 -0.882 24.042 1.00 97.62 287 ASP A CA 1
ATOM 2297 C C . ASP A 1 287 ? -1.802 -1.490 24.680 1.00 97.62 287 ASP A C 1
ATOM 2299 O O . ASP A 1 287 ? -2.149 -1.230 25.840 1.00 97.62 287 ASP A O 1
ATOM 2303 N N . MET A 1 288 ? -2.470 -2.343 23.910 1.00 97.31 288 MET A N 1
ATOM 2304 C CA . MET A 1 288 ? -3.518 -3.245 24.369 1.00 97.31 288 MET A CA 1
ATOM 2305 C C . MET A 1 288 ? -2.884 -4.517 24.930 1.00 97.31 288 MET A C 1
ATOM 2307 O O . MET A 1 288 ? -1.761 -4.891 24.590 1.00 97.31 288 MET A O 1
ATOM 2311 N N . LYS A 1 289 ? -3.615 -5.202 25.805 1.00 95.75 289 LYS A N 1
ATOM 2312 C CA . LYS A 1 289 ? -3.199 -6.487 26.365 1.00 95.75 289 LYS A CA 1
ATOM 2313 C C . LYS A 1 289 ? -3.919 -7.613 25.633 1.00 95.75 289 LYS A C 1
ATOM 2315 O O . LYS A 1 289 ? -5.108 -7.451 25.378 1.00 95.75 289 LYS A O 1
ATOM 2320 N N . PRO A 1 290 ? -3.263 -8.737 25.322 1.00 93.50 290 PRO A N 1
ATOM 2321 C CA . PRO A 1 290 ? -3.989 -9.905 24.843 1.00 93.50 290 PRO A CA 1
ATOM 2322 C C . PRO A 1 290 ? -5.005 -10.342 25.909 1.00 93.50 290 PRO A C 1
ATOM 2324 O O . PRO A 1 290 ? -4.775 -10.154 27.112 1.00 93.50 290 PRO A O 1
ATOM 2327 N N . ALA A 1 291 ? -6.142 -10.885 25.477 1.00 89.38 291 ALA A N 1
ATOM 2328 C CA . ALA A 1 291 ? -7.115 -11.477 26.390 1.00 89.38 291 ALA A CA 1
ATOM 2329 C C . ALA A 1 291 ? -6.535 -12.722 27.091 1.00 89.38 291 ALA A C 1
ATOM 2331 O O . ALA A 1 291 ? -5.420 -13.158 26.803 1.00 89.38 291 ALA A O 1
ATOM 2332 N N . ALA A 1 292 ? -7.278 -13.272 28.058 1.00 84.25 292 ALA A N 1
ATOM 2333 C CA . ALA A 1 292 ? -6.853 -14.436 28.840 1.00 84.25 292 ALA A CA 1
ATOM 2334 C C . ALA A 1 292 ? -6.340 -15.601 27.963 1.00 84.25 292 ALA A C 1
ATOM 2336 O O . ALA A 1 292 ? -6.770 -15.764 26.819 1.00 84.25 292 ALA A O 1
ATOM 2337 N N . GLU A 1 293 ? -5.443 -16.425 28.524 1.00 71.56 293 GLU A N 1
ATOM 2338 C CA . GLU A 1 293 ? -4.840 -17.574 27.833 1.00 71.56 293 GLU A CA 1
ATOM 2339 C C . GLU A 1 293 ? -5.893 -18.419 27.093 1.00 71.56 293 GLU A C 1
ATOM 2341 O O . GLU A 1 293 ? -6.889 -18.851 27.675 1.00 71.56 293 GLU A O 1
ATOM 2346 N N . GLY A 1 294 ? -5.662 -18.642 25.794 1.00 68.88 294 GLY A N 1
ATOM 2347 C CA . GLY A 1 294 ? -6.534 -19.422 24.908 1.00 68.88 294 GLY A CA 1
ATOM 2348 C C . GLY A 1 294 ? -7.407 -18.606 23.945 1.00 68.88 294 GLY A C 1
ATOM 2349 O O . GLY A 1 294 ? -7.985 -19.192 23.034 1.00 68.88 294 GLY A O 1
ATOM 2350 N N . GLN A 1 295 ? -7.486 -17.276 24.085 1.00 78.44 295 GLN A N 1
ATOM 2351 C CA . GLN A 1 295 ? -8.191 -16.397 23.135 1.00 78.44 295 GLN A CA 1
ATOM 2352 C C . GLN A 1 295 ? -7.212 -15.732 22.153 1.00 78.44 295 GLN A C 1
ATOM 2354 O O . GLN A 1 295 ? -6.852 -14.565 22.304 1.00 78.44 295 GLN A O 1
ATOM 2359 N N . HIS A 1 296 ? -6.768 -16.479 21.139 1.00 83.56 296 HIS A N 1
ATOM 2360 C CA . HIS A 1 296 ? -5.944 -15.920 20.061 1.00 83.56 296 HIS A CA 1
ATOM 2361 C C . HIS A 1 296 ? -6.714 -14.851 19.273 1.00 83.56 296 HIS A C 1
ATOM 2363 O O . HIS A 1 296 ? -7.904 -15.007 19.013 1.00 83.56 296 HIS A O 1
ATOM 2369 N N . GLY A 1 297 ? -6.031 -13.766 18.896 1.00 89.75 297 GLY A N 1
ATOM 2370 C CA . GLY A 1 297 ? -6.627 -12.676 18.114 1.00 89.75 297 GLY A CA 1
ATOM 2371 C C . GLY A 1 297 ? -7.499 -11.706 18.917 1.00 89.75 297 GLY A C 1
ATOM 2372 O O . GLY A 1 297 ? -8.092 -10.805 18.329 1.00 89.75 297 GLY A O 1
ATOM 2373 N N . VAL A 1 298 ? -7.573 -11.844 20.245 1.00 95.56 298 VAL A N 1
ATOM 2374 C CA . VAL A 1 298 ? -8.377 -10.967 21.105 1.00 95.56 298 VAL A CA 1
ATOM 2375 C C . VAL A 1 298 ? -7.484 -10.049 21.936 1.00 95.56 298 VAL A C 1
ATOM 2377 O O . VAL A 1 298 ? -6.597 -10.509 22.655 1.00 95.56 298 VAL A O 1
ATOM 2380 N N . TRP A 1 299 ? -7.766 -8.748 21.890 1.00 96.69 299 TRP A N 1
ATOM 2381 C CA . TRP A 1 299 ? -7.000 -7.707 22.571 1.00 96.69 299 TRP A CA 1
ATOM 2382 C C . TRP A 1 299 ? -7.910 -6.774 23.358 1.00 96.69 299 TRP A C 1
ATOM 2384 O O . TRP A 1 299 ? -8.965 -6.368 22.882 1.00 96.69 299 TRP A O 1
ATOM 2394 N N . GLU A 1 300 ? -7.474 -6.371 24.544 1.00 97.19 300 GLU A N 1
ATOM 2395 C CA . GLU A 1 300 ? -8.219 -5.518 25.458 1.00 97.19 300 GLU A CA 1
ATOM 2396 C C . GLU A 1 300 ? -7.415 -4.271 25.838 1.00 97.19 300 GLU A C 1
ATOM 2398 O O . GLU A 1 300 ? -6.269 -4.322 26.290 1.00 97.19 300 GLU A O 1
ATOM 2403 N N . GLY A 1 301 ? -8.048 -3.117 25.681 1.00 97.00 301 GLY A N 1
ATOM 2404 C CA . GLY A 1 301 ? -7.544 -1.818 26.095 1.00 97.00 301 GLY A CA 1
ATOM 2405 C C . GLY A 1 301 ? -8.608 -1.055 26.874 1.00 97.00 301 GLY A C 1
ATOM 2406 O O . GLY A 1 301 ? -9.777 -1.438 26.932 1.00 97.00 301 GLY A O 1
ATOM 2407 N N . ARG A 1 302 ? -8.216 0.042 27.515 1.00 96.94 302 ARG A N 1
ATOM 2408 C CA . ARG A 1 302 ? -9.165 0.923 28.202 1.00 96.94 302 ARG A CA 1
ATOM 2409 C C . ARG A 1 302 ? -8.642 2.342 28.279 1.00 96.94 302 ARG A C 1
ATOM 2411 O O . ARG A 1 302 ? -7.438 2.547 28.417 1.00 96.94 302 ARG A O 1
ATOM 2418 N N . PHE A 1 303 ? -9.555 3.298 28.305 1.00 96.88 303 PHE A N 1
ATOM 2419 C CA . PHE A 1 303 ? -9.253 4.697 28.592 1.00 96.88 303 PHE A CA 1
ATOM 2420 C C . PHE A 1 303 ? -10.377 5.329 29.418 1.00 96.88 303 PHE A C 1
ATOM 2422 O O . PHE A 1 303 ? -11.435 4.730 29.623 1.00 96.88 303 PHE A O 1
ATOM 2429 N N . ARG A 1 304 ? -10.116 6.525 29.953 1.00 96.06 304 ARG A N 1
ATOM 2430 C CA . ARG A 1 304 ? -11.118 7.332 30.656 1.00 96.06 304 ARG A CA 1
ATOM 2431 C C . ARG A 1 304 ? -11.603 8.442 29.744 1.00 96.06 304 ARG A C 1
ATOM 2433 O O . ARG A 1 304 ? -10.783 9.078 29.093 1.00 96.06 304 ARG A O 1
ATOM 2440 N N . VAL A 1 305 ? -12.907 8.686 29.751 1.00 96.06 305 VAL A N 1
ATOM 2441 C CA . VAL A 1 305 ? -13.503 9.821 29.044 1.00 96.06 305 VAL A CA 1
ATOM 2442 C C . VAL A 1 305 ? -13.091 11.119 29.737 1.00 96.06 305 VAL A C 1
ATOM 2444 O O . VAL A 1 305 ? -13.236 11.251 30.957 1.00 96.06 305 VAL A O 1
ATOM 2447 N N . GLY A 1 306 ? -12.560 12.069 28.973 1.00 94.12 306 GLY A N 1
ATOM 2448 C CA . GLY A 1 306 ? -12.144 13.375 29.461 1.00 94.12 306 GLY A CA 1
ATOM 2449 C C . GLY A 1 306 ? -13.304 14.272 29.897 1.00 94.12 306 GLY A C 1
ATOM 2450 O O . GLY A 1 306 ? -14.484 13.922 29.849 1.00 94.12 306 GLY A O 1
ATOM 2451 N N . VAL A 1 307 ? -12.962 15.488 30.325 1.00 95.19 307 VAL A N 1
ATOM 2452 C CA . VAL A 1 307 ? -13.926 16.473 30.855 1.00 95.19 307 VAL A CA 1
ATOM 2453 C C . VAL A 1 307 ? -14.942 16.971 29.822 1.00 95.19 307 VAL A C 1
ATOM 2455 O O . VAL A 1 307 ? -15.988 17.491 30.199 1.00 95.19 307 VAL A O 1
ATOM 2458 N N . THR A 1 308 ? -14.651 16.803 28.531 1.00 95.06 308 THR A N 1
ATOM 2459 C CA . THR A 1 308 ? -15.546 17.126 27.409 1.00 95.06 308 THR A CA 1
ATOM 2460 C C . THR A 1 308 ? -16.731 16.165 27.312 1.00 95.06 308 THR A C 1
ATOM 2462 O O . THR A 1 308 ? -17.739 16.510 26.701 1.00 95.06 308 THR A O 1
ATOM 2465 N N . GLY A 1 309 ? -16.620 14.965 27.897 1.00 94.50 309 GLY A N 1
ATOM 2466 C CA . GLY A 1 309 ? -17.594 13.886 27.729 1.00 94.50 309 GLY A CA 1
ATOM 2467 C C . GLY A 1 309 ? -17.531 13.196 26.361 1.00 94.50 309 GLY A C 1
ATOM 2468 O O . GLY A 1 309 ? -18.374 12.344 26.073 1.00 94.50 309 GLY A O 1
ATOM 2469 N N . GLU A 1 310 ? -16.553 13.546 25.521 1.00 95.19 310 GLU A N 1
ATOM 2470 C CA . GLU A 1 310 ? -16.350 12.980 24.187 1.00 95.19 310 GLU A CA 1
ATOM 2471 C C . GLU A 1 310 ? -14.886 12.576 23.989 1.00 95.19 310 GLU A C 1
ATOM 2473 O O . GLU A 1 310 ? -13.986 13.352 24.305 1.00 95.19 310 GLU A O 1
ATOM 2478 N N . GLU A 1 311 ? -14.661 11.386 23.437 1.00 96.81 311 GLU A N 1
ATOM 2479 C CA . GLU A 1 311 ? -13.343 10.883 23.045 1.00 96.81 311 GLU A CA 1
ATOM 2480 C C . GLU A 1 311 ? -13.411 10.245 21.659 1.00 96.81 311 GLU A C 1
ATOM 2482 O O . GLU A 1 311 ? -14.388 9.580 21.311 1.00 96.81 311 GLU A O 1
ATOM 2487 N N . GLU A 1 312 ? -12.349 10.404 20.884 1.00 97.12 312 GLU A N 1
ATOM 2488 C CA . GLU A 1 312 ? -12.169 9.767 19.587 1.00 97.12 312 GLU A CA 1
ATOM 2489 C C . GLU A 1 312 ? -11.041 8.744 19.656 1.00 97.12 312 GLU A C 1
ATOM 2491 O O . GLU A 1 312 ? -10.026 8.987 20.313 1.00 97.12 312 GLU A O 1
ATOM 2496 N N . PHE A 1 313 ? -11.199 7.605 18.976 1.00 98.00 313 PHE A N 1
ATOM 2497 C CA . PHE A 1 313 ? -10.162 6.576 18.959 1.00 98.00 313 PHE A CA 1
ATOM 2498 C C . PHE A 1 313 ? -10.052 5.809 17.636 1.00 98.00 313 PHE A C 1
ATOM 2500 O O . PHE A 1 313 ? -10.977 5.774 16.819 1.00 98.00 313 PHE A O 1
ATOM 2507 N N . GLN A 1 314 ? -8.884 5.194 17.469 1.00 98.44 314 GLN A N 1
ATOM 2508 C CA . GLN A 1 314 ? -8.489 4.211 16.464 1.00 98.44 314 GLN A CA 1
ATOM 2509 C C . GLN A 1 314 ? -7.645 3.127 17.141 1.00 98.44 314 GLN A C 1
ATOM 2511 O O . GLN A 1 314 ? -7.195 3.291 18.280 1.00 98.44 314 GLN A O 1
ATOM 2516 N N . ILE A 1 315 ? -7.401 2.035 16.423 1.00 98.50 315 ILE A N 1
ATOM 2517 C CA . ILE A 1 315 ? -6.487 0.975 16.853 1.00 98.50 315 ILE A CA 1
ATOM 2518 C C . ILE A 1 315 ? -5.386 0.844 15.799 1.00 98.50 315 ILE A C 1
ATOM 2520 O O . ILE A 1 315 ? -5.667 0.962 14.613 1.00 98.50 315 ILE A O 1
ATOM 2524 N N . ALA A 1 316 ? -4.139 0.626 16.199 1.00 97.94 316 ALA A N 1
ATOM 2525 C CA . ALA A 1 316 ? -3.011 0.428 15.291 1.00 97.94 316 ALA A CA 1
ATOM 2526 C C . ALA A 1 316 ? -2.369 -0.941 15.525 1.00 97.94 316 ALA A C 1
ATOM 2528 O O . ALA A 1 316 ? -2.068 -1.277 16.673 1.00 97.94 316 ALA A O 1
ATOM 2529 N N . ARG A 1 317 ? -2.131 -1.703 14.450 1.00 96.94 317 ARG A N 1
ATOM 2530 C CA . ARG A 1 317 ? -1.288 -2.911 14.477 1.00 96.94 317 ARG A CA 1
ATOM 2531 C C . ARG A 1 317 ? 0.179 -2.478 14.535 1.00 96.94 317 ARG A C 1
ATOM 2533 O O . ARG A 1 317 ? 0.590 -1.575 13.812 1.00 96.94 317 ARG A O 1
ATOM 2540 N N . ASP A 1 318 ? 0.940 -3.075 15.441 1.00 95.88 318 ASP A N 1
ATOM 2541 C CA . ASP A 1 318 ? 2.363 -2.837 15.714 1.00 95.88 318 ASP A CA 1
ATOM 2542 C C . ASP A 1 318 ? 2.742 -1.364 15.947 1.00 95.88 318 ASP A C 1
ATOM 2544 O O . ASP A 1 318 ? 3.872 -0.950 15.692 1.00 95.88 318 ASP A O 1
ATOM 2548 N N . SER A 1 319 ? 1.796 -0.556 16.444 1.00 95.62 319 SER A N 1
ATOM 2549 C CA . SER A 1 319 ? 1.954 0.904 16.565 1.00 95.62 319 SER A CA 1
ATOM 2550 C C . SER A 1 319 ? 2.362 1.586 15.245 1.00 95.62 319 SER A C 1
ATOM 2552 O O . SER A 1 319 ? 3.040 2.616 15.244 1.00 95.62 319 SER A O 1
ATOM 2554 N N . ASP A 1 320 ? 1.952 1.018 14.106 1.00 93.88 320 ASP A N 1
ATOM 2555 C CA . ASP A 1 320 ? 2.228 1.544 12.773 1.00 93.88 320 ASP A CA 1
ATOM 2556 C C . ASP A 1 320 ? 1.036 2.385 12.272 1.00 93.88 320 ASP A C 1
ATOM 2558 O O . ASP A 1 320 ? -0.062 1.854 12.072 1.00 93.88 320 ASP A O 1
ATOM 2562 N N . PRO A 1 321 ? 1.213 3.695 12.008 1.00 92.50 321 PRO A N 1
ATOM 2563 C CA . PRO A 1 321 ? 0.149 4.546 11.470 1.00 92.50 321 PRO A CA 1
ATOM 2564 C C . PRO A 1 321 ? -0.292 4.164 10.046 1.00 92.50 321 PRO A C 1
ATOM 2566 O O . PRO A 1 321 ? -1.267 4.722 9.543 1.00 92.50 321 PRO A O 1
ATOM 2569 N N . ASN A 1 322 ? 0.409 3.244 9.378 1.00 91.62 322 ASN A N 1
ATOM 2570 C CA . ASN A 1 322 ? -0.002 2.676 8.094 1.00 91.62 322 ASN A CA 1
ATOM 2571 C C . ASN A 1 322 ? -0.831 1.393 8.235 1.00 91.62 322 ASN A C 1
ATOM 2573 O O . ASN A 1 322 ? -1.229 0.826 7.222 1.00 91.62 322 ASN A O 1
ATOM 2577 N N . GLN A 1 323 ? -1.079 0.933 9.462 1.00 95.00 323 GLN A N 1
ATOM 2578 C CA . GLN A 1 323 ? -1.838 -0.280 9.759 1.00 95.00 323 GLN A CA 1
ATOM 2579 C C . GLN A 1 323 ? -2.923 0.032 10.797 1.00 95.00 323 GLN A C 1
ATOM 2581 O O . GLN A 1 323 ? -3.012 -0.580 11.864 1.00 95.00 323 GLN A O 1
ATOM 2586 N N . LEU A 1 324 ? -3.743 1.040 10.487 1.00 97.12 324 LEU A N 1
ATOM 2587 C CA . LEU A 1 324 ? -4.829 1.500 11.344 1.00 97.12 324 LEU A CA 1
ATOM 2588 C C . LEU A 1 324 ? -6.091 0.680 11.106 1.00 97.12 324 LEU A C 1
ATOM 2590 O O . LEU A 1 324 ? -6.480 0.456 9.963 1.00 97.12 324 LEU A O 1
ATOM 2594 N N . ILE A 1 325 ? -6.772 0.331 12.190 1.00 98.31 325 ILE A N 1
ATOM 2595 C CA . ILE A 1 325 ? -8.138 -0.178 12.238 1.00 98.31 325 ILE A CA 1
ATOM 2596 C C . ILE A 1 325 ? -9.037 0.968 12.706 1.00 98.31 325 ILE A C 1
ATOM 2598 O O . ILE A 1 325 ? -8.783 1.611 13.732 1.00 98.31 325 ILE A O 1
ATOM 2602 N N . TYR A 1 326 ? -10.069 1.258 11.923 1.00 98.06 326 TYR A N 1
ATOM 2603 C CA . TYR A 1 326 ? -10.854 2.485 12.047 1.00 98.06 326 TYR A CA 1
ATOM 2604 C C . TYR A 1 326 ? -12.263 2.303 11.441 1.00 98.06 326 TYR A C 1
ATOM 2606 O O . TYR A 1 326 ? -12.492 1.348 10.698 1.00 98.06 326 TYR A O 1
ATOM 2614 N N . PRO A 1 327 ? -13.239 3.192 11.703 1.00 97.38 327 PRO A N 1
ATOM 2615 C CA . PRO A 1 327 ? -14.561 3.095 11.085 1.00 97.38 327 PRO A CA 1
ATOM 2616 C C . PRO A 1 327 ? -14.578 3.604 9.640 1.00 97.38 327 PRO A C 1
ATOM 2618 O O . PRO A 1 327 ? -13.902 4.569 9.290 1.00 97.38 327 PRO A O 1
ATOM 2621 N N . ALA A 1 328 ? -15.462 3.067 8.800 1.00 92.75 328 ALA A N 1
ATOM 2622 C CA . ALA A 1 328 ? -15.619 3.524 7.415 1.00 92.75 328 ALA A CA 1
ATOM 2623 C C . ALA A 1 328 ? -15.908 5.038 7.272 1.00 92.75 328 ALA A C 1
ATOM 2625 O O . ALA A 1 328 ? -15.598 5.626 6.234 1.00 92.75 328 ALA A O 1
ATOM 2626 N N . MET A 1 329 ? -16.462 5.675 8.310 1.00 90.62 329 MET A N 1
ATOM 2627 C CA . MET A 1 329 ? -16.773 7.105 8.360 1.00 90.62 329 MET A CA 1
ATOM 2628 C C . MET A 1 329 ? -16.252 7.747 9.649 1.00 90.62 329 MET A C 1
ATOM 2630 O O . MET A 1 329 ? -16.293 7.130 10.709 1.00 90.62 329 MET A O 1
ATOM 2634 N N . ALA A 1 330 ? -15.817 9.006 9.569 1.00 91.56 330 ALA A N 1
ATOM 2635 C CA . ALA A 1 330 ? -15.417 9.784 10.740 1.00 91.56 330 ALA A CA 1
ATOM 2636 C C . ALA A 1 330 ? -16.597 10.040 11.693 1.00 91.56 330 ALA A C 1
ATOM 2638 O O . ALA A 1 330 ? -17.734 10.216 11.246 1.00 91.56 330 ALA A O 1
ATOM 2639 N N . GLY A 1 331 ? -16.323 10.078 12.999 1.00 90.19 331 GLY A N 1
ATOM 2640 C CA . GLY A 1 331 ? -17.333 10.327 14.028 1.00 90.19 331 GLY A CA 1
ATOM 2641 C C . GLY A 1 331 ? -18.349 9.188 14.166 1.00 90.19 331 GLY A C 1
ATOM 2642 O O . GLY A 1 331 ? -19.522 9.427 14.464 1.00 90.19 331 GLY A O 1
ATOM 2643 N N . ALA A 1 332 ? -17.940 7.945 13.890 1.00 92.00 332 ALA A N 1
ATOM 2644 C CA . ALA A 1 332 ? -18.854 6.809 13.852 1.00 92.00 332 ALA A CA 1
ATOM 2645 C C . ALA A 1 332 ? -19.441 6.497 15.238 1.00 92.00 332 ALA A C 1
ATOM 2647 O O . ALA A 1 332 ? -18.740 6.038 16.135 1.00 92.00 332 ALA A O 1
ATOM 2648 N N . LEU A 1 333 ? -20.754 6.714 15.385 1.00 89.31 333 LEU A N 1
ATOM 2649 C CA . LEU A 1 333 ? -21.532 6.387 16.592 1.00 89.31 333 LEU A CA 1
ATOM 2650 C C . LEU A 1 333 ? -22.428 5.151 16.431 1.00 89.31 333 LEU A C 1
ATOM 2652 O O . LEU A 1 333 ? -22.811 4.530 17.429 1.00 89.31 333 LEU A O 1
ATOM 2656 N N . ARG A 1 334 ? -22.823 4.854 15.186 1.00 92.12 334 ARG A N 1
ATOM 2657 C CA . ARG A 1 334 ? -23.750 3.775 14.821 1.00 92.12 334 ARG A CA 1
ATOM 2658 C C . ARG A 1 334 ? -22.963 2.500 14.544 1.00 92.12 334 ARG A C 1
ATOM 2660 O O . ARG A 1 334 ? -21.997 2.553 13.790 1.00 92.12 334 ARG A O 1
ATOM 2667 N N . THR A 1 335 ? -23.421 1.378 15.087 1.00 93.81 335 THR A N 1
ATOM 2668 C CA . THR A 1 335 ? -22.829 0.040 14.889 1.00 93.81 335 THR A CA 1
ATOM 2669 C C . THR A 1 335 ? -22.977 -0.480 13.459 1.00 93.81 335 THR A C 1
ATOM 2671 O O . THR A 1 335 ? -22.226 -1.340 13.032 1.00 93.81 335 THR A O 1
ATOM 2674 N N . THR A 1 336 ? -23.883 0.106 12.669 1.00 94.25 336 THR A N 1
ATOM 2675 C CA . THR A 1 336 ? -24.051 -0.203 11.239 1.00 94.25 336 THR A CA 1
ATOM 2676 C C . THR A 1 336 ? -22.914 0.318 10.352 1.00 94.25 336 THR A C 1
ATOM 2678 O O . THR A 1 336 ? -22.961 0.120 9.143 1.00 94.25 336 THR A O 1
ATOM 2681 N N . ILE A 1 337 ? -21.961 1.084 10.897 1.00 95.25 337 ILE A N 1
ATOM 2682 C CA . ILE A 1 337 ? -20.812 1.609 10.146 1.00 95.25 337 ILE A CA 1
ATOM 2683 C C . ILE A 1 337 ? -19.702 0.550 10.191 1.00 95.25 337 ILE A C 1
ATOM 2685 O O . ILE A 1 337 ? -19.224 0.268 11.284 1.00 95.25 337 ILE A O 1
ATOM 2689 N N . PRO A 1 338 ? -19.255 -0.006 9.055 1.00 96.25 338 PRO A N 1
ATOM 2690 C CA . PRO A 1 338 ? -18.267 -1.078 9.074 1.00 96.25 338 PRO A CA 1
ATOM 2691 C C . PRO A 1 338 ? -16.917 -0.665 9.658 1.00 96.25 338 PRO A C 1
ATOM 2693 O O . PRO A 1 338 ? -16.476 0.480 9.487 1.00 96.25 338 PRO A O 1
ATOM 2696 N N . VAL A 1 339 ? -16.231 -1.633 10.261 1.00 97.50 339 VAL A N 1
ATOM 2697 C CA . VAL A 1 339 ? -14.794 -1.550 10.545 1.00 97.50 339 VAL A CA 1
ATOM 2698 C C . VAL A 1 339 ? -14.013 -1.650 9.229 1.00 97.50 339 VAL A C 1
ATOM 2700 O O . VAL A 1 339 ? -14.415 -2.346 8.293 1.00 97.50 339 VAL A O 1
ATOM 2703 N N . ARG A 1 340 ? -12.909 -0.910 9.132 1.00 95.06 340 ARG A N 1
ATOM 2704 C CA . ARG A 1 340 ? -11.953 -0.902 8.019 1.00 95.06 340 ARG A CA 1
ATOM 2705 C C . ARG A 1 340 ? -10.531 -1.086 8.552 1.00 95.06 340 ARG A C 1
ATOM 2707 O O . ARG A 1 340 ? -10.286 -0.895 9.745 1.00 95.06 340 ARG A O 1
ATOM 2714 N N . GLY A 1 341 ? -9.609 -1.400 7.649 1.00 92.81 341 GLY A N 1
ATOM 2715 C CA . GLY A 1 341 ? -8.230 -1.722 7.984 1.00 92.81 341 GLY A CA 1
ATOM 2716 C C . GLY A 1 341 ? -8.031 -3.168 8.461 1.00 92.81 341 GLY A C 1
ATOM 2717 O O . GLY A 1 341 ? -8.955 -3.973 8.362 1.00 92.81 341 GLY A O 1
ATOM 2718 N N . PRO A 1 342 ? -6.826 -3.519 8.944 1.00 94.56 342 PRO A N 1
ATOM 2719 C CA . PRO A 1 342 ? -5.702 -2.607 9.128 1.00 94.56 342 PRO A CA 1
ATOM 2720 C C . PRO A 1 342 ? -5.127 -2.114 7.787 1.00 94.56 342 PRO A C 1
ATOM 2722 O O . PRO A 1 342 ? -4.817 -2.917 6.905 1.00 94.56 342 PRO A O 1
ATOM 2725 N N . ASP A 1 343 ? -5.046 -0.795 7.598 1.00 92.62 343 ASP A N 1
ATOM 2726 C CA . ASP A 1 343 ? -4.455 -0.158 6.411 1.00 92.62 343 ASP A CA 1
ATOM 2727 C C . ASP A 1 343 ? -4.116 1.329 6.667 1.00 92.62 343 ASP A C 1
ATOM 2729 O O . ASP A 1 343 ? -4.299 1.867 7.764 1.00 92.62 343 ASP A O 1
ATOM 2733 N N . SER A 1 344 ? -3.591 2.009 5.646 1.00 90.12 344 SER A N 1
ATOM 2734 C CA . SER A 1 344 ? -3.113 3.393 5.728 1.00 90.12 344 SER A CA 1
ATOM 2735 C C . SER A 1 344 ? -4.183 4.452 5.391 1.00 90.12 344 SER A C 1
ATOM 2737 O O . SER A 1 344 ? -3.859 5.625 5.171 1.00 90.12 344 SER A O 1
ATOM 2739 N N . LEU A 1 345 ? -5.467 4.070 5.325 1.00 89.00 345 LEU A N 1
ATOM 2740 C CA . LEU A 1 345 ? -6.596 4.906 4.876 1.00 89.00 345 LEU A CA 1
ATOM 2741 C C . LEU A 1 345 ? -7.466 5.438 6.024 1.00 89.00 345 LEU A C 1
ATOM 2743 O O . LEU A 1 345 ? -8.509 6.073 5.789 1.00 89.00 345 LEU A O 1
ATOM 2747 N N . GLY A 1 346 ? -7.023 5.204 7.261 1.00 89.69 346 GLY A N 1
ATOM 2748 C CA . GLY A 1 346 ? -7.708 5.614 8.482 1.00 89.69 346 GLY A CA 1
ATOM 2749 C C . GLY A 1 346 ? -7.576 7.089 8.837 1.00 89.69 346 GLY A C 1
ATOM 2750 O O . GLY A 1 346 ? -8.298 7.568 9.706 1.00 89.69 346 GLY A O 1
ATOM 2751 N N . LYS A 1 347 ? -6.694 7.856 8.184 1.00 90.38 347 LYS A N 1
ATOM 2752 C CA . LYS A 1 347 ? -6.449 9.261 8.553 1.00 90.38 347 LYS A CA 1
ATOM 2753 C C . LYS A 1 347 ? -7.757 10.066 8.630 1.00 90.38 347 LYS A C 1
ATOM 2755 O O . LYS A 1 347 ? -8.476 10.196 7.642 1.00 90.38 347 LYS A O 1
ATOM 2760 N N . GLY A 1 348 ? -8.036 10.638 9.804 1.00 91.88 348 GLY A N 1
ATOM 2761 C CA . GLY A 1 348 ? -9.223 11.466 10.046 1.00 91.88 348 GLY A CA 1
ATOM 2762 C C . GLY A 1 348 ? -10.523 10.697 10.306 1.00 91.88 348 GLY A C 1
ATOM 2763 O O . GLY A 1 348 ? -11.565 11.329 10.451 1.00 91.88 348 GLY A O 1
ATOM 2764 N N . LYS A 1 349 ? -10.501 9.360 10.354 1.00 95.00 349 LYS A N 1
ATOM 2765 C CA . LYS A 1 349 ? -11.686 8.526 10.586 1.00 95.00 349 LYS A CA 1
ATOM 2766 C C . LYS A 1 349 ? -11.604 7.875 11.957 1.00 95.00 349 LYS A C 1
ATOM 2768 O O . LYS A 1 349 ? -10.940 6.860 12.112 1.00 95.00 349 LYS A O 1
ATOM 2773 N N . PHE A 1 350 ? -12.282 8.445 12.940 1.00 97.12 350 PHE A N 1
ATOM 2774 C CA . PHE A 1 350 ? -12.270 7.943 14.313 1.00 97.12 350 PHE A CA 1
ATOM 2775 C C . PHE A 1 350 ? -13.654 7.449 14.728 1.00 97.12 350 PHE A C 1
ATOM 2777 O O . PHE A 1 350 ? -14.676 7.978 14.268 1.00 97.12 350 PHE A O 1
ATOM 2784 N N . TRP A 1 351 ? -13.697 6.447 15.607 1.00 97.81 351 TRP A N 1
ATOM 2785 C CA . TRP A 1 351 ? -14.916 6.164 16.362 1.00 97.81 351 TRP A CA 1
ATOM 2786 C C . TRP A 1 351 ? -15.110 7.264 17.393 1.00 97.81 351 TRP A C 1
ATOM 2788 O O . TRP A 1 351 ? -14.144 7.672 18.033 1.00 97.81 351 TRP A O 1
ATOM 2798 N N . LEU A 1 352 ? -16.353 7.709 17.569 1.00 96.38 352 LEU A N 1
ATOM 2799 C CA . LEU A 1 352 ? -16.699 8.706 18.576 1.00 96.38 352 LEU A CA 1
ATOM 2800 C C . LEU A 1 352 ? -17.349 8.017 19.774 1.00 96.38 352 LEU A C 1
ATOM 2802 O O . LEU A 1 352 ? -18.370 7.338 19.647 1.00 96.38 352 LEU A O 1
ATOM 2806 N N . ILE A 1 353 ? -16.785 8.240 20.951 1.00 95.19 353 ILE A N 1
ATOM 2807 C CA . ILE A 1 353 ? -17.289 7.756 22.228 1.00 95.19 353 ILE A CA 1
ATOM 2808 C C . ILE A 1 353 ? -17.814 8.939 23.026 1.00 95.19 353 ILE A C 1
ATOM 2810 O O . ILE A 1 353 ? -17.154 9.960 23.160 1.00 95.19 353 ILE A O 1
ATOM 2814 N N . ARG A 1 354 ? -19.031 8.790 23.553 1.00 93.62 354 ARG A N 1
ATOM 2815 C CA . ARG A 1 354 ? -19.685 9.777 24.415 1.00 93.62 354 ARG A CA 1
ATOM 2816 C C . ARG A 1 354 ? -19.972 9.139 25.760 1.00 93.62 354 ARG A C 1
ATOM 2818 O O . ARG A 1 354 ? -20.663 8.121 25.793 1.00 93.62 354 ARG A O 1
ATOM 2825 N N . GLY A 1 355 ? -19.506 9.746 26.840 1.00 91.44 355 GLY A N 1
ATOM 2826 C CA . GLY A 1 355 ? -19.621 9.213 28.197 1.00 91.44 355 GLY A CA 1
ATOM 2827 C C . GLY A 1 355 ? -19.595 10.315 29.250 1.00 91.44 355 GLY A C 1
ATOM 2828 O O . GLY A 1 355 ? -19.399 11.488 28.935 1.00 91.44 355 GLY A O 1
ATOM 2829 N N . MET A 1 356 ? -19.834 9.951 30.505 1.00 93.25 356 MET A N 1
ATOM 2830 C CA . MET A 1 356 ? -19.620 10.866 31.622 1.00 93.25 356 MET A CA 1
ATOM 2831 C C . MET A 1 356 ? -18.115 11.111 31.811 1.00 93.25 356 MET A C 1
ATOM 2833 O O . MET A 1 356 ? -17.321 10.190 31.619 1.00 93.25 356 MET A O 1
ATOM 2837 N N . PRO A 1 357 ? -17.691 12.314 32.232 1.00 94.44 357 PRO A N 1
ATOM 2838 C CA . PRO A 1 357 ? -16.302 12.541 32.610 1.00 94.44 357 PRO A CA 1
ATOM 2839 C C . PRO A 1 357 ? -15.813 11.506 33.633 1.00 94.44 357 PRO A C 1
ATOM 2841 O O . PRO A 1 357 ? -16.509 11.208 34.603 1.00 94.44 357 PRO A O 1
ATOM 2844 N N . ASN A 1 358 ? -14.604 10.984 33.420 1.00 92.56 358 ASN A N 1
ATOM 2845 C CA . ASN A 1 358 ? -13.965 9.894 34.171 1.00 92.56 358 ASN A CA 1
ATOM 2846 C C . ASN A 1 358 ? -14.597 8.498 34.029 1.00 92.56 358 ASN A C 1
ATOM 2848 O O . ASN A 1 358 ? -14.093 7.553 34.644 1.00 92.56 358 ASN A O 1
ATOM 2852 N N . GLU A 1 359 ? -15.636 8.330 33.207 1.00 94.69 359 GLU A N 1
ATOM 2853 C CA . GLU A 1 359 ? -16.157 7.012 32.842 1.00 94.69 359 GLU A CA 1
ATOM 2854 C C . GLU A 1 359 ? -15.056 6.183 32.169 1.00 94.69 359 GLU A C 1
ATOM 2856 O O . GLU A 1 359 ? -14.335 6.672 31.296 1.00 94.69 359 GLU A O 1
ATOM 2861 N N . VAL A 1 360 ? -14.901 4.929 32.596 1.00 95.44 360 VAL A N 1
ATOM 2862 C CA . VAL A 1 360 ? -13.923 4.008 32.010 1.00 95.44 360 VAL A CA 1
ATOM 2863 C C . VAL A 1 360 ? -14.595 3.248 30.879 1.00 95.44 360 VAL A C 1
ATOM 2865 O O . VAL A 1 360 ? -15.541 2.498 31.110 1.00 95.44 360 VAL A O 1
ATOM 2868 N N . VAL A 1 361 ? -14.055 3.395 29.675 1.00 96.75 361 VAL A N 1
ATOM 2869 C CA . VAL A 1 361 ? -14.500 2.660 28.492 1.00 96.75 361 VAL A CA 1
ATOM 2870 C C . VAL A 1 361 ? -13.485 1.563 28.213 1.00 96.75 361 VAL A C 1
ATOM 2872 O O . VAL A 1 361 ? -12.279 1.821 28.143 1.00 96.75 361 VAL A O 1
ATOM 2875 N N . ARG A 1 362 ? -13.967 0.324 28.097 1.00 97.19 362 ARG A N 1
ATOM 2876 C CA . ARG A 1 362 ? -13.153 -0.832 27.703 1.00 97.19 362 ARG A CA 1
ATOM 2877 C C . ARG A 1 362 ? -13.313 -1.051 26.206 1.00 97.19 362 ARG A C 1
ATOM 2879 O O . ARG A 1 362 ? -14.428 -0.986 25.697 1.00 97.19 362 ARG A O 1
ATOM 2886 N N . ILE A 1 363 ? -12.204 -1.292 25.526 1.00 97.75 363 ILE A N 1
ATOM 2887 C CA . ILE A 1 363 ? -12.149 -1.599 24.100 1.00 97.75 363 ILE A CA 1
ATOM 2888 C C . ILE A 1 363 ? -11.662 -3.032 23.965 1.00 97.75 363 ILE A C 1
ATOM 2890 O O . ILE A 1 363 ? -10.600 -3.362 24.489 1.00 97.75 363 ILE A O 1
ATOM 2894 N N . ARG A 1 364 ? -12.422 -3.858 23.258 1.00 97.62 364 ARG A N 1
ATOM 2895 C CA . ARG A 1 364 ? -12.054 -5.222 22.895 1.00 97.62 364 ARG A CA 1
ATOM 2896 C C . ARG A 1 364 ? -11.965 -5.306 21.375 1.00 97.62 364 ARG A C 1
ATOM 2898 O O . ARG A 1 364 ? -12.909 -4.937 20.687 1.00 97.62 364 ARG A O 1
ATOM 2905 N N . LEU A 1 365 ? -10.817 -5.727 20.870 1.00 98.00 365 LEU A N 1
ATOM 2906 C CA . LEU A 1 365 ? -10.568 -6.011 19.463 1.00 98.00 365 LEU A CA 1
ATOM 2907 C C . LEU A 1 365 ? -10.537 -7.525 19.293 1.00 98.00 365 LEU A C 1
ATOM 2909 O O . LEU A 1 365 ? -9.833 -8.199 20.040 1.00 98.00 365 LEU A O 1
ATOM 2913 N N . GLU A 1 366 ? -11.245 -8.033 18.297 1.00 97.06 366 GLU A N 1
ATOM 2914 C CA . GLU A 1 366 ? -11.171 -9.424 17.860 1.00 97.06 366 GLU A CA 1
ATOM 2915 C C . GLU A 1 366 ? -10.779 -9.423 16.386 1.00 97.06 366 GLU A C 1
ATOM 2917 O O . GLU A 1 366 ? -11.432 -8.765 15.576 1.00 97.06 366 GLU A O 1
ATOM 2922 N N . ILE A 1 367 ? -9.689 -10.109 16.050 1.00 94.94 367 ILE A N 1
ATOM 2923 C CA . ILE A 1 367 ? -9.213 -10.267 14.679 1.00 94.94 367 ILE A CA 1
ATOM 2924 C C . ILE A 1 367 ? -8.930 -11.737 14.386 1.00 94.94 367 ILE A C 1
ATOM 2926 O O . ILE A 1 367 ? -8.117 -12.380 15.050 1.00 94.94 367 ILE A O 1
ATOM 2930 N N . ALA A 1 368 ? -9.609 -12.266 13.375 1.00 92.50 368 ALA A N 1
ATOM 2931 C CA . ALA A 1 368 ? -9.417 -13.622 12.888 1.00 92.50 368 ALA A CA 1
ATOM 2932 C C . ALA A 1 368 ? -9.707 -13.651 11.390 1.00 92.50 368 ALA A C 1
ATOM 2934 O O . ALA A 1 368 ? -10.759 -13.187 10.962 1.00 92.50 368 ALA A O 1
ATOM 2935 N N . ASP A 1 369 ? -8.786 -14.189 10.588 1.00 92.38 369 ASP A N 1
ATOM 2936 C CA . ASP A 1 369 ? -9.007 -14.359 9.146 1.00 92.38 369 ASP A CA 1
ATOM 2937 C C . ASP A 1 369 ? -9.448 -13.058 8.432 1.00 92.38 369 ASP A C 1
ATOM 2939 O O . ASP A 1 369 ? -10.333 -13.035 7.578 1.00 92.38 369 ASP A O 1
ATOM 2943 N N . ALA A 1 370 ? -8.802 -11.949 8.800 1.00 93.94 370 ALA A N 1
ATOM 2944 C CA . ALA A 1 370 ? -9.095 -10.568 8.415 1.00 93.94 370 ALA A CA 1
ATOM 2945 C C . ALA A 1 370 ? -10.471 -10.022 8.814 1.00 93.94 370 ALA A C 1
ATOM 2947 O O . ALA A 1 370 ? -10.723 -8.836 8.592 1.00 93.94 370 ALA A O 1
ATOM 2948 N N . HIS A 1 371 ? -11.337 -10.832 9.419 1.00 96.69 371 HIS A N 1
ATOM 2949 C CA . HIS A 1 371 ? -12.537 -10.338 10.064 1.00 96.69 371 HIS A CA 1
ATOM 2950 C C . HIS A 1 371 ? -12.140 -9.594 11.338 1.00 96.69 371 HIS A C 1
ATOM 2952 O O . HIS A 1 371 ? -11.402 -10.123 12.171 1.00 96.69 371 HIS A O 1
ATOM 2958 N N . VAL A 1 372 ? -12.625 -8.365 11.483 1.00 97.50 372 VAL A N 1
ATOM 2959 C CA . VAL A 1 372 ? -12.346 -7.499 12.624 1.00 97.50 372 VAL A CA 1
ATOM 2960 C C . VAL A 1 372 ? -13.646 -7.091 13.297 1.00 97.50 372 VAL A C 1
ATOM 2962 O O . VAL A 1 372 ? -14.480 -6.414 12.691 1.00 97.50 372 VAL A O 1
ATOM 2965 N N . ALA A 1 373 ? -13.764 -7.412 14.582 1.00 97.94 373 ALA A N 1
ATOM 2966 C CA . ALA A 1 373 ? -14.803 -6.888 15.453 1.00 97.94 373 ALA A CA 1
ATOM 2967 C C . ALA A 1 373 ? -14.187 -5.959 16.507 1.00 97.94 373 ALA A C 1
ATOM 2969 O O . ALA A 1 373 ? -13.184 -6.277 17.148 1.00 97.94 373 ALA A O 1
ATOM 2970 N N . VAL A 1 374 ? -14.791 -4.787 16.687 1.00 98.19 374 VAL A N 1
ATOM 2971 C CA . VAL A 1 374 ? -14.409 -3.821 17.721 1.00 98.19 374 VAL A CA 1
ATOM 2972 C C . VAL A 1 374 ? -15.591 -3.638 18.651 1.00 98.19 374 VAL A C 1
ATOM 2974 O O . VAL A 1 374 ? -16.654 -3.193 18.227 1.00 98.19 374 VAL A O 1
ATOM 2977 N N . THR A 1 375 ? -15.390 -3.939 19.927 1.00 97.75 375 THR A N 1
ATOM 2978 C CA . THR A 1 375 ? -16.398 -3.804 20.972 1.00 97.75 375 THR A CA 1
ATOM 2979 C C . THR A 1 375 ? -15.997 -2.703 21.941 1.00 97.75 375 THR A C 1
ATOM 2981 O O . THR A 1 375 ? -14.902 -2.723 22.502 1.00 97.75 375 THR A O 1
ATOM 2984 N N . THR A 1 376 ? -16.884 -1.735 22.166 1.00 96.94 376 THR A N 1
ATOM 2985 C CA . THR A 1 376 ? -16.752 -0.766 23.262 1.00 96.94 376 THR A CA 1
ATOM 2986 C C . THR A 1 376 ? -17.740 -1.107 24.364 1.00 96.94 376 THR A C 1
ATOM 2988 O O . THR A 1 376 ? -18.941 -1.158 24.093 1.00 96.94 376 THR A O 1
ATOM 2991 N N . SER A 1 377 ? -17.252 -1.251 25.591 1.00 95.50 377 SER A N 1
ATOM 2992 C CA . SER A 1 377 ? -18.053 -1.586 26.767 1.00 95.50 377 SER A CA 1
ATOM 2993 C C . SER A 1 377 ? -17.978 -0.485 27.816 1.00 95.50 377 SER A C 1
ATOM 2995 O O . SER A 1 377 ? -16.892 -0.021 28.182 1.00 95.50 377 SER A O 1
ATOM 2997 N N . SER A 1 378 ? -19.143 -0.098 28.327 1.00 92.25 378 SER A N 1
ATOM 2998 C CA . SER A 1 378 ? -19.314 0.852 29.424 1.00 92.25 378 SER A CA 1
ATOM 2999 C C . SER A 1 378 ? -20.354 0.333 30.413 1.00 92.25 378 SER A C 1
ATOM 3001 O O . SER A 1 378 ? -21.400 -0.176 30.017 1.00 92.25 378 SER A O 1
ATOM 3003 N N . GLU A 1 379 ? -20.111 0.532 31.709 1.00 88.31 379 GLU A N 1
ATOM 3004 C CA . GLU A 1 379 ? -21.075 0.187 32.766 1.00 88.31 379 GLU A CA 1
ATOM 3005 C C . GLU A 1 379 ? -22.377 1.001 32.670 1.00 88.31 379 GLU A C 1
ATOM 3007 O O . GLU A 1 379 ? -23.426 0.552 33.123 1.00 88.31 379 GLU A O 1
ATOM 3012 N N . VAL A 1 380 ? -22.325 2.188 32.060 1.00 84.25 380 VAL A N 1
ATOM 3013 C CA . VAL A 1 380 ? -23.469 3.100 31.931 1.00 84.25 380 VAL A CA 1
ATOM 3014 C C . VAL A 1 380 ? -24.238 2.850 30.636 1.00 84.25 380 VAL A C 1
ATOM 3016 O O . VAL A 1 380 ? -25.465 2.935 30.613 1.00 84.25 380 VAL A O 1
ATOM 3019 N N . ARG A 1 381 ? -23.525 2.598 29.532 1.00 81.81 381 ARG A N 1
ATOM 3020 C CA . ARG A 1 381 ? -24.109 2.558 28.179 1.00 81.81 381 ARG A CA 1
ATOM 3021 C C . ARG A 1 381 ? -24.209 1.158 27.576 1.00 81.81 381 ARG A C 1
ATOM 3023 O O . ARG A 1 381 ? -24.800 1.031 26.505 1.00 81.81 381 ARG A O 1
ATOM 3030 N N . GLY A 1 382 ? -23.675 0.144 28.252 1.00 90.44 382 GLY A N 1
ATOM 3031 C CA . GLY A 1 382 ? -23.592 -1.218 27.741 1.00 90.44 382 GLY A CA 1
ATOM 3032 C C . GLY A 1 382 ? -22.567 -1.358 26.618 1.00 90.44 382 GLY A C 1
ATOM 3033 O O . GLY A 1 382 ? -21.663 -0.528 26.469 1.00 90.44 382 GLY A O 1
ATOM 3034 N N . ASP A 1 383 ? -22.737 -2.416 25.832 1.00 94.38 383 ASP A N 1
ATOM 3035 C CA . ASP A 1 383 ? -21.807 -2.798 24.777 1.00 94.38 383 ASP A CA 1
ATOM 3036 C C . ASP A 1 383 ? -22.267 -2.297 23.405 1.00 94.38 383 ASP A C 1
ATOM 3038 O O . ASP A 1 383 ? -23.455 -2.293 23.070 1.00 94.38 383 ASP A O 1
ATOM 3042 N N . LYS A 1 384 ? -21.301 -1.896 22.582 1.00 95.25 384 LYS A N 1
ATOM 3043 C CA . LYS A 1 384 ? -21.485 -1.652 21.150 1.00 95.25 384 LYS A CA 1
ATOM 3044 C C . LYS A 1 384 ? -20.434 -2.420 20.383 1.00 95.25 384 LYS A C 1
ATOM 3046 O O . LYS A 1 384 ? -19.263 -2.320 20.730 1.00 95.25 384 LYS A O 1
ATOM 3051 N N . VAL A 1 385 ? -20.859 -3.100 19.327 1.00 97.50 385 VAL A N 1
ATOM 3052 C CA . VAL A 1 385 ? -19.989 -3.893 18.459 1.00 97.50 385 VAL A CA 1
ATOM 3053 C C . VAL A 1 385 ? -20.062 -3.331 17.044 1.00 97.50 385 VAL A C 1
ATOM 3055 O O . VAL A 1 385 ? -21.155 -3.073 16.534 1.00 97.50 385 VAL A O 1
ATOM 3058 N N . TRP A 1 386 ? -18.905 -3.108 16.433 1.00 98.00 386 TRP A N 1
ATOM 3059 C CA . TRP A 1 386 ? -18.750 -2.822 15.009 1.00 98.00 386 TRP A CA 1
ATOM 3060 C C . TRP A 1 386 ? -18.002 -3.983 14.369 1.00 98.00 386 TRP A C 1
ATOM 3062 O O . TRP A 1 386 ? -17.025 -4.457 14.942 1.00 98.00 386 TRP A O 1
ATOM 3072 N N . GLU A 1 387 ? -18.412 -4.382 13.171 1.00 97.94 387 GLU A N 1
ATOM 3073 C CA . GLU A 1 387 ? -17.804 -5.494 12.433 1.00 97.94 387 GLU A CA 1
ATOM 3074 C C . GLU A 1 387 ? -17.316 -5.031 11.058 1.00 97.94 387 GLU A C 1
ATOM 3076 O O . GLU A 1 387 ? -17.841 -4.076 10.467 1.00 97.94 387 GLU A O 1
ATOM 3081 N N . SER A 1 388 ? -16.270 -5.675 10.553 1.00 96.81 388 SER A N 1
ATOM 3082 C CA . SER A 1 388 ? -15.785 -5.487 9.188 1.00 96.81 388 SER A CA 1
ATOM 3083 C C . SER A 1 388 ? -16.677 -6.198 8.172 1.00 96.81 388 SER A C 1
ATOM 3085 O O . SER A 1 388 ? -17.328 -7.189 8.482 1.00 96.81 388 SER A O 1
ATOM 3087 N N . LEU A 1 389 ? -16.643 -5.724 6.927 1.00 94.56 389 LEU A N 1
ATOM 3088 C CA . LEU A 1 389 ? -17.165 -6.471 5.781 1.00 94.56 389 LEU A CA 1
ATOM 3089 C C . LEU A 1 389 ? -16.042 -7.295 5.148 1.00 94.56 389 LEU A C 1
ATOM 3091 O O . LEU A 1 389 ? -14.882 -6.881 5.181 1.00 94.56 389 LEU A O 1
ATOM 3095 N N . GLU A 1 390 ? -16.400 -8.427 4.551 1.00 91.94 390 GLU A N 1
ATOM 3096 C CA . GLU A 1 390 ? -15.454 -9.403 4.006 1.00 91.94 390 GLU A CA 1
ATOM 3097 C C . GLU A 1 390 ? -15.339 -9.324 2.482 1.00 91.94 390 GLU A C 1
ATOM 3099 O O . GLU A 1 390 ? -16.213 -8.791 1.793 1.00 91.94 390 GLU A O 1
ATOM 3104 N N . GLY A 1 391 ? -14.242 -9.871 1.950 1.00 90.50 391 GLY A N 1
ATOM 3105 C CA . GLY A 1 391 ? -13.983 -9.914 0.514 1.00 90.50 391 GLY A CA 1
ATOM 3106 C C . GLY A 1 391 ? -14.085 -8.535 -0.135 1.00 90.50 391 GLY A C 1
ATOM 3107 O O . GLY A 1 391 ? -13.694 -7.526 0.446 1.00 90.50 391 GLY A O 1
ATOM 3108 N N . TRP A 1 392 ? -14.665 -8.479 -1.332 1.00 88.69 392 TRP A N 1
ATOM 3109 C CA . TRP A 1 392 ? -14.827 -7.238 -2.093 1.00 88.69 392 TRP A CA 1
ATOM 3110 C C . TRP A 1 392 ? -15.771 -6.206 -1.457 1.00 88.69 392 TRP A C 1
ATOM 3112 O O . TRP A 1 392 ? -15.628 -5.011 -1.728 1.00 88.69 392 TRP A O 1
ATOM 3122 N N . ASP A 1 393 ? -16.686 -6.623 -0.573 1.00 88.25 393 ASP A N 1
ATOM 3123 C CA . ASP A 1 393 ? -17.615 -5.716 0.123 1.00 88.25 393 ASP A CA 1
ATOM 3124 C C . ASP A 1 393 ? -16.899 -4.833 1.163 1.00 88.25 393 ASP A C 1
ATOM 3126 O O . ASP A 1 393 ? -17.436 -3.833 1.665 1.00 88.25 393 ASP A O 1
ATOM 3130 N N . ARG A 1 394 ? -15.626 -5.134 1.454 1.00 87.69 394 ARG A N 1
ATOM 3131 C CA . ARG A 1 394 ? -14.759 -4.258 2.245 1.00 87.69 394 ARG A CA 1
ATOM 3132 C C . ARG A 1 394 ? -14.472 -2.917 1.563 1.00 87.69 394 ARG A C 1
ATOM 3134 O O . ARG A 1 394 ? -14.018 -1.978 2.219 1.00 87.69 394 ARG A O 1
ATOM 3141 N N . HIS A 1 395 ? -14.739 -2.800 0.267 1.00 82.56 395 HIS A N 1
ATOM 3142 C CA . HIS A 1 395 ? -14.466 -1.590 -0.491 1.00 82.56 395 HIS A CA 1
ATOM 3143 C C . HIS A 1 395 ? -15.740 -0.825 -0.828 1.00 82.56 395 HIS A C 1
ATOM 3145 O O . HIS A 1 395 ? -16.811 -1.385 -1.035 1.00 82.56 395 HIS A O 1
ATOM 3151 N N . GLN A 1 396 ? -15.614 0.498 -0.908 1.00 80.19 396 GLN A N 1
ATOM 3152 C CA . GLN A 1 396 ? -16.663 1.353 -1.445 1.00 80.19 396 GLN A CA 1
ATOM 3153 C C . GLN A 1 396 ? -16.040 2.337 -2.423 1.00 80.19 396 GLN A C 1
ATOM 3155 O O . GLN A 1 396 ? -15.254 3.202 -2.035 1.00 80.19 396 GLN A O 1
ATOM 3160 N N . TYR A 1 397 ? -16.430 2.221 -3.688 1.00 80.44 397 TYR A N 1
ATOM 3161 C CA . TYR A 1 397 ? -15.957 3.104 -4.743 1.00 80.44 397 TYR A CA 1
ATOM 3162 C C . TYR A 1 397 ? -17.024 4.106 -5.135 1.00 80.44 397 TYR A C 1
ATOM 3164 O O . TYR A 1 397 ? -18.223 3.819 -5.163 1.00 80.44 397 TYR A O 1
ATOM 3172 N N . CYS A 1 398 ? -16.568 5.302 -5.475 1.00 77.31 398 CYS A N 1
ATOM 3173 C CA . CYS A 1 398 ? -17.398 6.328 -6.059 1.00 77.31 398 CYS A CA 1
ATOM 3174 C C . CYS A 1 398 ? -16.662 6.985 -7.221 1.00 77.31 398 CYS A C 1
ATOM 3176 O O . CYS A 1 398 ? -15.435 7.063 -7.258 1.00 77.31 398 CYS A O 1
ATOM 3178 N N . VAL A 1 399 ? -17.435 7.473 -8.181 1.00 74.31 399 VAL A N 1
ATOM 3179 C CA . VAL A 1 399 ? -16.936 8.270 -9.289 1.00 74.31 399 VAL A CA 1
ATOM 3180 C C . VAL A 1 399 ? -17.488 9.681 -9.181 1.00 74.31 399 VAL A C 1
ATOM 3182 O O . VAL A 1 399 ? -18.649 9.901 -8.836 1.00 74.31 399 VAL A O 1
ATOM 3185 N N . VAL A 1 400 ? -16.628 10.655 -9.453 1.00 69.81 400 VAL A N 1
ATOM 3186 C CA . VAL A 1 400 ? -16.940 12.077 -9.342 1.00 69.81 400 VAL A CA 1
ATOM 3187 C C . VAL A 1 400 ? -16.595 12.743 -10.664 1.00 69.81 400 VAL A C 1
ATOM 3189 O O . VAL A 1 400 ? -15.548 12.472 -11.254 1.00 69.81 400 VAL A O 1
ATOM 3192 N N . GLY A 1 401 ? -17.452 13.640 -11.139 1.00 66.81 401 GLY A N 1
ATOM 3193 C CA . GLY A 1 401 ? -17.132 14.448 -12.305 1.00 66.81 401 GLY A CA 1
ATOM 3194 C C . GLY A 1 401 ? -18.051 15.645 -12.461 1.00 66.81 401 GLY A C 1
ATOM 3195 O O . GLY A 1 401 ? -19.011 15.831 -11.715 1.00 66.81 401 GLY A O 1
ATOM 3196 N N . SER A 1 402 ? -17.788 16.449 -13.488 1.00 68.50 402 SER A N 1
ATOM 3197 C CA . SER A 1 402 ? -18.645 17.589 -13.834 1.00 68.50 402 SER A CA 1
ATOM 31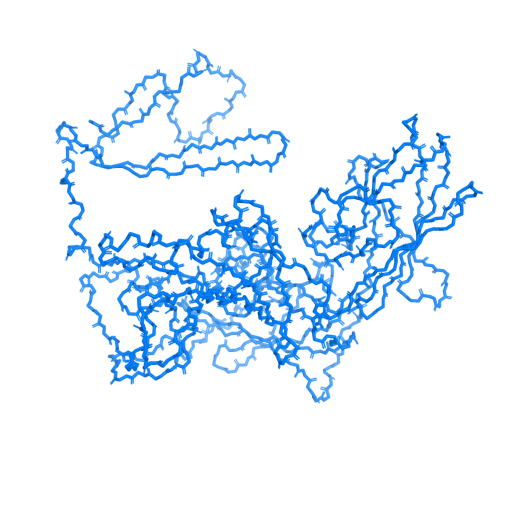98 C C . SER A 1 402 ? -20.105 17.183 -14.075 1.00 68.50 402 SER A C 1
ATOM 3200 O O . SER A 1 402 ? -21.012 17.956 -13.786 1.00 68.50 402 SER A O 1
ATOM 3202 N N . TRP A 1 403 ? -20.341 15.958 -14.553 1.00 68.31 403 TRP A N 1
ATOM 3203 C CA . TRP A 1 403 ? -21.670 15.397 -14.804 1.00 68.31 403 TRP A CA 1
ATOM 3204 C C . TRP A 1 403 ? -22.467 15.086 -13.530 1.00 68.31 403 TRP A C 1
ATOM 3206 O O . TRP A 1 403 ? -23.692 15.049 -13.590 1.00 68.31 403 TRP A O 1
ATOM 3216 N N . SER A 1 404 ? -21.802 14.892 -12.389 1.00 67.06 404 SER A N 1
ATOM 3217 C CA . SER A 1 404 ? -22.450 14.688 -11.091 1.00 67.06 404 SER A CA 1
ATOM 3218 C C . SER A 1 404 ? -22.487 15.967 -10.249 1.00 67.06 404 SER A C 1
ATOM 3220 O O . SER A 1 404 ? -22.797 15.916 -9.064 1.00 67.06 404 SER A O 1
ATOM 3222 N N . GLY A 1 405 ? -22.121 17.122 -10.825 1.00 69.50 405 GLY A N 1
ATOM 3223 C CA . GLY A 1 405 ? -21.929 18.354 -10.056 1.00 69.50 405 GLY A CA 1
ATOM 3224 C C . GLY A 1 405 ? -20.827 18.217 -9.003 1.00 69.50 405 GLY A C 1
ATOM 3225 O O . GLY A 1 405 ? -20.895 18.868 -7.967 1.00 69.50 405 GLY A O 1
ATOM 3226 N N . TRP A 1 406 ? -19.842 17.345 -9.253 1.00 74.06 406 TRP A N 1
ATOM 3227 C CA . TRP A 1 406 ? -18.807 16.947 -8.296 1.00 74.06 406 TRP A CA 1
ATOM 3228 C C . TRP A 1 406 ? -19.327 16.252 -7.028 1.00 74.06 406 TRP A C 1
ATOM 3230 O O . TRP A 1 406 ? -18.588 16.098 -6.059 1.00 74.06 406 TRP A O 1
ATOM 3240 N N . VAL A 1 407 ? -20.569 15.764 -7.049 1.00 76.81 407 VAL A N 1
ATOM 3241 C CA . VAL A 1 407 ? -21.106 14.884 -6.008 1.00 76.81 407 VAL A CA 1
ATOM 3242 C C . VAL A 1 407 ? -20.671 13.441 -6.301 1.00 76.81 407 VAL A C 1
ATOM 3244 O O . VAL A 1 407 ? -20.777 13.007 -7.452 1.00 76.81 407 VAL A O 1
ATOM 3247 N N . PRO A 1 408 ? -20.175 12.674 -5.317 1.00 77.31 408 PRO A N 1
ATOM 3248 C CA . PRO A 1 408 ? -19.813 11.276 -5.530 1.00 77.31 408 PRO A CA 1
ATOM 3249 C C . PRO A 1 408 ? -21.004 10.398 -5.921 1.00 77.31 408 PRO A C 1
ATOM 3251 O O . PRO A 1 408 ? -22.002 10.337 -5.207 1.00 77.31 408 PRO A O 1
ATOM 3254 N N . ALA A 1 409 ? -20.876 9.682 -7.037 1.00 77.62 409 ALA A N 1
ATOM 3255 C CA . ALA A 1 409 ? -21.809 8.645 -7.461 1.00 77.62 409 ALA A CA 1
ATOM 3256 C C . ALA A 1 409 ? -21.218 7.269 -7.131 1.00 77.62 409 ALA A C 1
ATOM 3258 O O . ALA A 1 409 ? -20.119 6.951 -7.580 1.00 77.62 409 ALA A O 1
ATOM 3259 N N . ALA A 1 410 ? -21.924 6.465 -6.336 1.00 83.31 410 ALA A N 1
ATOM 3260 C CA . ALA A 1 410 ? -21.450 5.143 -5.935 1.00 83.31 410 ALA A CA 1
ATOM 3261 C C . ALA A 1 410 ? -21.294 4.204 -7.143 1.00 83.31 410 ALA A C 1
ATOM 3263 O O . ALA A 1 410 ? -22.106 4.225 -8.071 1.00 83.31 410 ALA A O 1
ATOM 3264 N N . MET A 1 411 ? -20.249 3.383 -7.114 1.00 85.94 411 MET A N 1
ATOM 3265 C CA . MET A 1 411 ? -20.048 2.286 -8.054 1.00 85.94 411 MET A CA 1
ATOM 3266 C C . MET A 1 411 ? -20.578 0.987 -7.441 1.00 85.94 411 MET A C 1
ATOM 3268 O O . MET A 1 411 ? -20.562 0.821 -6.223 1.00 85.94 411 MET A O 1
ATOM 3272 N N . VAL A 1 412 ? -21.028 0.069 -8.289 1.00 87.06 412 VAL A N 1
ATOM 3273 C CA . VAL A 1 412 ? -21.551 -1.244 -7.894 1.00 87.06 412 VAL A CA 1
ATOM 3274 C C . VAL A 1 412 ? -20.647 -2.319 -8.480 1.00 87.06 412 VAL A C 1
ATOM 3276 O O . VAL A 1 412 ? -20.253 -2.211 -9.642 1.00 87.06 412 VAL A O 1
ATOM 3279 N N . MET A 1 413 ? -20.301 -3.328 -7.684 1.00 87.75 413 MET A N 1
ATOM 3280 C CA . MET A 1 413 ? -19.518 -4.463 -8.168 1.00 87.75 413 MET A CA 1
ATOM 3281 C C . MET A 1 413 ? -20.306 -5.245 -9.225 1.00 87.75 413 MET A C 1
ATOM 3283 O O . MET A 1 413 ? -21.515 -5.443 -9.094 1.00 87.75 413 MET A O 1
ATOM 3287 N N . ASP A 1 414 ? -19.621 -5.683 -10.274 1.00 85.88 414 ASP A N 1
ATOM 3288 C CA . ASP A 1 414 ? -20.172 -6.608 -11.247 1.00 85.88 414 ASP A CA 1
ATOM 3289 C C . ASP A 1 414 ? -20.278 -8.008 -10.621 1.00 85.88 414 ASP A C 1
ATOM 3291 O O . ASP A 1 414 ? -19.260 -8.571 -10.217 1.00 85.88 414 ASP A O 1
ATOM 3295 N N . PRO A 1 415 ? -21.481 -8.600 -10.540 1.00 86.06 415 PRO A N 1
ATOM 3296 C CA . PRO A 1 415 ? -21.643 -9.936 -9.978 1.00 86.06 415 PRO A CA 1
ATOM 3297 C C . PRO A 1 415 ? -20.982 -11.041 -10.820 1.00 86.06 415 PRO A C 1
ATOM 3299 O O . PRO A 1 415 ? -20.717 -12.115 -10.287 1.00 86.06 415 PRO A O 1
ATOM 3302 N N . ALA A 1 416 ? -20.736 -10.816 -12.117 1.00 88.38 416 ALA A N 1
ATOM 3303 C CA . ALA A 1 416 ? -20.088 -11.787 -13.000 1.00 88.38 416 ALA A CA 1
ATOM 3304 C C . ALA A 1 416 ? -18.553 -11.720 -12.943 1.00 88.38 416 ALA A C 1
ATOM 3306 O O . ALA A 1 416 ? -17.884 -12.706 -13.245 1.00 88.38 416 ALA A O 1
ATOM 3307 N N . GLU A 1 417 ? -17.997 -10.574 -12.549 1.00 85.38 417 GLU A N 1
ATOM 3308 C CA . GLU A 1 417 ? -16.554 -10.336 -12.464 1.00 85.38 417 GLU A CA 1
ATOM 3309 C C . GLU A 1 417 ? -16.215 -9.658 -11.122 1.00 85.38 417 GLU A C 1
ATOM 3311 O O . GLU A 1 417 ? -16.094 -8.430 -11.065 1.00 85.38 417 GLU A O 1
ATOM 3316 N N . PRO A 1 418 ? -16.057 -10.427 -10.026 1.00 85.06 418 PRO A N 1
ATOM 3317 C CA . PRO A 1 418 ? -15.659 -9.880 -8.730 1.00 85.06 418 PRO A CA 1
ATOM 3318 C C . PRO A 1 418 ? -14.382 -9.029 -8.826 1.00 85.06 418 PRO A C 1
ATOM 3320 O O . PRO A 1 418 ? -13.440 -9.384 -9.535 1.00 85.06 418 PRO A O 1
ATOM 3323 N N . GLY A 1 419 ? -14.370 -7.884 -8.138 1.00 81.12 419 GLY A N 1
ATOM 3324 C CA . GLY A 1 419 ? -13.298 -6.880 -8.232 1.00 81.12 419 GLY A CA 1
ATOM 3325 C C . GLY A 1 419 ? -13.451 -5.866 -9.371 1.00 81.12 419 GLY A C 1
ATOM 3326 O O . GLY A 1 419 ? -12.713 -4.876 -9.434 1.00 81.12 419 GLY A O 1
ATOM 3327 N N . LEU A 1 420 ? -14.440 -6.054 -10.250 1.00 82.75 420 LEU A N 1
ATOM 3328 C CA . LEU A 1 420 ? -14.838 -5.071 -11.251 1.00 82.75 420 LEU A CA 1
ATOM 3329 C C . LEU A 1 420 ? -15.978 -4.206 -10.709 1.00 82.75 420 LEU A C 1
ATOM 3331 O O . LEU A 1 420 ? -17.067 -4.703 -10.452 1.00 82.75 420 LEU A O 1
ATOM 3335 N N . PHE A 1 421 ? -15.775 -2.898 -10.591 1.00 81.50 421 PHE A N 1
ATOM 3336 C CA . PHE A 1 421 ? -16.809 -1.959 -10.153 1.00 81.50 421 PHE A CA 1
ATOM 3337 C C . PHE A 1 421 ? -17.259 -1.079 -11.317 1.00 81.50 421 PHE A C 1
ATOM 3339 O O . PHE A 1 421 ? -16.446 -0.545 -12.079 1.00 81.50 421 PHE A O 1
ATOM 3346 N N . LYS A 1 422 ? -18.575 -0.899 -11.450 1.00 80.94 422 LYS A N 1
ATOM 3347 C CA . LYS A 1 422 ? -19.214 -0.153 -12.538 1.00 80.94 422 LYS A CA 1
ATOM 3348 C C . LYS A 1 422 ? -20.043 1.009 -12.005 1.00 80.94 422 LYS A C 1
ATOM 3350 O O . LYS A 1 422 ? -20.751 0.890 -11.008 1.00 80.94 422 LYS A O 1
ATOM 3355 N N . ALA A 1 423 ? -19.992 2.134 -12.708 1.00 77.38 423 ALA A N 1
ATOM 3356 C CA . ALA A 1 423 ? -20.932 3.236 -12.543 1.00 77.38 423 ALA A CA 1
ATOM 3357 C C . ALA A 1 423 ? -21.506 3.661 -13.893 1.00 77.38 423 ALA A C 1
ATOM 3359 O O . ALA A 1 423 ? -20.831 3.608 -14.924 1.00 77.38 423 ALA A O 1
ATOM 3360 N N . TYR A 1 424 ? -22.754 4.118 -13.866 1.00 72.00 424 TYR A N 1
ATOM 3361 C CA . TYR A 1 424 ? -23.504 4.497 -15.056 1.00 72.00 424 TYR A CA 1
ATOM 3362 C C . TYR A 1 424 ? -23.797 5.995 -15.033 1.00 72.00 424 TYR A C 1
ATOM 3364 O O . TYR A 1 424 ? -24.304 6.528 -14.045 1.00 72.00 424 TYR A O 1
ATOM 3372 N N . GLY A 1 425 ? -23.490 6.676 -16.137 1.00 67.94 425 GLY A N 1
ATOM 3373 C CA . GLY A 1 425 ? -23.732 8.107 -16.308 1.00 67.94 425 GLY A CA 1
ATOM 3374 C C . GLY A 1 425 ? -24.444 8.419 -17.623 1.00 67.94 425 GLY A C 1
ATOM 3375 O O . GLY A 1 425 ? -24.285 7.719 -18.625 1.00 67.94 425 GLY A O 1
ATOM 3376 N N . LYS A 1 426 ? -25.225 9.507 -17.639 1.00 62.91 426 LYS A N 1
ATOM 3377 C CA . LYS A 1 426 ? -25.810 10.062 -18.870 1.00 62.91 426 LYS A CA 1
ATOM 3378 C C . LYS A 1 426 ? -24.918 11.173 -19.408 1.00 62.91 426 LYS A C 1
ATOM 3380 O O . LYS A 1 426 ? -24.615 12.125 -18.691 1.00 62.91 426 LYS A O 1
ATOM 3385 N N . VAL A 1 427 ? -24.550 11.095 -20.684 1.00 57.50 427 VAL A N 1
ATOM 3386 C CA . VAL A 1 427 ? -23.818 12.176 -21.356 1.00 57.50 427 VAL A CA 1
ATOM 3387 C C . VAL A 1 427 ? -24.812 13.181 -21.941 1.00 57.50 427 VAL A C 1
ATOM 3389 O O . VAL A 1 427 ? -25.756 12.813 -22.639 1.00 57.50 427 VAL A O 1
ATOM 3392 N N . GLY A 1 428 ? -24.621 14.470 -21.643 1.00 51.97 428 GLY A N 1
ATOM 3393 C CA . GLY A 1 428 ? -25.462 15.549 -22.171 1.00 51.97 428 GLY A CA 1
ATOM 3394 C C . GLY A 1 428 ? -25.302 15.762 -23.686 1.00 51.97 428 GLY A C 1
ATOM 3395 O O . GLY A 1 428 ? -24.272 15.439 -24.270 1.00 51.97 428 GLY A O 1
ATOM 3396 N N . LYS A 1 429 ? -26.307 16.378 -24.330 1.00 47.81 429 LYS A N 1
ATOM 3397 C CA . LYS A 1 429 ? -26.377 16.596 -25.797 1.00 47.81 429 LYS A CA 1
ATOM 3398 C C . LYS A 1 429 ? -25.256 17.475 -26.392 1.00 47.81 429 LYS A C 1
ATOM 3400 O O . LYS A 1 429 ? -25.097 17.509 -27.607 1.00 47.81 429 LYS A O 1
ATOM 3405 N N . ALA A 1 430 ? -24.485 18.190 -25.573 1.00 43.09 430 ALA A N 1
ATOM 3406 C CA . ALA A 1 430 ? -23.439 19.112 -26.016 1.00 43.09 430 ALA A CA 1
ATOM 3407 C C . ALA A 1 430 ? -22.045 18.459 -25.995 1.00 43.09 430 ALA A C 1
ATOM 3409 O O . ALA A 1 430 ? -21.142 18.892 -25.281 1.00 43.09 430 ALA A O 1
ATOM 3410 N N . LEU A 1 431 ? -21.843 17.423 -26.806 1.00 40.72 431 LEU A N 1
ATOM 3411 C CA . LEU A 1 431 ? -20.499 16.936 -27.120 1.00 40.72 431 LEU A CA 1
ATOM 3412 C C . LEU A 1 431 ? -19.877 17.901 -28.139 1.00 40.72 431 LEU A C 1
ATOM 3414 O O . LEU A 1 431 ? -20.042 17.745 -29.348 1.00 40.72 431 LEU A O 1
ATOM 3418 N N . SER A 1 432 ? -19.193 18.951 -27.670 1.00 35.06 432 SER A N 1
ATOM 3419 C CA . SER A 1 432 ? -18.448 19.822 -28.584 1.00 35.06 432 SER A CA 1
ATOM 3420 C C . SER A 1 432 ? -17.269 19.035 -29.173 1.00 35.06 432 SER A C 1
ATOM 3422 O O . SER A 1 432 ? -16.214 18.889 -28.561 1.00 35.06 432 SER A O 1
ATOM 3424 N N . LEU A 1 433 ? -17.453 18.501 -30.381 1.00 32.69 433 LEU A N 1
ATOM 3425 C CA . LEU A 1 433 ? -16.425 17.852 -31.203 1.00 32.69 433 LEU A CA 1
ATOM 3426 C C . LEU A 1 433 ? -15.458 18.884 -31.811 1.00 32.69 433 LEU A C 1
ATOM 3428 O O . LEU A 1 433 ? -15.073 18.791 -32.975 1.00 32.69 433 LEU A O 1
ATOM 3432 N N . ARG A 1 434 ? -15.065 19.917 -31.059 1.00 27.12 434 ARG A N 1
ATOM 3433 C CA . ARG A 1 434 ? -14.067 20.871 -31.546 1.00 27.12 434 ARG A CA 1
ATOM 3434 C C . ARG A 1 434 ? -12.670 20.366 -31.189 1.00 27.12 434 ARG A C 1
ATOM 3436 O O . ARG A 1 434 ? -12.138 20.689 -30.133 1.00 27.12 434 ARG A O 1
ATOM 3443 N N . LYS A 1 435 ? -12.100 19.657 -32.175 1.00 25.77 435 LYS A N 1
ATOM 3444 C CA . LYS A 1 435 ? -10.705 19.214 -32.393 1.00 25.77 435 LYS A CA 1
ATOM 3445 C C . LYS A 1 435 ? -10.456 17.715 -32.134 1.00 25.77 435 LYS A C 1
ATOM 3447 O O . LYS A 1 435 ? -10.784 17.223 -31.055 1.00 25.77 435 LYS A O 1
ATOM 3452 N N . PRO A 1 436 ? -9.839 16.989 -33.091 1.00 30.06 436 PRO A N 1
ATOM 3453 C CA . PRO A 1 436 ? -9.391 15.620 -32.886 1.00 30.06 436 PRO A CA 1
ATOM 3454 C C . PRO A 1 436 ? -8.144 15.678 -32.004 1.00 30.06 436 PRO A C 1
ATOM 3456 O O . PRO A 1 436 ? -7.020 15.837 -32.468 1.00 30.06 436 PRO A O 1
ATOM 3459 N N . CYS A 1 437 ? -8.348 15.653 -30.695 1.00 27.30 437 CYS A N 1
ATOM 3460 C CA . CYS A 1 437 ? -7.269 15.520 -29.735 1.00 27.30 437 CYS A CA 1
ATOM 3461 C C . CYS A 1 437 ? -7.550 14.266 -28.918 1.00 27.30 437 CYS A C 1
ATOM 3463 O O . CYS A 1 437 ? -8.638 14.142 -28.364 1.00 27.30 437 CYS A O 1
ATOM 3465 N N . LEU A 1 438 ? -6.551 13.384 -28.873 1.00 30.14 438 LEU A N 1
ATOM 3466 C CA . LEU A 1 438 ? -6.213 12.284 -27.951 1.00 30.14 438 LEU A CA 1
ATOM 3467 C C . LEU A 1 438 ? -6.602 12.456 -26.452 1.00 30.14 438 LEU A C 1
ATOM 3469 O O . LEU A 1 438 ? -5.856 12.097 -25.551 1.00 30.14 438 LEU A O 1
ATOM 3473 N N . LYS A 1 439 ? -7.769 13.019 -26.138 1.00 33.56 439 LYS A N 1
ATOM 3474 C CA . LYS A 1 439 ? -8.202 13.440 -24.797 1.00 33.56 439 LYS A CA 1
ATOM 3475 C C . LYS A 1 439 ? -9.588 12.901 -24.431 1.00 33.56 439 LYS A C 1
ATOM 3477 O O . LYS A 1 439 ? -10.337 13.570 -23.730 1.00 33.56 439 LYS A O 1
ATOM 3482 N N . ARG A 1 440 ? -9.952 11.705 -24.904 1.00 36.75 440 ARG A N 1
ATOM 3483 C CA . ARG A 1 440 ? -11.201 11.036 -24.483 1.00 36.75 440 ARG A CA 1
ATOM 3484 C C . ARG A 1 440 ? -11.038 10.165 -23.229 1.00 36.75 440 ARG A C 1
ATOM 3486 O O . ARG A 1 440 ? -12.006 10.007 -22.505 1.00 36.75 440 ARG A O 1
ATOM 3493 N N . ALA A 1 441 ? -9.821 9.710 -22.917 1.00 33.56 441 ALA A N 1
ATOM 3494 C CA . ALA A 1 441 ? -9.515 8.942 -21.700 1.00 33.56 441 ALA A CA 1
ATOM 3495 C C . ALA A 1 441 ? -8.658 9.720 -20.674 1.00 33.56 441 ALA A C 1
ATOM 3497 O O . ALA A 1 441 ? -8.809 9.555 -19.467 1.00 33.56 441 ALA A O 1
ATOM 3498 N N . ALA A 1 442 ? -7.799 10.635 -21.140 1.00 30.03 442 ALA A N 1
ATOM 3499 C CA . ALA A 1 442 ? -6.756 11.252 -20.312 1.00 30.03 442 ALA A CA 1
ATOM 3500 C C . ALA A 1 442 ? -7.256 12.233 -19.229 1.00 30.03 442 ALA A C 1
ATOM 3502 O O . ALA A 1 442 ? -6.566 12.441 -18.236 1.00 30.03 442 ALA A O 1
ATOM 3503 N N . PHE A 1 443 ? -8.434 12.846 -19.397 1.00 31.98 443 PHE A N 1
ATOM 3504 C CA . PHE A 1 443 ? -8.933 13.849 -18.442 1.00 31.98 443 PHE A CA 1
ATOM 3505 C C . PHE A 1 443 ? -9.708 13.226 -17.269 1.00 31.98 443 PHE A C 1
ATOM 3507 O O . PHE A 1 443 ? -9.671 13.753 -16.164 1.00 31.98 443 PHE A O 1
ATOM 3514 N N . ALA A 1 444 ? -10.356 12.076 -17.481 1.00 31.59 444 ALA A N 1
ATOM 3515 C CA . ALA A 1 444 ? -11.017 11.326 -16.410 1.00 31.59 444 ALA A CA 1
ATOM 3516 C C . ALA A 1 444 ? -10.008 10.504 -15.583 1.00 31.59 444 ALA A C 1
ATOM 3518 O O . ALA A 1 444 ? -10.127 10.433 -14.362 1.00 31.59 444 ALA A O 1
ATOM 3519 N N . ALA A 1 445 ? -8.950 9.991 -16.225 1.00 33.53 445 ALA A N 1
ATOM 3520 C CA . ALA A 1 445 ? -7.852 9.300 -15.547 1.00 33.53 445 ALA A CA 1
ATOM 3521 C C . ALA A 1 445 ? -7.084 10.204 -14.558 1.00 33.53 445 ALA A C 1
ATOM 3523 O O . ALA A 1 445 ? -6.697 9.735 -13.493 1.00 33.53 445 ALA A O 1
ATOM 3524 N N . GLN A 1 446 ? -6.928 11.505 -14.849 1.00 31.92 446 GLN A N 1
ATOM 3525 C CA . GLN A 1 446 ? -6.302 12.459 -13.915 1.00 31.92 446 GLN A CA 1
ATOM 3526 C C . GLN A 1 446 ? -7.117 12.675 -12.627 1.00 31.92 446 GLN A C 1
ATOM 3528 O O . GLN A 1 446 ? -6.531 12.910 -11.573 1.00 31.92 446 GLN A O 1
ATOM 3533 N N . VAL A 1 447 ? -8.449 12.564 -12.689 1.00 34.25 447 VAL A N 1
ATOM 3534 C CA . VAL A 1 447 ? -9.332 12.718 -11.517 1.00 34.25 447 VAL A CA 1
ATOM 3535 C C . VAL A 1 447 ? -9.336 11.445 -10.664 1.00 34.25 447 VAL A C 1
ATOM 3537 O O . VAL A 1 447 ? -9.277 11.531 -9.440 1.00 34.25 447 VAL A O 1
ATOM 3540 N N . ALA A 1 448 ? -9.300 10.267 -11.297 1.00 33.16 448 ALA A N 1
ATOM 3541 C CA . ALA A 1 448 ? -9.154 8.987 -10.603 1.00 33.16 448 ALA A CA 1
ATOM 3542 C C . ALA A 1 448 ? -7.771 8.839 -9.932 1.00 33.16 448 ALA A C 1
ATOM 3544 O O . ALA A 1 448 ? -7.692 8.383 -8.795 1.00 33.16 448 ALA A O 1
ATOM 3545 N N . GLN A 1 449 ? -6.693 9.309 -10.578 1.00 33.06 449 GLN A N 1
ATOM 3546 C CA . GLN A 1 449 ? -5.342 9.326 -9.996 1.00 33.06 449 GLN A CA 1
ATOM 3547 C C . GLN A 1 449 ? -5.229 10.247 -8.776 1.00 33.06 449 GLN A C 1
ATOM 3549 O O . GLN A 1 449 ? -4.591 9.866 -7.801 1.00 33.06 449 GLN A O 1
ATOM 3554 N N . ALA A 1 450 ? -5.855 11.429 -8.795 1.00 28.33 450 ALA A N 1
ATOM 3555 C CA . ALA A 1 450 ? -5.832 12.344 -7.651 1.00 28.33 450 ALA A CA 1
ATOM 3556 C C . ALA A 1 450 ? -6.593 11.784 -6.433 1.00 28.33 450 ALA A C 1
ATOM 3558 O O . ALA A 1 450 ? -6.167 11.989 -5.299 1.00 28.33 450 ALA A O 1
ATOM 3559 N N . TRP A 1 451 ? -7.678 11.035 -6.663 1.00 34.47 451 TRP A N 1
ATOM 3560 C CA . TRP A 1 451 ? -8.452 10.393 -5.596 1.00 34.47 451 TRP A CA 1
ATOM 3561 C C . TRP A 1 451 ? -7.779 9.115 -5.065 1.00 34.47 451 TRP A C 1
ATOM 3563 O O . TRP A 1 451 ? -7.708 8.925 -3.851 1.00 34.47 451 TRP A O 1
ATOM 3573 N N . SER A 1 452 ? -7.201 8.301 -5.958 1.00 33.84 452 SER A N 1
ATOM 3574 C CA . SER A 1 452 ? -6.359 7.134 -5.643 1.00 33.84 452 SER A CA 1
ATOM 3575 C C . SER A 1 452 ? -5.154 7.515 -4.774 1.00 33.84 452 SER A C 1
ATOM 3577 O O . SER A 1 452 ? -4.899 6.878 -3.755 1.00 33.84 452 SER A O 1
ATOM 3579 N N . HIS A 1 453 ? -4.480 8.630 -5.077 1.00 34.09 453 HIS A N 1
ATOM 3580 C CA . HIS A 1 453 ? -3.346 9.114 -4.279 1.00 34.09 453 HIS A CA 1
ATOM 3581 C C . HIS A 1 453 ? -3.734 9.523 -2.845 1.00 34.09 453 HIS A C 1
ATOM 3583 O O . HIS A 1 453 ? -2.881 9.546 -1.957 1.00 34.09 453 HIS A O 1
ATOM 3589 N N . GLN A 1 454 ? -5.010 9.852 -2.625 1.00 31.11 454 GLN A N 1
ATOM 3590 C CA . GLN A 1 454 ? -5.565 10.261 -1.335 1.00 31.11 454 GLN A CA 1
ATOM 3591 C C . GLN A 1 454 ? -6.162 9.075 -0.546 1.00 31.11 454 GLN A C 1
ATOM 3593 O O . GLN A 1 454 ? -6.268 9.166 0.675 1.00 31.11 454 GLN A O 1
ATOM 3598 N N . HIS A 1 455 ? -6.501 7.963 -1.216 1.00 34.88 455 HIS A N 1
ATOM 3599 C CA . HIS A 1 455 ? -7.232 6.826 -0.632 1.00 34.88 455 HIS A CA 1
ATOM 3600 C C . HIS A 1 455 ? -6.632 5.440 -0.943 1.00 34.88 455 HIS A C 1
ATOM 3602 O O . HIS A 1 455 ? -7.308 4.442 -0.737 1.00 34.88 455 HIS A O 1
ATOM 3608 N N . GLY A 1 456 ? -5.393 5.354 -1.440 1.00 32.31 456 GLY A N 1
ATOM 3609 C CA . GLY A 1 456 ? -4.607 4.113 -1.597 1.00 32.31 456 GLY A CA 1
ATOM 3610 C C . GLY A 1 456 ? -5.183 3.023 -2.509 1.00 32.31 456 GLY A C 1
ATOM 3611 O O . GLY A 1 456 ? -4.553 1.987 -2.660 1.00 32.31 456 GLY A O 1
ATOM 3612 N N . ALA A 1 457 ? -6.328 3.232 -3.161 1.00 33.97 457 ALA A N 1
ATOM 3613 C CA . ALA A 1 457 ? -6.847 2.287 -4.145 1.00 33.97 457 ALA A CA 1
ATOM 3614 C C . ALA A 1 457 ? -6.097 2.438 -5.476 1.00 33.97 457 ALA A C 1
ATOM 3616 O O . ALA A 1 457 ? -6.215 3.473 -6.140 1.00 33.97 457 ALA A O 1
ATOM 3617 N N . TYR A 1 458 ? -5.331 1.426 -5.878 1.00 39.22 458 TYR A N 1
ATOM 3618 C CA . TYR A 1 458 ? -4.683 1.374 -7.188 1.00 39.22 458 TYR A CA 1
ATOM 3619 C C . TYR A 1 458 ? -5.697 0.957 -8.263 1.00 39.22 458 TYR A C 1
ATOM 3621 O O . TYR A 1 458 ? -6.272 -0.122 -8.205 1.00 39.22 458 TYR A O 1
ATOM 3629 N N . ILE A 1 459 ? -5.936 1.827 -9.246 1.00 41.38 459 ILE A N 1
ATOM 3630 C CA . ILE A 1 459 ? -6.851 1.553 -10.362 1.00 41.38 459 ILE A CA 1
ATOM 3631 C C . ILE A 1 459 ? -6.012 1.074 -11.545 1.00 41.38 459 ILE A C 1
ATOM 3633 O O . ILE A 1 459 ? -5.339 1.882 -12.186 1.00 41.38 459 ILE A O 1
ATOM 3637 N N . GLU A 1 460 ? -6.067 -0.223 -11.848 1.00 34.47 460 GLU A N 1
ATOM 3638 C CA . GLU A 1 460 ? -5.304 -0.823 -12.951 1.00 34.47 460 GLU A CA 1
ATOM 3639 C C . GLU A 1 460 ? -5.822 -0.341 -14.311 1.00 34.47 460 GLU A C 1
ATOM 3641 O O . GLU A 1 460 ? -5.056 -0.004 -15.219 1.00 34.47 460 GLU A O 1
ATOM 3646 N N . ARG A 1 461 ? -7.151 -0.288 -14.459 1.00 36.22 461 ARG A N 1
ATOM 3647 C CA . ARG A 1 461 ? -7.798 0.069 -15.720 1.00 36.22 461 ARG A CA 1
ATOM 3648 C C . ARG A 1 461 ? -9.042 0.907 -15.461 1.00 36.22 461 ARG A C 1
ATOM 3650 O O . ARG A 1 461 ? -10.002 0.445 -14.854 1.00 36.22 461 ARG A O 1
ATOM 3657 N N . PHE A 1 462 ? -9.018 2.141 -15.961 1.00 39.22 462 PHE A N 1
ATOM 3658 C CA . PHE A 1 462 ? -10.193 3.002 -16.057 1.00 39.22 462 PHE A CA 1
ATOM 3659 C C . PHE A 1 462 ? -10.682 2.989 -17.505 1.00 39.22 462 PHE A C 1
ATOM 3661 O O . PHE A 1 462 ? -10.009 3.521 -18.394 1.00 39.22 462 PHE A O 1
ATOM 3668 N N . GLN A 1 463 ? -11.833 2.369 -17.759 1.00 35.97 463 GLN A N 1
ATOM 3669 C CA . GLN A 1 463 ? -12.450 2.359 -19.086 1.00 35.97 463 GLN A CA 1
ATOM 3670 C C . GLN A 1 463 ? -13.754 3.144 -19.090 1.00 35.97 463 GLN A C 1
ATOM 3672 O O . GLN A 1 463 ? -14.613 2.978 -18.229 1.00 35.97 463 GLN A O 1
ATOM 3677 N N . VAL A 1 464 ? -13.882 4.001 -20.101 1.00 38.81 464 VAL A N 1
ATOM 3678 C CA . VAL A 1 464 ? -15.114 4.705 -20.446 1.00 38.81 464 VAL A CA 1
ATOM 3679 C C . VAL A 1 464 ? -15.672 4.005 -21.679 1.00 38.81 464 VAL A C 1
ATOM 3681 O O . VAL A 1 464 ? -15.187 4.243 -22.786 1.00 38.81 464 VAL A O 1
ATOM 3684 N N . ALA A 1 465 ? -16.644 3.116 -21.495 1.00 33.53 465 ALA A N 1
ATOM 3685 C CA . ALA A 1 465 ? -17.372 2.516 -22.606 1.00 33.53 465 ALA A CA 1
ATOM 3686 C C . ALA A 1 465 ? -18.602 3.378 -22.912 1.00 33.53 465 ALA A C 1
ATOM 3688 O O . ALA A 1 465 ? -19.335 3.769 -22.005 1.00 33.53 465 ALA A O 1
ATOM 3689 N N . VAL A 1 466 ? -18.806 3.718 -24.183 1.00 33.12 466 VAL A N 1
ATOM 3690 C CA . VAL A 1 466 ? -20.053 4.327 -24.657 1.00 33.12 466 VAL A CA 1
ATOM 3691 C C . VAL A 1 466 ? -20.819 3.202 -25.332 1.00 33.12 466 VAL A C 1
ATOM 3693 O O . VAL A 1 466 ? -20.345 2.701 -26.351 1.00 33.12 466 VAL A O 1
ATOM 3696 N N . ASP A 1 467 ? -21.967 2.807 -24.786 1.00 31.03 467 ASP A N 1
ATOM 3697 C CA . ASP A 1 467 ? -22.823 1.845 -25.477 1.00 31.03 467 ASP A CA 1
ATOM 3698 C C . ASP A 1 467 ? -23.380 2.508 -26.736 1.00 31.03 467 ASP A C 1
ATOM 3700 O O . ASP A 1 467 ? -24.072 3.532 -26.697 1.00 31.03 467 ASP A O 1
ATOM 3704 N N . GLY A 1 468 ? -23.023 1.932 -27.873 1.00 32.44 468 GLY A N 1
ATOM 3705 C CA . GLY A 1 468 ? -23.485 2.332 -29.188 1.00 32.44 468 GLY A CA 1
ATOM 3706 C C . GLY A 1 468 ? -23.622 1.092 -30.043 1.00 32.44 468 GLY A C 1
ATOM 3707 O O . GLY A 1 468 ? -22.873 0.941 -31.004 1.00 32.44 468 GLY A O 1
ATOM 3708 N N . ASP A 1 469 ? -24.529 0.193 -29.663 1.00 28.03 469 ASP A N 1
ATOM 3709 C CA . ASP A 1 469 ? -24.717 -1.039 -30.411 1.00 28.03 469 ASP A CA 1
ATOM 3710 C C . ASP A 1 469 ? -25.634 -0.826 -31.628 1.00 28.03 469 ASP A C 1
ATOM 3712 O O . ASP A 1 469 ? -26.810 -0.484 -31.522 1.00 28.03 469 ASP A O 1
ATOM 3716 N N . SER A 1 470 ? -25.029 -1.056 -32.794 1.00 31.31 470 SER A N 1
ATOM 3717 C CA . SER A 1 470 ? -25.587 -1.379 -34.112 1.00 31.31 470 SER A CA 1
ATOM 3718 C C . SER A 1 470 ? -26.526 -0.392 -34.851 1.00 31.31 470 SER A C 1
ATOM 3720 O O . SER A 1 470 ? -27.660 -0.096 -34.494 1.00 31.31 470 SER A O 1
ATOM 3722 N N . ALA A 1 471 ? -26.029 0.061 -36.006 1.00 34.53 471 ALA A N 1
ATOM 3723 C CA . ALA A 1 471 ? -26.706 -0.031 -37.304 1.00 34.53 471 ALA A CA 1
ATOM 3724 C C . ALA A 1 471 ? -28.191 0.390 -37.444 1.00 34.53 471 ALA A C 1
ATOM 3726 O O . ALA A 1 471 ? -28.914 -0.270 -38.172 1.00 34.53 471 ALA A O 1
ATOM 3727 N N . GLN A 1 472 ? -28.645 1.499 -36.845 1.00 33.06 472 GLN A N 1
ATOM 3728 C CA . GLN A 1 472 ? -29.736 2.370 -37.358 1.00 33.06 472 GLN A CA 1
ATOM 3729 C C . GLN A 1 472 ? -29.998 3.537 -36.382 1.00 33.06 472 GLN A C 1
ATOM 3731 O O . GLN A 1 472 ? -31.050 3.655 -35.760 1.00 33.06 472 GLN A O 1
ATOM 3736 N N . ALA A 1 473 ? -29.035 4.446 -36.210 1.00 27.80 473 ALA A N 1
ATOM 3737 C CA . ALA A 1 473 ? -29.245 5.606 -35.343 1.00 27.80 473 ALA A CA 1
ATOM 3738 C C . ALA A 1 473 ? -30.038 6.710 -36.072 1.00 27.80 473 ALA A C 1
ATOM 3740 O O . ALA A 1 473 ? -29.478 7.557 -36.772 1.00 27.80 473 ALA A O 1
ATOM 3741 N N . SER A 1 474 ? -31.361 6.718 -35.884 1.00 29.06 474 SER A N 1
ATOM 3742 C CA . SER A 1 474 ? -32.170 7.934 -36.032 1.00 29.06 474 SER A CA 1
ATOM 3743 C C . SER A 1 474 ? -31.682 9.014 -35.044 1.00 29.06 474 SER A C 1
ATOM 3745 O O . SER A 1 474 ? -31.065 8.703 -34.025 1.00 29.06 474 SER A O 1
ATOM 3747 N N . LYS A 1 475 ? -31.929 10.297 -35.352 1.00 32.12 475 LYS A N 1
ATOM 3748 C CA . LYS A 1 475 ? -31.351 11.516 -34.726 1.00 32.12 475 LYS A CA 1
ATOM 3749 C C . LYS A 1 475 ? -31.614 11.741 -33.212 1.00 32.12 475 LYS A C 1
ATOM 3751 O O . LYS A 1 475 ? -31.502 12.871 -32.739 1.00 32.12 475 LYS A O 1
ATOM 3756 N N . THR A 1 476 ? -31.916 10.712 -32.424 1.00 32.97 476 THR A N 1
ATOM 3757 C CA . THR A 1 476 ? -32.325 10.840 -31.012 1.00 32.97 476 THR A CA 1
ATOM 3758 C C . THR A 1 476 ? -31.788 9.755 -30.067 1.00 32.97 476 THR A C 1
ATOM 3760 O O . THR A 1 476 ? -32.351 9.562 -28.993 1.00 32.97 476 THR A O 1
ATOM 3763 N N . SER A 1 477 ? -30.681 9.075 -30.380 1.00 31.22 477 SER A N 1
ATOM 3764 C CA . SER A 1 477 ? -30.077 8.114 -29.441 1.00 31.22 477 SER A CA 1
ATOM 3765 C C . SER A 1 477 ? -29.336 8.823 -28.292 1.00 31.22 477 SER A C 1
ATOM 3767 O O . SER A 1 477 ? -28.289 9.442 -28.495 1.00 31.22 477 SER A O 1
ATOM 3769 N N . LEU A 1 478 ? -29.884 8.734 -27.076 1.00 31.22 478 LEU A N 1
ATOM 3770 C CA . LEU A 1 478 ? -29.180 9.021 -25.821 1.00 31.22 478 LEU A CA 1
ATOM 3771 C C . LEU A 1 478 ? -27.998 8.050 -25.677 1.00 31.22 478 LEU A C 1
ATOM 3773 O O . LEU A 1 478 ? -28.200 6.844 -25.731 1.00 31.22 478 LEU A O 1
ATOM 3777 N N . GLN A 1 479 ? -26.784 8.568 -25.486 1.00 38.78 479 GLN A N 1
ATOM 3778 C CA . GLN A 1 479 ? -25.596 7.745 -25.247 1.00 38.78 479 GLN A CA 1
ATOM 3779 C C . GLN A 1 479 ? -25.413 7.523 -23.741 1.00 38.78 479 GLN A C 1
ATOM 3781 O O . GLN A 1 479 ? -25.266 8.485 -22.977 1.00 38.78 479 GLN A O 1
ATOM 3786 N N . ALA A 1 480 ? -25.449 6.260 -23.319 1.00 36.06 480 ALA A N 1
ATOM 3787 C CA . ALA A 1 480 ? -25.073 5.849 -21.973 1.00 36.06 480 ALA A CA 1
ATOM 3788 C C . ALA A 1 480 ? -23.555 5.643 -21.914 1.00 36.06 480 ALA A C 1
ATOM 3790 O O . ALA A 1 480 ? -22.957 5.116 -22.854 1.00 36.06 480 ALA A O 1
ATOM 3791 N N . VAL A 1 481 ? -22.933 6.082 -20.820 1.00 47.22 481 VAL A N 1
ATOM 3792 C CA . VAL A 1 481 ? -21.518 5.821 -20.549 1.00 47.22 481 VAL A CA 1
ATOM 3793 C C . VAL A 1 481 ? -21.396 4.927 -19.330 1.00 47.22 481 VAL A C 1
ATOM 3795 O O . VAL A 1 481 ? -21.939 5.242 -18.268 1.00 47.22 481 VAL A O 1
ATOM 3798 N N . VAL A 1 482 ? -20.646 3.842 -19.495 1.00 44.84 482 VAL A N 1
ATOM 3799 C CA . VAL A 1 482 ? -20.233 2.940 -18.425 1.00 44.84 482 VAL A CA 1
ATOM 3800 C C . VAL A 1 482 ? -18.804 3.297 -18.039 1.00 44.84 482 VAL A C 1
ATOM 3802 O O . VAL A 1 482 ? -17.898 3.305 -18.876 1.00 44.84 482 VAL A O 1
ATOM 3805 N N . LEU A 1 483 ? -18.616 3.627 -16.765 1.00 52.28 483 LEU A N 1
ATOM 3806 C CA . LEU A 1 483 ? -17.309 3.828 -16.154 1.00 52.28 483 LEU A CA 1
ATOM 3807 C C . LEU A 1 483 ? -16.948 2.554 -15.403 1.00 52.28 483 LEU A C 1
ATOM 3809 O O . LEU A 1 483 ? -17.683 2.138 -14.508 1.00 52.28 483 LEU A O 1
ATOM 3813 N N . VAL A 1 484 ? -15.833 1.945 -15.791 1.00 47.16 484 VAL A N 1
ATOM 3814 C CA . VAL A 1 484 ? -15.367 0.664 -15.261 1.00 47.16 484 VAL A CA 1
ATOM 3815 C C . VAL A 1 484 ? -14.042 0.878 -14.539 1.00 47.16 484 VAL A C 1
ATOM 3817 O O . VAL A 1 484 ? -13.112 1.448 -15.118 1.00 47.16 484 VAL A O 1
ATOM 3820 N N . VAL A 1 485 ? -13.970 0.420 -13.290 1.00 54.09 485 VAL A N 1
ATOM 3821 C CA . VAL A 1 485 ? -12.752 0.350 -12.477 1.00 54.09 485 VAL A CA 1
ATOM 3822 C C . VAL A 1 485 ? -12.499 -1.115 -12.151 1.00 54.09 485 VAL A C 1
ATOM 3824 O O . VAL A 1 485 ? -13.364 -1.770 -11.575 1.00 54.09 485 VAL A O 1
ATOM 3827 N N . ARG A 1 486 ? -11.320 -1.620 -12.521 1.00 48.12 486 ARG A N 1
ATOM 3828 C CA . ARG A 1 486 ? -10.831 -2.941 -12.112 1.00 48.12 486 ARG A CA 1
ATOM 3829 C C . ARG A 1 486 ? -9.676 -2.770 -11.132 1.00 48.12 486 ARG A C 1
ATOM 3831 O O . ARG A 1 486 ? -8.769 -1.973 -11.400 1.00 48.12 486 ARG A O 1
ATOM 3838 N N . LEU A 1 487 ? -9.742 -3.490 -10.021 1.00 47.56 487 LEU A N 1
ATOM 3839 C CA . LEU A 1 487 ? -8.655 -3.604 -9.052 1.00 47.56 487 LEU A CA 1
ATOM 3840 C C . LEU A 1 487 ? -7.874 -4.885 -9.344 1.00 47.56 487 LEU A C 1
ATOM 3842 O O . LEU A 1 487 ? -8.461 -5.862 -9.819 1.00 47.56 487 LEU A O 1
ATOM 3846 N N . LEU A 1 488 ? -6.569 -4.836 -9.088 1.00 36.56 488 LEU A N 1
ATOM 3847 C CA . LEU A 1 488 ? -5.697 -6.007 -9.075 1.00 36.56 488 LEU A CA 1
ATOM 3848 C C . LEU A 1 488 ? -5.547 -6.532 -7.662 1.00 36.56 488 LEU A C 1
ATOM 3850 O O . LEU A 1 488 ? -5.346 -5.667 -6.778 1.00 36.56 488 LEU A O 1
#

Radius of gyration: 26.84 Å; Cα contacts (8 Å, |Δi|>4): 976; chains: 1; bounding box: 62×71×72 Å

Mean predicted aligned error: 13.23 Å

Foldseek 3Di:
DAWDAAPCPPPDDDPPDDCPPPPDDHHNHIGDPVAQKDKDWDWDDDPVPDIDIDIDIDGQCDDPSHDDPDDPVVQDQFDWDQQLFQRAIATQPQLEGCWPVNVPDGNDDDAWAFDPPFDSSHHPLPGPGGTPGHDDDHQLVQQDADDPVKWKWKAKCQQPSPDIHTFDDDPSQKTKDKDFAALQQKMWIWMAIPPDLQQIWFFPAAQDAQSYFIDGGGNPCVRGTYMDHCFQVLPFGGWMKMWMWHDDNTGIGIHIDTDPDDDDPDDPGHDKWKFKAWPQNVRATHTWDADPPPQPQKTKDKGFQAQVQKMWIWMAISRDLQQIWAWPAAQDPDLPTAIAGRGNQCVRGTHMGGGHGRFMWMWMWGGGSSKIKIWIAGPVPGIGIHIHDTHLVNDWDWAADVQVVRDTDTWDADPVDRQKTKDKGWDDPPPPPPDPDPPPPPPSSVVVVVVCNNRVFSFNDWDWDWDDDDDDDDPDDTIMIMTMTGGD

Secondary structure (DSSP, 8-state):
--EEPP-TT-SS--TT---TT------SSPEE---SEEEEEEEE--TTS--EEEEEEEE--SSTTPPPSS--GGG-S--EEE-TTT-SEEETTT--B--HHHHH-SS----EEESTT--SSS-GGG--S-EEEESS--GGGS-----TTPPEEEEEGGGTT--EEEPEEETTTEEEEEEE--TTSEEEEEEEETT-TTSEEEESSSSB-TTSPEEEEES--TT--EEEE-TTTTPPTT-EEEEEEE--SS--EEEEEE--SSPP-PPPPP---EEEEEGGGTT--EEPEEPSTT-TTEEEEEEE--TTSEEEEEEEETT-TTSEEEESSTTB-STTSPEEEEETT-TT--EEEE--TTPEEEEEEEEETTEEEEEEEETTTEEEEEEBPPGGGG---EE--GGGTTPPEEPEE-SSSTTEEEEEEEPPS-----S--S-SSHHHHHHHHHHHHHH----SEEEEEE---SS---TT-PPEEEEEEE--